Protein AF-A0A957Q580-F1 (afdb_monomer_lite)

Foldseek 3Di:
DLLVLLLVLVCVLPVDPVLVVCVLLVPPPRDDSCPPVCLVPPPDPSSPSNNVSVVVVVVLQVLLLVLLVVVVVPVVDDDDPDDDDDDDPPSPVSNLVVLVVLCPDDLVRLLSVLSSVLVVDALVCCLRGVQSVLQSNLFWAWAQEPVRDTDTHTLSVLLVQFPDDPQQNLLSLLLLLQLQVFQCQVQNPNGHHHLCQKAKEALAPDLRSVSSVCSSSVHDLVRCPPLRYFYDVLLDNFKMWIARQVQQWIKIKGFQCGSRHPDPLLVVLCCQCPVVVPPRDPSSVRSNSSVVSVVSSVCSSCRCVRIDMFDRDRANSVLCSVQPSDAANDPVSRLVSCLVSLRALRNLVVCCRSVSDPCVVCVVSSVCSNVSPSDPPPPPDDDDDDDPDPDDDDDDDDDDDDDDDDDDDDLVCLLPVPVDDLVRSLVCCQVRGQQVVQVVVQKGKDWQDADLVQLETEIEIDGPLLPDPSVSVSCSRRNPPSSCPRPSHDYYDYDSDHDPPSDDDDDDPDDDD

Structure (mmCIF, N/CA/C/O backbone):
data_AF-A0A957Q580-F1
#
_entry.id   AF-A0A957Q580-F1
#
loop_
_atom_site.group_PDB
_atom_site.id
_atom_site.type_symbol
_atom_site.label_atom_id
_atom_site.label_alt_id
_atom_site.label_comp_id
_atom_site.label_asym_id
_atom_site.label_entity_id
_atom_site.label_seq_id
_atom_site.pdbx_PDB_ins_code
_atom_site.Cartn_x
_atom_site.Cartn_y
_atom_site.Cartn_z
_atom_site.occupancy
_atom_site.B_iso_or_equiv
_atom_site.auth_seq_id
_atom_site.auth_comp_id
_atom_site.auth_asym_id
_atom_site.auth_atom_id
_atom_site.pdbx_PDB_model_num
ATOM 1 N N . GLN A 1 1 ? 3.249 7.105 -27.457 1.00 88.94 1 GLN A N 1
ATOM 2 C CA . GLN A 1 1 ? 3.691 6.795 -28.842 1.00 88.94 1 GLN A CA 1
ATOM 3 C C . GLN A 1 1 ? 5.053 6.105 -28.876 1.00 88.94 1 GLN A C 1
ATOM 5 O O . GLN A 1 1 ? 5.068 4.916 -29.151 1.00 88.94 1 GLN A O 1
ATOM 10 N N . VAL A 1 2 ? 6.168 6.778 -28.545 1.00 92.19 2 VAL A N 1
ATOM 11 C CA . VAL A 1 2 ? 7.517 6.154 -28.506 1.00 92.19 2 VAL A CA 1
ATOM 12 C C . VAL A 1 2 ? 7.530 4.864 -27.678 1.00 92.19 2 VAL A C 1
ATOM 14 O O . VAL A 1 2 ? 7.964 3.826 -28.162 1.00 92.19 2 VAL A O 1
ATOM 17 N N . VAL A 1 3 ? 6.955 4.909 -26.474 1.00 92.44 3 VAL A N 1
ATOM 18 C CA . VAL A 1 3 ? 6.805 3.750 -25.576 1.00 92.44 3 VAL A CA 1
ATOM 19 C C . VAL A 1 3 ? 6.058 2.587 -26.233 1.00 92.44 3 VAL A C 1
ATOM 21 O O . VAL A 1 3 ? 6.478 1.448 -26.094 1.00 92.44 3 VAL A O 1
ATOM 24 N N . ALA A 1 4 ? 4.996 2.855 -26.997 1.00 92.19 4 ALA A N 1
ATOM 25 C CA . ALA A 1 4 ? 4.228 1.809 -27.671 1.00 92.19 4 ALA A CA 1
ATOM 26 C C . ALA A 1 4 ? 5.049 1.125 -28.778 1.00 92.19 4 ALA A C 1
ATOM 28 O O . ALA A 1 4 ? 5.024 -0.096 -28.889 1.00 92.19 4 ALA A O 1
ATOM 29 N N . LEU A 1 5 ? 5.834 1.894 -29.546 1.00 93.56 5 LEU A N 1
ATOM 30 C CA . LEU A 1 5 ? 6.744 1.346 -30.560 1.00 93.56 5 LEU A CA 1
ATOM 31 C C . LEU A 1 5 ? 7.861 0.508 -29.924 1.00 93.56 5 LEU A C 1
ATOM 33 O O . LEU A 1 5 ? 8.202 -0.561 -30.429 1.00 93.56 5 LEU A O 1
ATOM 37 N N . LEU A 1 6 ? 8.416 0.975 -28.801 1.00 93.50 6 LEU A N 1
ATOM 38 C CA . LEU A 1 6 ? 9.403 0.219 -28.032 1.00 93.50 6 LEU A CA 1
ATOM 39 C C . LEU A 1 6 ? 8.793 -1.063 -27.455 1.00 93.50 6 LEU A C 1
ATOM 41 O O . LEU A 1 6 ? 9.421 -2.110 -27.561 1.00 93.50 6 LEU A O 1
ATOM 45 N N . ALA A 1 7 ? 7.568 -1.011 -26.926 1.00 91.56 7 ALA A N 1
ATOM 46 C CA . ALA A 1 7 ? 6.841 -2.175 -26.417 1.00 91.56 7 ALA A CA 1
ATOM 47 C C . ALA A 1 7 ? 6.553 -3.205 -27.518 1.00 91.56 7 ALA A C 1
ATOM 49 O O . ALA A 1 7 ? 6.735 -4.402 -27.307 1.00 91.56 7 ALA A O 1
ATOM 50 N N . GLU A 1 8 ? 6.173 -2.761 -28.717 1.00 91.75 8 GLU A N 1
ATOM 51 C CA . GLU A 1 8 ? 5.979 -3.642 -29.873 1.00 91.75 8 GLU A CA 1
ATOM 52 C C . GLU A 1 8 ? 7.294 -4.295 -30.327 1.00 91.75 8 GLU A C 1
ATOM 54 O O . GLU A 1 8 ? 7.307 -5.454 -30.743 1.00 91.75 8 GLU A O 1
ATOM 59 N N . HIS A 1 9 ? 8.416 -3.571 -30.260 1.00 91.94 9 HIS A N 1
ATOM 60 C CA . HIS A 1 9 ? 9.736 -4.150 -30.517 1.00 91.94 9 HIS A CA 1
ATOM 61 C C . HIS A 1 9 ? 10.135 -5.144 -29.416 1.00 91.94 9 HIS A C 1
ATOM 63 O O . HIS A 1 9 ? 10.562 -6.252 -29.719 1.00 91.94 9 HIS A O 1
ATOM 69 N N . TYR A 1 10 ? 9.948 -4.779 -28.145 1.00 91.12 10 TYR A N 1
ATOM 70 C CA . TYR A 1 10 ? 10.223 -5.626 -26.980 1.00 91.12 10 TYR A CA 1
ATOM 71 C C . TYR A 1 10 ? 9.480 -6.956 -27.059 1.00 91.12 10 TYR A C 1
ATOM 73 O O . TYR A 1 10 ? 10.102 -8.006 -26.983 1.00 91.12 10 TYR A O 1
ATOM 81 N N . ARG A 1 11 ? 8.174 -6.928 -27.347 1.00 90.62 11 ARG A N 1
ATOM 82 C CA . ARG A 1 11 ? 7.353 -8.135 -27.530 1.00 90.62 11 ARG A CA 1
ATOM 83 C C . ARG A 1 11 ? 7.766 -8.999 -28.719 1.00 90.62 11 ARG A C 1
ATOM 85 O O . ARG A 1 11 ? 7.508 -10.195 -28.710 1.00 90.62 11 ARG A O 1
ATOM 92 N N . ARG A 1 12 ? 8.378 -8.419 -29.754 1.00 90.88 12 ARG A N 1
ATOM 93 C CA . ARG A 1 12 ? 8.935 -9.195 -30.874 1.00 90.88 12 ARG A CA 1
ATOM 94 C C . ARG A 1 12 ? 10.219 -9.922 -30.489 1.00 90.88 12 ARG A C 1
ATOM 96 O O . ARG A 1 12 ? 10.464 -10.998 -31.019 1.00 90.88 12 ARG A O 1
ATOM 103 N N . VAL A 1 13 ? 11.020 -9.331 -29.604 1.00 90.06 13 VAL A N 1
ATOM 104 C CA . VAL A 1 13 ? 12.254 -9.945 -29.094 1.00 90.06 13 VAL A CA 1
ATOM 105 C C . VAL A 1 13 ? 11.952 -10.972 -28.001 1.00 90.06 13 VAL A C 1
ATOM 107 O O . VAL A 1 13 ? 12.556 -12.039 -28.014 1.00 90.06 13 VAL A O 1
ATOM 110 N N . TYR A 1 14 ? 10.978 -10.690 -27.131 1.00 90.75 14 TYR A N 1
ATOM 111 C CA . TYR A 1 14 ? 10.489 -11.597 -26.087 1.00 90.75 14 TYR A CA 1
ATOM 112 C C . TYR A 1 14 ? 8.977 -11.851 -26.241 1.00 90.75 14 TYR A C 1
ATOM 114 O O . TYR A 1 14 ? 8.151 -11.188 -25.596 1.00 90.75 14 TYR A O 1
ATOM 122 N N . PRO A 1 15 ? 8.581 -12.777 -27.134 1.00 87.62 15 PRO A N 1
ATOM 123 C CA . PRO A 1 15 ? 7.181 -13.160 -27.316 1.00 87.62 15 PRO A CA 1
ATOM 124 C C . PRO A 1 15 ? 6.525 -13.747 -26.063 1.00 87.62 15 PRO A C 1
ATOM 126 O O . PRO A 1 15 ? 5.318 -13.580 -25.870 1.00 87.62 15 PRO A O 1
ATOM 129 N N . THR A 1 16 ? 7.295 -14.437 -25.219 1.00 87.19 16 THR A N 1
ATOM 130 C CA . THR A 1 16 ? 6.790 -15.124 -24.025 1.00 87.19 16 THR A CA 1
ATOM 131 C C . THR A 1 16 ? 7.276 -14.484 -22.724 1.00 87.19 16 THR A C 1
ATOM 133 O O . THR A 1 16 ? 8.328 -13.850 -22.665 1.00 87.19 16 THR A O 1
ATOM 136 N N . ALA A 1 17 ? 6.510 -14.678 -21.645 1.00 80.62 17 ALA A N 1
ATOM 137 C CA . ALA A 1 17 ? 6.907 -14.232 -20.307 1.00 80.62 17 ALA A CA 1
ATOM 138 C C . ALA A 1 17 ? 8.144 -14.981 -19.773 1.00 80.62 17 ALA A C 1
ATOM 140 O O . ALA A 1 17 ? 8.844 -14.467 -18.905 1.00 80.62 17 ALA A O 1
ATOM 141 N N . GLU A 1 18 ? 8.406 -16.190 -20.275 1.00 84.00 18 GLU A N 1
ATOM 142 C CA . GLU A 1 18 ? 9.575 -16.985 -19.897 1.00 84.00 18 GLU A CA 1
ATOM 143 C C . GLU A 1 18 ? 10.860 -16.399 -20.493 1.00 84.00 18 GLU A C 1
ATOM 145 O O . GLU A 1 18 ? 11.800 -16.157 -19.743 1.00 84.00 18 GLU A O 1
ATOM 150 N N . GLU A 1 19 ? 10.858 -16.042 -21.782 1.00 85.12 19 GLU A N 1
ATOM 151 C CA . GLU A 1 19 ? 11.998 -15.385 -22.448 1.00 85.12 19 GLU A CA 1
ATOM 152 C C . GLU A 1 19 ? 12.305 -14.003 -21.852 1.00 85.12 19 GLU A C 1
ATOM 154 O O . GLU A 1 19 ? 13.464 -13.629 -21.683 1.00 85.12 19 GLU A O 1
ATOM 159 N N . GLU A 1 20 ? 11.266 -13.245 -21.495 1.00 83.31 20 GLU A N 1
ATOM 160 C CA . GLU A 1 20 ? 11.416 -11.981 -20.770 1.00 83.31 20 GLU A CA 1
ATOM 161 C C . GLU A 1 20 ? 12.073 -12.203 -19.397 1.00 83.31 20 GLU A C 1
ATOM 163 O O . GLU A 1 20 ? 12.976 -11.463 -18.999 1.00 83.31 20 GLU A O 1
ATOM 168 N N . ALA A 1 21 ? 11.659 -13.251 -18.682 1.00 80.44 21 ALA A N 1
ATOM 169 C CA . ALA A 1 21 ? 12.236 -13.592 -17.391 1.00 80.44 21 ALA A CA 1
ATOM 170 C C . ALA A 1 21 ? 13.679 -14.120 -17.515 1.00 80.44 21 ALA A C 1
ATOM 172 O O . ALA A 1 21 ? 14.498 -13.832 -16.644 1.00 80.44 21 ALA A O 1
ATOM 173 N N . ASP A 1 22 ? 14.009 -14.851 -18.584 1.00 84.50 22 ASP A N 1
ATOM 174 C CA . ASP A 1 22 ? 15.375 -15.282 -18.908 1.00 84.50 22 ASP A CA 1
ATOM 175 C C . ASP A 1 22 ? 16.292 -14.083 -19.161 1.00 84.50 22 ASP A C 1
ATOM 177 O O . ASP A 1 22 ? 17.389 -14.007 -18.600 1.00 84.50 22 ASP A O 1
ATOM 181 N N . PHE A 1 23 ? 15.825 -13.104 -19.942 1.00 84.44 23 PHE A N 1
ATOM 182 C CA . PHE A 1 23 ? 16.546 -11.850 -20.150 1.00 84.44 23 PHE A CA 1
ATOM 183 C C . PHE A 1 23 ? 16.760 -11.091 -18.836 1.00 84.44 23 PHE A C 1
ATOM 185 O O . PHE A 1 23 ? 17.883 -10.681 -18.542 1.00 84.44 23 PHE A O 1
ATOM 192 N N . ALA A 1 24 ? 15.719 -10.961 -18.009 1.00 78.50 24 ALA A N 1
ATOM 193 C CA . ALA A 1 24 ? 15.819 -10.304 -16.706 1.00 78.50 24 ALA A CA 1
ATOM 194 C C . ALA A 1 24 ? 16.809 -11.015 -15.760 1.00 78.50 24 ALA A C 1
ATOM 196 O O . ALA A 1 24 ? 17.538 -10.363 -15.008 1.00 78.50 24 ALA A O 1
ATOM 197 N N . ARG A 1 25 ? 16.881 -12.354 -15.815 1.00 80.19 25 ARG A N 1
ATOM 198 C CA . ARG A 1 25 ? 17.866 -13.164 -15.076 1.00 80.19 25 ARG A CA 1
ATOM 199 C C . ARG A 1 25 ? 19.282 -13.089 -15.653 1.00 80.19 25 ARG A C 1
ATOM 201 O O . ARG A 1 25 ? 20.228 -13.470 -14.964 1.00 80.19 25 ARG A O 1
ATOM 208 N N . GLY A 1 26 ? 19.444 -12.586 -16.876 1.00 79.94 26 GLY A N 1
ATOM 209 C CA . GLY A 1 26 ? 20.718 -12.589 -17.590 1.00 79.94 26 GLY A CA 1
ATOM 210 C C . GLY A 1 26 ? 21.168 -13.996 -17.990 1.00 79.94 26 GLY A C 1
ATOM 211 O O . GLY A 1 26 ? 22.369 -14.273 -17.974 1.00 79.94 26 GLY A O 1
ATOM 212 N N . GLU A 1 27 ? 20.221 -14.885 -18.302 1.00 83.00 27 GLU A N 1
ATOM 213 C CA . GLU A 1 27 ? 20.503 -16.261 -18.719 1.00 83.00 27 GLU A CA 1
ATOM 214 C C . GLU A 1 27 ? 21.335 -16.305 -20.007 1.00 83.00 27 GLU A C 1
ATOM 216 O O . GLU A 1 27 ? 21.182 -15.494 -20.929 1.00 83.00 27 GLU A O 1
ATOM 221 N N . ALA A 1 28 ? 22.237 -17.283 -20.083 1.00 76.69 28 ALA A N 1
ATOM 222 C CA . ALA A 1 28 ? 23.106 -17.443 -21.238 1.00 76.69 28 ALA A CA 1
ATOM 223 C C . ALA A 1 28 ? 22.281 -17.816 -22.482 1.00 76.69 28 ALA A C 1
ATOM 225 O O . ALA A 1 28 ? 21.705 -18.897 -22.554 1.00 76.69 28 ALA A O 1
ATOM 226 N N . GLY A 1 29 ? 22.267 -16.931 -23.482 1.00 78.62 29 GLY A N 1
ATOM 227 C CA . GLY A 1 29 ? 21.527 -17.130 -24.732 1.00 78.62 29 GLY A CA 1
ATOM 228 C C . GLY A 1 29 ? 20.208 -16.362 -24.824 1.00 78.62 29 GLY A C 1
ATOM 229 O O . GLY A 1 29 ? 19.614 -16.359 -25.901 1.00 78.62 29 GLY A O 1
ATOM 230 N N . ALA A 1 30 ? 19.789 -15.663 -23.761 1.00 82.00 30 ALA A N 1
ATOM 231 C CA . ALA A 1 30 ? 18.697 -14.703 -23.862 1.00 82.00 30 ALA A CA 1
ATOM 232 C C . ALA A 1 30 ? 19.054 -13.622 -24.910 1.00 82.00 30 ALA A C 1
ATOM 234 O O . ALA A 1 30 ? 20.171 -13.086 -24.870 1.00 82.00 30 ALA A O 1
ATOM 235 N N . PRO A 1 31 ? 18.160 -13.315 -25.871 1.00 81.94 31 PRO A N 1
ATOM 236 C CA . PRO A 1 31 ? 18.401 -12.262 -26.851 1.00 81.94 31 PRO A CA 1
ATOM 237 C C . PRO A 1 31 ? 18.711 -10.933 -26.157 1.00 81.94 31 PRO A C 1
ATOM 239 O O . PRO A 1 31 ? 18.066 -10.595 -25.176 1.00 81.94 31 PRO A O 1
ATOM 242 N N . ASP A 1 32 ? 19.672 -10.160 -26.663 1.00 83.25 32 ASP A N 1
ATOM 243 C CA . ASP A 1 32 ? 19.866 -8.781 -26.207 1.00 83.25 32 ASP A CA 1
ATOM 244 C C . ASP A 1 32 ? 18.858 -7.882 -26.934 1.00 83.25 32 ASP A C 1
ATOM 246 O O . ASP A 1 32 ? 18.897 -7.763 -28.162 1.00 83.25 32 ASP A O 1
ATOM 250 N N . TRP A 1 33 ? 17.927 -7.273 -26.196 1.00 84.69 33 TRP A N 1
ATOM 251 C CA . TRP A 1 33 ? 16.894 -6.411 -26.776 1.00 84.69 33 TRP A CA 1
ATOM 252 C C . TRP A 1 33 ? 17.448 -5.113 -27.363 1.00 84.69 33 TRP A C 1
ATOM 254 O O . TRP A 1 33 ? 16.899 -4.613 -28.349 1.00 84.69 33 TRP A O 1
ATOM 264 N N . LEU A 1 34 ? 18.538 -4.582 -26.800 1.00 85.62 34 LEU A N 1
ATOM 265 C CA . LEU A 1 34 ? 19.110 -3.287 -27.174 1.00 85.62 34 LEU A CA 1
ATOM 266 C C . LEU A 1 34 ? 20.638 -3.365 -27.325 1.00 85.62 34 LEU A C 1
ATOM 268 O O . LEU A 1 34 ? 21.372 -2.682 -26.603 1.00 85.62 34 LEU A O 1
ATOM 272 N N . PRO A 1 35 ? 21.141 -4.139 -28.304 1.00 84.88 35 PRO A N 1
ATOM 273 C CA . PRO A 1 35 ? 22.571 -4.296 -28.501 1.00 84.88 35 PRO A CA 1
ATOM 274 C C . PRO A 1 35 ? 23.199 -2.956 -28.881 1.00 84.88 35 PRO A C 1
ATOM 276 O O . PRO A 1 35 ? 22.917 -2.388 -29.942 1.00 84.88 35 PRO A O 1
ATOM 279 N N . LEU A 1 36 ? 24.084 -2.460 -28.011 1.00 84.31 36 LEU A N 1
ATOM 280 C CA . LEU A 1 36 ? 24.667 -1.116 -28.097 1.00 84.31 36 LEU A CA 1
ATOM 281 C C . LEU A 1 36 ? 25.318 -0.840 -29.460 1.00 84.31 36 LEU A C 1
ATOM 283 O O . LEU A 1 36 ? 25.192 0.257 -29.997 1.00 84.31 36 LEU A O 1
ATOM 287 N N . THR A 1 37 ? 25.966 -1.845 -30.050 1.00 87.00 37 THR A N 1
ATOM 288 C CA . THR A 1 37 ? 26.597 -1.743 -31.372 1.00 87.00 37 THR A CA 1
ATOM 289 C C . THR A 1 37 ? 25.586 -1.452 -32.480 1.00 87.00 37 THR A C 1
ATOM 291 O O . THR A 1 37 ? 25.855 -0.607 -33.331 1.00 87.00 37 THR A O 1
ATOM 294 N N . ARG A 1 38 ? 24.402 -2.080 -32.453 1.00 85.69 38 ARG A N 1
ATOM 295 C CA . ARG A 1 38 ? 23.343 -1.824 -33.445 1.00 85.69 38 ARG A CA 1
ATOM 296 C C . ARG A 1 38 ? 22.652 -0.486 -33.217 1.00 85.69 38 ARG A C 1
ATOM 298 O O . ARG A 1 38 ? 22.271 0.159 -34.184 1.00 85.69 38 ARG A O 1
ATOM 305 N N . LEU A 1 39 ? 22.522 -0.050 -31.963 1.00 88.25 39 LEU A N 1
ATOM 306 C CA . LEU A 1 39 ? 21.978 1.276 -31.654 1.00 88.25 39 LEU A CA 1
ATOM 307 C C . LEU A 1 39 ? 22.917 2.405 -32.100 1.00 88.25 39 LEU A C 1
ATOM 309 O O . LEU A 1 39 ? 22.452 3.430 -32.587 1.00 88.25 39 LEU A O 1
ATOM 313 N N . GLN A 1 40 ? 24.232 2.220 -31.954 1.00 90.50 40 GLN A N 1
ATOM 314 C CA . GLN A 1 40 ? 25.237 3.203 -32.373 1.00 90.50 40 GLN A CA 1
ATOM 315 C C . GLN A 1 40 ? 25.469 3.212 -33.888 1.00 90.50 40 GLN A C 1
ATOM 317 O O . GLN A 1 40 ? 25.804 4.255 -34.449 1.00 90.50 40 GLN A O 1
ATOM 322 N N . GLN A 1 41 ? 25.322 2.061 -34.549 1.00 92.56 41 GLN A N 1
ATOM 323 C CA . GLN A 1 41 ? 25.583 1.894 -35.981 1.00 92.56 41 GLN A CA 1
ATOM 324 C C . GLN A 1 41 ? 24.448 1.119 -36.673 1.00 92.56 41 GLN A C 1
ATOM 326 O O . GLN A 1 41 ? 24.669 -0.001 -37.148 1.00 92.56 41 GLN A O 1
ATOM 331 N N . PRO A 1 42 ? 23.234 1.692 -36.745 1.00 92.62 42 PRO A N 1
ATOM 332 C CA . PRO A 1 42 ? 22.083 1.014 -37.330 1.00 92.62 42 PRO A CA 1
ATOM 333 C C . PRO A 1 42 ? 22.272 0.804 -38.839 1.00 92.62 42 PRO A C 1
ATOM 335 O O . PRO A 1 42 ? 22.574 1.745 -39.575 1.00 92.62 42 PRO A O 1
ATOM 338 N N . GLN A 1 43 ? 22.077 -0.430 -39.305 1.00 93.19 43 GLN A N 1
ATOM 339 C CA . GLN A 1 43 ? 22.282 -0.837 -40.702 1.00 93.19 43 GLN A CA 1
ATOM 340 C C . GLN A 1 43 ? 20.971 -0.876 -41.497 1.00 93.19 43 GLN A C 1
ATOM 342 O O . GLN A 1 43 ? 20.979 -0.782 -42.723 1.00 93.19 43 GLN A O 1
ATOM 347 N N . THR A 1 44 ? 19.833 -1.006 -40.811 1.00 93.25 44 THR A N 1
ATOM 348 C CA . THR A 1 44 ? 18.500 -1.047 -41.431 1.00 93.25 44 THR A CA 1
ATOM 349 C C . THR A 1 44 ? 17.632 0.138 -41.009 1.00 93.25 44 THR A C 1
ATOM 351 O O . THR A 1 44 ? 17.833 0.727 -39.949 1.00 93.25 44 THR A O 1
ATOM 354 N N . VAL A 1 45 ? 16.603 0.460 -41.803 1.00 92.06 45 VAL A N 1
ATOM 355 C CA . VAL A 1 45 ? 15.608 1.496 -41.452 1.00 92.06 45 VAL A CA 1
ATOM 356 C C . VAL A 1 45 ? 14.915 1.176 -40.120 1.00 92.06 45 VAL A C 1
ATOM 358 O O . VAL A 1 45 ? 14.673 2.070 -39.313 1.00 92.06 45 VAL A O 1
ATOM 361 N N . SER A 1 46 ? 14.646 -0.107 -39.852 1.00 88.00 46 SER A N 1
ATOM 362 C CA . SER A 1 46 ? 14.053 -0.548 -38.583 1.00 88.00 46 SER A CA 1
ATOM 363 C C . SER A 1 46 ? 14.985 -0.293 -37.394 1.00 88.00 46 SER A C 1
ATOM 365 O O . SER A 1 46 ? 14.528 0.162 -36.349 1.00 88.00 46 SER A O 1
ATOM 367 N N . GLU A 1 47 ? 16.287 -0.552 -37.544 1.00 90.88 47 GLU A N 1
ATOM 368 C CA . GLU A 1 47 ? 17.285 -0.274 -36.502 1.00 90.88 47 GLU A CA 1
ATOM 369 C C . GLU A 1 47 ? 17.482 1.231 -36.290 1.00 90.88 47 GLU A C 1
ATOM 371 O O . GLU A 1 47 ? 17.606 1.674 -35.151 1.00 90.88 47 GLU A O 1
ATOM 376 N N . GLN A 1 48 ? 17.446 2.033 -37.360 1.00 93.12 48 GLN A N 1
ATOM 377 C CA . GLN A 1 48 ? 17.495 3.496 -37.261 1.00 93.12 48 GLN A CA 1
ATOM 378 C C . GLN A 1 48 ? 16.300 4.029 -36.466 1.00 93.12 48 GLN A C 1
ATOM 380 O O . GLN A 1 48 ? 16.472 4.839 -35.555 1.00 93.12 48 GLN A O 1
ATOM 385 N N . GLN A 1 49 ? 15.093 3.535 -36.757 1.00 91.94 49 GLN A N 1
ATOM 386 C CA . GLN A 1 49 ? 13.890 3.929 -36.030 1.00 91.94 49 GLN A CA 1
ATOM 387 C C . GLN A 1 49 ? 13.935 3.492 -34.560 1.00 91.94 49 GLN A C 1
ATOM 389 O O . GLN A 1 49 ? 13.541 4.262 -33.683 1.00 91.94 49 GLN A O 1
ATOM 394 N N . LEU A 1 50 ? 14.439 2.285 -34.277 1.00 91.25 50 LEU A N 1
ATOM 395 C CA . LEU A 1 50 ? 14.650 1.811 -32.909 1.00 91.25 50 LEU A CA 1
ATOM 396 C C . LEU A 1 50 ? 15.619 2.727 -32.152 1.00 91.25 50 LEU A C 1
ATOM 398 O O . LEU A 1 50 ? 15.292 3.167 -31.052 1.00 91.25 50 LEU A O 1
ATOM 402 N N . ALA A 1 51 ? 16.763 3.073 -32.750 1.00 92.31 51 ALA A N 1
ATOM 403 C CA . ALA A 1 51 ? 17.752 3.963 -32.144 1.00 92.31 51 ALA A CA 1
ATOM 404 C C . ALA A 1 51 ? 17.177 5.357 -31.841 1.00 92.31 51 ALA A C 1
ATOM 406 O O . ALA A 1 51 ? 17.384 5.880 -30.746 1.00 92.31 51 ALA A O 1
ATOM 407 N N . ILE A 1 52 ? 16.391 5.931 -32.761 1.00 94.06 52 ILE A N 1
ATOM 408 C CA . ILE A 1 52 ? 15.689 7.208 -32.547 1.00 94.06 52 ILE A CA 1
ATOM 409 C C . ILE A 1 52 ? 14.707 7.102 -31.374 1.00 94.06 52 ILE A C 1
ATOM 411 O O . ILE A 1 52 ? 14.689 7.974 -30.507 1.00 94.06 52 ILE A O 1
ATOM 415 N N . ASN A 1 53 ? 13.909 6.032 -31.322 1.00 93.56 53 ASN A N 1
ATOM 416 C CA . ASN A 1 53 ? 12.919 5.830 -30.265 1.00 93.56 53 ASN A CA 1
ATOM 417 C C . ASN A 1 53 ? 13.580 5.654 -28.888 1.00 93.56 53 ASN A C 1
ATOM 419 O O . ASN A 1 53 ? 13.141 6.269 -27.917 1.00 93.56 53 ASN A O 1
ATOM 423 N N . VAL A 1 54 ? 14.655 4.863 -28.806 1.00 92.06 54 VAL A N 1
ATOM 424 C CA . VAL A 1 54 ? 15.441 4.683 -27.575 1.00 92.06 54 VAL A CA 1
ATOM 425 C C . VAL A 1 54 ? 16.068 6.008 -27.145 1.00 92.06 54 VAL A C 1
ATOM 427 O O . VAL A 1 54 ? 15.951 6.381 -25.982 1.00 92.06 54 VAL A O 1
ATOM 430 N N . GLY A 1 55 ? 16.668 6.759 -28.075 1.00 91.00 55 GLY A N 1
ATOM 431 C CA . GLY A 1 55 ? 17.250 8.072 -27.793 1.00 91.00 55 GLY A CA 1
ATOM 432 C C . GLY A 1 55 ? 16.218 9.086 -27.293 1.00 91.00 55 GLY A C 1
ATOM 433 O O . GLY A 1 55 ? 16.472 9.797 -26.324 1.00 91.00 55 GLY A O 1
ATOM 434 N N . ALA A 1 56 ? 15.026 9.117 -27.896 1.00 93.06 56 ALA A N 1
ATOM 435 C CA . ALA A 1 56 ? 13.931 9.977 -27.456 1.00 93.06 56 ALA A CA 1
ATOM 436 C C . ALA A 1 56 ? 13.444 9.613 -26.044 1.00 93.06 56 ALA A C 1
ATOM 438 O O . ALA A 1 56 ? 13.197 10.503 -25.229 1.00 93.06 56 ALA A O 1
ATOM 439 N N . PHE A 1 57 ? 13.334 8.318 -25.736 1.00 91.44 57 PHE A N 1
ATOM 440 C CA . PHE A 1 57 ? 12.929 7.867 -24.406 1.00 91.44 57 PHE A CA 1
ATOM 441 C C . PHE A 1 57 ? 14.009 8.135 -23.349 1.00 91.44 57 PHE A C 1
ATOM 443 O O . PHE A 1 57 ? 13.699 8.638 -22.274 1.00 91.44 57 PHE A O 1
ATOM 450 N N . ALA A 1 58 ? 15.283 7.907 -23.672 1.00 88.62 58 ALA A N 1
ATOM 451 C CA . ALA A 1 58 ? 16.398 8.252 -22.794 1.00 88.62 58 ALA A CA 1
ATOM 452 C C . ALA A 1 58 ? 16.458 9.763 -22.510 1.00 88.62 58 ALA A C 1
ATOM 454 O O . ALA A 1 58 ? 16.640 10.162 -21.364 1.00 88.62 58 ALA A O 1
ATOM 455 N N . ALA A 1 59 ? 16.233 10.613 -23.520 1.00 89.44 59 ALA A N 1
ATOM 456 C CA . ALA A 1 59 ? 16.168 12.064 -23.338 1.00 89.44 59 ALA A CA 1
ATOM 457 C C . ALA A 1 59 ? 14.997 12.493 -22.435 1.00 89.44 59 ALA A C 1
ATOM 459 O O . ALA A 1 59 ? 15.150 13.405 -21.623 1.00 89.44 59 ALA A O 1
ATOM 460 N N . PHE A 1 60 ? 13.845 11.823 -22.548 1.00 89.06 60 PHE A N 1
ATOM 461 C CA . PHE A 1 60 ? 12.712 12.012 -21.639 1.00 89.06 60 PHE A CA 1
ATOM 462 C C . PHE A 1 60 ? 13.092 11.669 -20.189 1.00 89.06 60 PHE A C 1
ATOM 464 O O . PHE A 1 60 ? 12.887 12.495 -19.298 1.00 89.06 60 PHE A O 1
ATOM 471 N N . LEU A 1 61 ? 13.707 10.503 -19.956 1.00 86.62 61 LEU A N 1
ATOM 472 C CA . LEU A 1 61 ? 14.132 10.070 -18.619 1.00 86.62 61 LEU A CA 1
ATOM 473 C C . LEU A 1 61 ? 15.203 10.986 -18.021 1.00 86.62 61 LEU A C 1
ATOM 475 O O . LEU A 1 61 ? 15.086 11.376 -16.862 1.00 86.62 61 LEU A O 1
ATOM 479 N N . GLN A 1 62 ? 16.201 11.387 -18.814 1.00 84.44 62 GLN A N 1
ATOM 480 C CA . GLN A 1 62 ? 17.249 12.310 -18.373 1.00 84.44 62 GLN A CA 1
ATOM 481 C C . GLN A 1 62 ? 16.655 13.639 -17.906 1.00 84.44 62 GLN A C 1
ATOM 483 O O . GLN A 1 62 ? 17.043 14.162 -16.868 1.00 84.44 62 GLN A O 1
ATOM 488 N N . ARG A 1 63 ? 15.671 14.171 -18.637 1.00 86.00 63 ARG A N 1
ATOM 489 C CA . ARG A 1 63 ? 15.053 15.451 -18.286 1.00 86.00 63 ARG A CA 1
ATOM 490 C C . ARG A 1 63 ? 14.216 15.365 -17.007 1.00 86.00 63 ARG A C 1
ATOM 492 O O . ARG A 1 63 ? 14.237 16.301 -16.215 1.00 86.00 63 ARG A O 1
ATOM 499 N N . ILE A 1 64 ? 13.544 14.235 -16.768 1.00 83.00 64 ILE A N 1
ATOM 500 C CA . ILE A 1 64 ? 12.886 13.955 -15.478 1.00 83.00 64 ILE A CA 1
ATOM 501 C C . ILE A 1 64 ? 13.917 13.855 -14.343 1.00 83.00 64 ILE A C 1
ATOM 503 O O . ILE A 1 64 ? 13.685 14.384 -13.251 1.00 83.00 64 ILE A O 1
ATOM 507 N N . ALA A 1 65 ? 15.054 13.197 -14.586 1.00 78.81 65 ALA A N 1
ATOM 508 C CA . ALA A 1 65 ? 16.125 13.050 -13.604 1.00 78.81 65 ALA A CA 1
ATOM 509 C C . ALA A 1 65 ? 16.740 14.408 -13.218 1.00 78.81 65 ALA A C 1
ATOM 511 O O . ALA A 1 65 ? 16.868 14.710 -12.031 1.00 78.81 65 ALA A O 1
ATOM 512 N N . ASP A 1 66 ? 17.052 15.253 -14.204 1.00 77.00 66 ASP A N 1
ATOM 513 C CA . ASP A 1 66 ? 17.651 16.575 -13.992 1.00 77.00 66 ASP A CA 1
ATOM 514 C C . ASP A 1 66 ? 16.750 17.472 -13.125 1.00 77.00 66 ASP A C 1
ATOM 516 O O . ASP A 1 66 ? 17.219 18.088 -12.164 1.00 77.00 66 ASP A O 1
ATOM 520 N N . ASP A 1 67 ? 15.440 17.488 -13.396 1.00 71.56 67 ASP A N 1
ATOM 521 C CA . ASP A 1 67 ? 14.468 18.240 -12.593 1.00 71.56 67 ASP A CA 1
ATOM 522 C C . ASP A 1 67 ? 14.376 17.700 -11.152 1.00 71.56 67 ASP A C 1
ATOM 524 O O . ASP A 1 67 ? 14.187 18.462 -10.200 1.00 71.56 67 ASP A O 1
ATOM 528 N N . THR A 1 68 ? 14.547 16.388 -10.966 1.00 66.12 68 THR A N 1
ATOM 529 C CA . THR A 1 68 ? 14.534 15.734 -9.647 1.00 66.12 68 THR A CA 1
ATOM 530 C C . THR A 1 68 ? 15.751 16.128 -8.812 1.00 66.12 68 THR A C 1
ATOM 532 O O . THR A 1 68 ? 15.606 16.540 -7.660 1.00 66.12 68 THR A O 1
ATOM 535 N N . ILE A 1 69 ? 16.947 16.080 -9.404 1.00 64.69 69 ILE A N 1
ATOM 536 C CA . ILE A 1 69 ? 18.204 16.455 -8.740 1.00 64.69 69 ILE A CA 1
ATOM 537 C C . ILE A 1 69 ? 18.188 17.941 -8.354 1.00 64.69 69 ILE A C 1
ATOM 539 O O . ILE A 1 69 ? 18.554 18.297 -7.231 1.00 64.69 69 ILE A O 1
ATOM 543 N N . MET A 1 70 ? 17.715 18.811 -9.249 1.00 58.09 70 MET A N 1
ATOM 544 C CA . MET A 1 70 ? 17.647 20.256 -9.003 1.00 58.09 70 MET A CA 1
ATOM 545 C C . MET A 1 70 ? 16.645 20.632 -7.903 1.00 58.09 70 MET A C 1
ATOM 547 O O . MET A 1 70 ? 16.875 21.593 -7.166 1.00 58.09 70 MET A O 1
ATOM 551 N N . ASN A 1 71 ? 15.551 19.879 -7.758 1.00 56.34 71 ASN A N 1
ATOM 552 C CA . ASN A 1 71 ? 14.589 20.083 -6.674 1.00 56.34 71 ASN A CA 1
ATOM 553 C C . ASN A 1 71 ? 15.129 19.587 -5.322 1.00 56.34 71 ASN A C 1
ATOM 555 O O . ASN A 1 71 ? 14.967 20.284 -4.321 1.00 56.34 71 ASN A O 1
ATOM 559 N N . ASN A 1 72 ? 15.853 18.463 -5.298 1.00 51.78 72 ASN A N 1
ATOM 560 C CA . ASN A 1 72 ? 16.488 17.937 -4.083 1.00 51.78 72 ASN A CA 1
ATOM 561 C C . ASN A 1 72 ? 17.654 18.818 -3.586 1.00 51.78 72 ASN A C 1
ATOM 563 O O . ASN A 1 72 ? 17.884 18.941 -2.386 1.00 51.78 72 ASN A O 1
ATOM 567 N N . ALA A 1 73 ? 18.375 19.499 -4.481 1.00 46.31 73 ALA A N 1
ATOM 568 C CA . ALA A 1 73 ? 19.430 20.437 -4.086 1.00 46.31 73 ALA A CA 1
ATOM 569 C C . ALA A 1 73 ? 18.892 21.681 -3.343 1.00 46.31 73 ALA A C 1
ATOM 571 O O . ALA A 1 73 ? 19.593 22.250 -2.506 1.00 46.31 73 ALA A O 1
ATOM 572 N N . LYS A 1 74 ? 17.641 22.091 -3.612 1.00 41.78 74 LYS A N 1
ATOM 573 C CA . LYS A 1 74 ? 16.983 23.234 -2.949 1.00 41.78 74 LYS A CA 1
ATOM 574 C C . LYS A 1 74 ? 16.470 22.920 -1.540 1.00 41.78 74 LYS A C 1
ATOM 576 O O . LYS A 1 74 ? 16.243 23.848 -0.772 1.00 41.78 74 LYS A O 1
ATOM 581 N N . THR A 1 75 ? 16.259 21.649 -1.202 1.00 39.19 75 THR A N 1
ATOM 582 C CA . THR A 1 75 ? 15.748 21.227 0.114 1.00 39.19 75 THR A CA 1
ATOM 583 C C . THR A 1 75 ? 16.863 20.944 1.126 1.00 39.19 75 THR A C 1
ATOM 585 O O . THR A 1 75 ? 16.632 21.071 2.325 1.00 39.19 75 THR A O 1
ATOM 588 N N . VAL A 1 76 ? 18.083 20.627 0.672 1.00 34.69 76 VAL A N 1
ATOM 589 C CA . VAL A 1 76 ? 19.235 20.296 1.543 1.00 34.69 76 VAL A CA 1
ATOM 590 C C . VAL A 1 76 ? 20.041 21.528 1.973 1.00 34.69 76 VAL A C 1
ATOM 592 O O . VAL A 1 76 ? 20.605 21.564 3.066 1.00 34.69 76 VAL A O 1
ATOM 595 N N . HIS A 1 77 ? 20.066 22.575 1.153 1.00 32.31 77 HIS A N 1
ATOM 596 C CA . HIS A 1 77 ? 20.645 23.862 1.512 1.00 32.31 77 HIS A CA 1
ATOM 597 C C . HIS A 1 77 ? 19.508 24.877 1.526 1.00 32.31 77 HIS A C 1
ATOM 599 O O . HIS A 1 77 ? 18.948 25.166 0.471 1.00 32.31 77 HIS A O 1
ATOM 605 N N . GLY A 1 78 ? 19.140 25.386 2.711 1.00 30.53 78 GLY A N 1
ATOM 606 C CA . GLY A 1 78 ? 18.155 26.469 2.855 1.00 30.53 78 GLY A CA 1
ATOM 607 C C . GLY A 1 78 ? 18.417 27.625 1.875 1.00 30.53 78 GLY A C 1
ATOM 608 O O . GLY A 1 78 ? 19.503 27.687 1.297 1.00 30.53 78 GLY A O 1
ATOM 609 N N . PRO A 1 79 ? 17.444 28.536 1.669 1.00 27.33 79 PRO A N 1
ATOM 610 C CA . PRO A 1 79 ? 17.398 29.420 0.505 1.00 27.33 79 PRO A CA 1
ATOM 611 C C . PRO A 1 79 ? 18.763 30.057 0.258 1.00 27.33 79 PRO A C 1
ATOM 613 O O . PRO A 1 79 ? 19.244 30.857 1.060 1.00 27.33 79 PRO A O 1
ATOM 616 N N . VAL A 1 80 ? 19.409 29.650 -0.837 1.00 28.81 80 VAL A N 1
ATOM 617 C CA . VAL A 1 80 ? 20.686 30.221 -1.251 1.00 28.81 80 VAL A CA 1
ATOM 618 C C . VAL A 1 80 ? 20.420 31.699 -1.515 1.00 28.81 80 VAL A C 1
ATOM 620 O O . VAL A 1 80 ? 19.667 32.055 -2.422 1.00 28.81 80 VAL A O 1
ATOM 623 N N . TYR A 1 81 ? 20.981 32.555 -0.660 1.00 29.02 81 TYR A N 1
ATOM 624 C CA . TYR A 1 81 ? 20.937 34.003 -0.815 1.00 29.02 81 TYR A CA 1
ATOM 625 C C . TYR A 1 81 ? 21.458 34.362 -2.213 1.00 29.02 81 TYR A C 1
ATOM 627 O O . TYR A 1 81 ? 22.631 34.148 -2.509 1.00 29.02 81 TYR A O 1
ATOM 635 N N . GLY A 1 82 ? 20.570 34.891 -3.059 1.00 31.89 82 GLY A N 1
ATOM 636 C CA . GLY A 1 82 ? 20.898 35.315 -4.423 1.00 31.89 82 GLY A CA 1
ATOM 637 C C . GLY A 1 82 ? 20.042 34.691 -5.526 1.00 31.89 82 GLY A C 1
ATOM 638 O O . GLY A 1 82 ? 20.575 34.339 -6.571 1.00 31.89 82 GLY A O 1
ATOM 639 N N . ALA A 1 83 ? 18.727 34.555 -5.337 1.00 29.22 83 ALA A N 1
ATOM 640 C CA . ALA A 1 83 ? 17.816 34.402 -6.469 1.00 29.22 83 ALA A CA 1
ATOM 641 C C . ALA A 1 83 ? 17.331 35.796 -6.876 1.00 29.22 83 ALA A C 1
ATOM 643 O O . ALA A 1 83 ? 16.367 36.326 -6.322 1.00 29.22 83 ALA A O 1
ATOM 644 N N . GLU A 1 84 ? 18.054 36.408 -7.813 1.00 28.42 84 GLU A N 1
ATOM 645 C CA . GLU A 1 84 ? 17.556 37.569 -8.535 1.00 28.42 84 GLU A CA 1
ATOM 646 C C . GLU A 1 84 ? 16.210 37.223 -9.179 1.00 28.42 84 GLU A C 1
ATOM 648 O O . GLU A 1 84 ? 15.990 36.162 -9.769 1.00 28.42 84 GLU A O 1
ATOM 653 N N . THR A 1 85 ? 15.282 38.148 -9.002 1.00 37.50 85 THR A N 1
ATOM 654 C CA . THR A 1 85 ? 13.932 38.137 -9.534 1.00 37.50 85 THR A CA 1
ATOM 655 C C . THR A 1 85 ? 13.930 37.969 -11.055 1.00 37.50 85 THR A C 1
ATOM 657 O O . THR A 1 85 ? 14.482 38.806 -11.765 1.00 37.50 85 THR A O 1
ATOM 660 N N . GLY A 1 86 ? 13.202 36.968 -11.563 1.00 33.38 86 GLY A N 1
ATOM 661 C CA . GLY A 1 86 ? 12.544 37.092 -12.869 1.00 33.38 86 GLY A CA 1
ATOM 662 C C . GLY A 1 86 ? 13.161 36.365 -14.065 1.00 33.38 86 GLY A C 1
ATOM 663 O O . GLY A 1 86 ? 13.023 36.855 -15.183 1.00 33.38 86 GLY A O 1
ATOM 664 N N . GLN A 1 87 ? 13.748 35.179 -13.890 1.00 31.08 87 GLN A N 1
ATOM 665 C CA . GLN A 1 87 ? 13.931 34.247 -15.010 1.00 31.08 87 GLN A CA 1
ATOM 666 C C . GLN A 1 87 ? 13.141 32.954 -14.785 1.00 31.08 87 GLN A C 1
ATOM 668 O O . GLN A 1 87 ? 13.205 32.323 -13.735 1.00 31.08 87 GLN A O 1
ATOM 673 N N . ASN A 1 88 ? 12.319 32.638 -15.785 1.00 35.03 88 ASN A N 1
ATOM 674 C CA . ASN A 1 88 ? 11.265 31.633 -15.784 1.00 35.03 88 ASN A CA 1
ATOM 675 C C . ASN A 1 88 ? 11.688 30.282 -15.186 1.00 35.03 88 ASN A C 1
ATOM 677 O O . ASN A 1 88 ? 12.683 29.679 -15.581 1.00 35.03 88 ASN A O 1
ATOM 681 N N . ASN A 1 89 ? 10.848 29.772 -14.287 1.00 39.41 89 ASN A N 1
ATOM 682 C CA . ASN A 1 89 ? 10.931 28.456 -13.663 1.00 39.41 89 ASN A CA 1
ATOM 683 C C . ASN A 1 89 ? 10.562 27.350 -14.683 1.00 39.41 89 ASN A C 1
ATOM 685 O O . ASN A 1 89 ? 9.527 26.708 -14.556 1.00 39.41 89 ASN A O 1
ATOM 689 N N . VAL A 1 90 ? 11.354 27.183 -15.751 1.00 44.56 90 VAL A N 1
ATOM 690 C CA . VAL A 1 90 ? 11.072 26.258 -16.878 1.00 44.56 90 VAL A CA 1
ATOM 691 C C . VAL A 1 90 ? 11.426 24.796 -16.549 1.00 44.56 90 VAL A C 1
ATOM 693 O O . VAL A 1 90 ? 11.017 23.886 -17.260 1.00 44.56 90 VAL A O 1
ATOM 696 N N . HIS A 1 91 ? 12.172 24.547 -15.471 1.00 46.72 91 HIS A N 1
ATOM 697 C CA . HIS A 1 91 ? 12.606 23.197 -15.098 1.00 46.72 91 HIS A CA 1
ATOM 698 C C . HIS A 1 91 ? 11.521 22.437 -14.319 1.00 46.72 91 HIS A C 1
ATOM 700 O O . HIS A 1 91 ? 11.118 21.362 -14.727 1.00 46.72 91 HIS A O 1
ATOM 706 N N . GLY A 1 92 ? 10.869 23.043 -13.320 1.00 58.38 92 GLY A N 1
ATOM 707 C CA . GLY A 1 92 ? 9.745 22.384 -12.629 1.00 58.38 92 GLY A CA 1
ATOM 708 C C . GLY A 1 92 ? 8.535 22.050 -13.523 1.00 58.38 92 GLY A C 1
ATOM 709 O O . GLY A 1 92 ? 7.738 21.182 -13.174 1.00 58.38 92 GLY A O 1
ATOM 710 N N . THR A 1 93 ? 8.395 22.699 -14.685 1.00 71.44 93 THR A N 1
ATOM 711 C CA . THR A 1 93 ? 7.236 22.519 -15.573 1.00 71.44 93 THR A CA 1
ATOM 712 C C . THR A 1 93 ? 7.316 21.260 -16.430 1.00 71.44 93 THR A C 1
ATOM 714 O O . THR A 1 93 ? 6.264 20.717 -16.767 1.00 71.44 93 THR A O 1
ATOM 717 N N . TYR A 1 94 ? 8.514 20.764 -16.773 1.00 85.00 94 TYR A N 1
ATOM 718 C CA . TYR A 1 94 ? 8.631 19.567 -17.611 1.00 85.00 94 TYR A CA 1
ATOM 719 C C . TYR A 1 94 ? 8.231 18.315 -16.838 1.00 85.00 94 TYR A C 1
ATOM 721 O O . TYR A 1 94 ? 7.311 17.618 -17.265 1.00 85.00 94 TYR A O 1
ATOM 729 N N . ARG A 1 95 ? 8.851 18.062 -15.676 1.00 85.69 95 ARG A N 1
ATOM 730 C CA . ARG A 1 95 ? 8.452 16.944 -14.811 1.00 85.69 95 ARG A CA 1
ATOM 731 C C . ARG A 1 95 ? 6.979 17.022 -14.406 1.00 85.69 95 ARG A C 1
ATOM 733 O O . ARG A 1 95 ? 6.292 16.009 -14.456 1.00 85.69 95 ARG A O 1
ATOM 740 N N . GLN A 1 96 ? 6.456 18.211 -14.098 1.00 85.31 96 GLN A N 1
ATOM 741 C CA . GLN A 1 96 ? 5.032 18.375 -13.787 1.00 85.31 96 GLN A CA 1
ATOM 742 C C . GLN A 1 96 ? 4.124 18.011 -14.976 1.00 85.31 96 GLN A C 1
ATOM 744 O O . GLN A 1 96 ? 3.137 17.300 -14.794 1.00 85.31 96 GLN A O 1
ATOM 749 N N . ALA A 1 97 ? 4.458 18.452 -16.192 1.00 89.31 97 ALA A N 1
ATOM 750 C CA . ALA A 1 97 ? 3.712 18.086 -17.396 1.00 89.31 97 ALA A CA 1
ATOM 751 C C . ALA A 1 97 ? 3.820 16.582 -17.703 1.00 89.31 97 ALA A C 1
ATOM 753 O O . ALA A 1 97 ? 2.833 15.954 -18.085 1.00 89.31 97 ALA A O 1
ATOM 754 N N . ALA A 1 98 ? 4.998 15.986 -17.496 1.00 90.88 98 ALA A N 1
ATOM 755 C CA . ALA A 1 98 ? 5.205 14.549 -17.632 1.00 90.88 98 ALA A CA 1
ATOM 756 C C . ALA A 1 98 ? 4.375 13.761 -16.608 1.00 90.88 98 ALA A C 1
ATOM 758 O O . ALA A 1 98 ? 3.726 12.789 -16.980 1.00 90.88 98 ALA A O 1
ATOM 759 N N . ALA A 1 99 ? 4.329 14.203 -15.349 1.00 90.94 99 ALA A N 1
ATOM 760 C CA . ALA A 1 99 ? 3.505 13.596 -14.308 1.00 90.94 99 ALA A CA 1
ATOM 761 C C . ALA A 1 99 ? 2.013 13.651 -14.664 1.00 90.94 99 ALA A C 1
ATOM 763 O O . ALA A 1 99 ? 1.333 12.632 -14.599 1.00 90.94 99 ALA A O 1
ATOM 764 N N . GLN A 1 100 ? 1.513 14.802 -15.128 1.00 90.81 100 GLN A N 1
ATOM 765 C CA . GLN A 1 100 ? 0.125 14.936 -15.594 1.00 90.81 100 GLN A CA 1
ATOM 766 C C . GLN A 1 100 ? -0.193 13.986 -16.755 1.00 90.81 100 GLN A C 1
ATOM 768 O O . GLN A 1 100 ? -1.255 13.368 -16.772 1.00 90.81 100 GLN A O 1
ATOM 773 N N . LEU A 1 101 ? 0.735 13.839 -17.707 1.00 91.25 101 LEU A N 1
ATOM 774 C CA . LEU A 1 101 ? 0.601 12.885 -18.806 1.00 91.25 101 LEU A CA 1
ATOM 775 C C . LEU A 1 101 ? 0.548 11.438 -18.288 1.00 91.25 101 LEU A C 1
ATOM 777 O O . LEU A 1 101 ? -0.341 10.686 -18.677 1.00 91.25 101 LEU A O 1
ATOM 781 N N . MET A 1 102 ? 1.478 11.059 -17.406 1.00 93.19 102 MET A N 1
ATOM 782 C CA . MET A 1 102 ? 1.587 9.707 -16.844 1.00 93.19 102 MET A CA 1
ATOM 783 C C . MET A 1 102 ? 0.368 9.326 -15.996 1.00 93.19 102 MET A C 1
ATOM 785 O O . MET A 1 102 ? -0.126 8.206 -16.094 1.00 93.19 102 MET A O 1
ATOM 789 N N . GLN A 1 103 ? -0.176 10.265 -15.220 1.00 91.12 103 GLN A N 1
ATOM 790 C CA . GLN A 1 103 ? -1.401 10.066 -14.433 1.00 91.12 103 GLN A CA 1
ATOM 791 C C . GLN A 1 103 ? -2.642 9.861 -15.312 1.00 91.12 103 GLN A C 1
ATOM 793 O O . GLN A 1 103 ? -3.626 9.271 -14.864 1.00 91.12 103 GLN A O 1
ATOM 798 N N . GLY A 1 104 ? -2.597 10.338 -16.559 1.00 90.19 104 GLY A N 1
ATOM 799 C CA . GLY A 1 104 ? -3.629 10.129 -17.570 1.00 90.19 104 GLY A CA 1
ATOM 800 C C . GLY A 1 104 ? -3.514 8.808 -18.334 1.00 90.19 104 GLY A C 1
ATOM 801 O O . GLY A 1 104 ? -4.370 8.541 -19.175 1.00 90.19 104 GLY A O 1
ATOM 802 N N . PHE A 1 105 ? -2.490 7.985 -18.077 1.00 92.88 105 PHE A N 1
ATOM 803 C CA . PHE A 1 105 ? -2.323 6.708 -18.768 1.00 92.88 105 PHE A CA 1
ATOM 804 C C . PHE A 1 105 ? -3.481 5.748 -18.492 1.00 92.88 105 PHE A C 1
ATOM 806 O O . PHE A 1 105 ? -3.870 5.501 -17.347 1.00 92.88 105 PHE A O 1
ATOM 813 N N . THR A 1 106 ? -3.959 5.116 -19.561 1.00 91.75 106 THR A N 1
ATOM 814 C CA . THR A 1 106 ? -4.764 3.895 -19.478 1.00 91.75 106 THR A CA 1
ATOM 815 C C . THR A 1 106 ? -3.959 2.756 -18.840 1.00 91.75 106 THR A C 1
ATOM 817 O O . THR A 1 106 ? -2.726 2.783 -18.809 1.00 91.75 106 THR A O 1
ATOM 820 N N . ALA A 1 107 ? -4.638 1.702 -18.375 1.00 88.31 107 ALA A N 1
ATOM 821 C CA . ALA A 1 107 ? -3.967 0.514 -17.838 1.00 88.31 107 ALA A CA 1
ATOM 822 C C . ALA A 1 107 ? -2.968 -0.098 -18.843 1.00 88.31 107 ALA A C 1
ATOM 824 O O . ALA A 1 107 ? -1.868 -0.493 -18.464 1.00 88.31 107 ALA A O 1
ATOM 825 N N . GLN A 1 108 ? -3.314 -0.105 -20.137 1.00 90.31 108 GLN A N 1
ATOM 826 C CA . GLN A 1 108 ? -2.436 -0.592 -21.202 1.00 90.31 108 GLN A CA 1
ATOM 827 C C . GLN A 1 108 ? -1.204 0.303 -21.402 1.00 90.31 108 GLN A C 1
ATOM 829 O O . GLN A 1 108 ? -0.097 -0.207 -21.561 1.00 90.31 108 GLN A O 1
ATOM 834 N N . GLU A 1 109 ? -1.366 1.627 -21.404 1.00 92.56 109 GLU A N 1
ATOM 835 C CA . GLU A 1 109 ? -0.236 2.556 -21.555 1.00 92.56 109 GLU A CA 1
ATOM 836 C C . GLU A 1 109 ? 0.709 2.493 -20.358 1.00 92.56 109 GLU A C 1
ATOM 838 O O . GLU A 1 109 ? 1.926 2.482 -20.538 1.00 92.56 109 GLU A O 1
ATOM 843 N N . ARG A 1 110 ? 0.155 2.391 -19.144 1.00 92.50 110 ARG A N 1
ATOM 844 C CA . ARG A 1 110 ? 0.924 2.199 -17.912 1.00 92.50 110 ARG A CA 1
ATOM 845 C C . ARG A 1 110 ? 1.728 0.905 -17.952 1.00 92.50 110 ARG A C 1
ATOM 847 O O . ARG A 1 110 ? 2.913 0.916 -17.629 1.00 92.50 110 ARG A O 1
ATOM 854 N N . ASP A 1 111 ? 1.096 -0.183 -18.386 1.00 90.12 111 ASP A N 1
ATOM 855 C CA . ASP A 1 111 ? 1.754 -1.473 -18.573 1.00 90.12 111 ASP A CA 1
ATOM 856 C C . ASP A 1 111 ? 2.930 -1.369 -19.555 1.00 90.12 111 ASP A C 1
ATOM 858 O O . ASP A 1 111 ? 4.067 -1.708 -19.220 1.00 90.12 111 ASP A O 1
ATOM 862 N N . GLN A 1 112 ? 2.687 -0.821 -20.747 1.00 91.94 112 GLN A N 1
ATOM 863 C CA . GLN A 1 112 ? 3.735 -0.633 -21.752 1.00 91.94 112 GLN A CA 1
ATOM 864 C C . GLN A 1 112 ? 4.873 0.251 -21.234 1.00 91.94 112 GLN A C 1
ATOM 866 O O . GLN A 1 112 ? 6.040 -0.061 -21.457 1.00 91.94 112 GLN A O 1
ATOM 871 N N . PHE A 1 113 ? 4.549 1.335 -20.528 1.00 93.19 113 PHE A N 1
ATOM 872 C CA . PHE A 1 113 ? 5.540 2.242 -19.963 1.00 93.19 113 PHE A CA 1
ATOM 873 C C . PHE A 1 113 ? 6.450 1.538 -18.960 1.00 93.19 113 PHE A C 1
ATOM 875 O O . PHE A 1 113 ? 7.666 1.588 -19.118 1.00 93.19 113 PHE A O 1
ATOM 882 N N . LEU A 1 114 ? 5.882 0.836 -17.976 1.00 91.25 114 LEU A N 1
ATOM 883 C CA . LEU A 1 114 ? 6.662 0.139 -16.953 1.00 91.25 114 LEU A CA 1
ATOM 884 C C . LEU A 1 114 ? 7.442 -1.053 -17.523 1.00 91.25 114 LEU A C 1
ATOM 886 O O . LEU A 1 114 ? 8.588 -1.258 -17.132 1.00 91.25 114 LEU A O 1
ATOM 890 N N . THR A 1 115 ? 6.869 -1.777 -18.490 1.00 87.19 115 THR A N 1
ATOM 891 C CA . THR A 1 115 ? 7.549 -2.874 -19.204 1.00 87.19 115 THR A CA 1
ATOM 892 C C . THR A 1 115 ? 8.809 -2.385 -19.920 1.00 87.19 115 THR A C 1
ATOM 894 O O . THR A 1 115 ? 9.818 -3.077 -19.939 1.00 87.19 115 THR A O 1
ATOM 897 N N . ILE A 1 116 ? 8.774 -1.178 -20.491 1.00 90.31 116 ILE A N 1
ATOM 898 C CA . ILE A 1 116 ? 9.927 -0.585 -21.181 1.00 90.31 116 ILE A CA 1
ATOM 899 C C . ILE A 1 116 ? 10.899 0.100 -20.220 1.00 90.31 116 ILE A C 1
ATOM 901 O O . ILE A 1 116 ? 12.110 0.055 -20.434 1.00 90.31 116 ILE A O 1
ATOM 905 N N . LEU A 1 117 ? 10.390 0.732 -19.165 1.00 89.25 117 LEU A N 1
ATOM 906 C CA . LEU A 1 117 ? 11.199 1.443 -18.180 1.00 89.25 117 LEU A CA 1
ATOM 907 C C . LEU A 1 117 ? 12.115 0.495 -17.397 1.00 89.25 117 LEU A C 1
ATOM 909 O O . LEU A 1 117 ? 13.295 0.785 -17.213 1.00 89.25 117 LEU A O 1
ATOM 913 N N . LEU A 1 118 ? 11.567 -0.634 -16.952 1.00 85.50 118 LEU A N 1
ATOM 914 C CA . LEU A 1 118 ? 12.229 -1.587 -16.069 1.00 85.50 118 LEU A CA 1
ATOM 915 C C . LEU A 1 118 ? 13.571 -2.127 -16.610 1.00 85.50 118 LEU A C 1
ATOM 917 O O . LEU A 1 118 ? 14.562 -2.011 -15.897 1.00 85.50 118 LEU A O 1
ATOM 921 N N . PRO A 1 119 ? 13.676 -2.647 -17.850 1.00 81.19 119 PRO A N 1
ATOM 922 C CA . PRO A 1 119 ? 14.951 -3.130 -18.391 1.00 81.19 119 PRO A CA 1
ATOM 923 C C . PRO A 1 119 ? 15.965 -2.013 -18.694 1.00 81.19 119 PRO A C 1
ATOM 925 O O . PRO A 1 119 ? 17.153 -2.293 -18.865 1.00 81.19 119 PRO A O 1
ATOM 928 N N . LEU A 1 120 ? 15.519 -0.755 -18.783 1.00 79.75 120 LEU A N 1
ATOM 929 C CA . LEU A 1 120 ? 16.383 0.397 -19.055 1.00 79.75 120 LEU A CA 1
ATOM 930 C C . LEU A 1 120 ? 16.977 1.011 -17.785 1.00 79.75 120 LEU A C 1
ATOM 932 O O . LEU A 1 120 ? 18.070 1.577 -17.842 1.00 79.75 120 LEU A O 1
ATOM 936 N N . LEU A 1 121 ? 16.283 0.895 -16.653 1.00 76.69 121 LEU A N 1
ATOM 937 C CA . LEU A 1 121 ? 16.748 1.401 -15.368 1.00 76.69 121 LEU A CA 1
ATOM 938 C C . LEU A 1 121 ? 17.446 0.298 -14.578 1.00 76.69 121 LEU A C 1
ATOM 940 O O . LEU A 1 121 ? 16.883 -0.758 -14.305 1.00 76.69 121 LEU A O 1
ATOM 944 N N . LYS A 1 122 ? 18.696 0.548 -14.177 1.00 66.31 122 LYS A N 1
ATOM 945 C CA . LYS A 1 122 ? 19.405 -0.360 -13.272 1.00 66.31 122 LYS A CA 1
ATOM 946 C C . LYS A 1 122 ? 19.106 0.017 -11.832 1.00 66.31 122 LYS A C 1
ATOM 948 O O . LYS A 1 122 ? 18.752 1.141 -11.507 1.00 66.31 122 LYS A O 1
ATOM 953 N N . LYS A 1 123 ? 19.379 -0.923 -10.933 1.00 55.56 123 LYS A N 1
ATOM 954 C CA . LYS A 1 123 ? 19.185 -0.766 -9.492 1.00 55.56 123 LYS A CA 1
ATOM 955 C C . LYS A 1 123 ? 19.820 0.480 -8.847 1.00 55.56 123 LYS A C 1
ATOM 957 O O . LYS A 1 123 ? 19.364 0.915 -7.796 1.00 55.56 123 LYS A O 1
ATOM 962 N N . LEU A 1 124 ? 20.893 1.028 -9.425 1.00 56.94 124 LEU A N 1
ATOM 963 C CA . LEU A 1 124 ? 21.515 2.263 -8.920 1.00 56.94 124 LEU A CA 1
ATOM 964 C C . LEU A 1 124 ? 20.575 3.473 -9.023 1.00 56.94 124 LEU A C 1
ATOM 966 O O . LEU A 1 124 ? 20.767 4.446 -8.303 1.00 56.94 124 LEU A O 1
ATOM 970 N N . ASP A 1 125 ? 19.538 3.369 -9.850 1.00 72.12 125 ASP A N 1
ATOM 971 C CA . ASP A 1 125 ? 18.625 4.455 -10.165 1.00 72.12 125 ASP A CA 1
ATOM 972 C C . ASP A 1 125 ? 17.281 4.321 -9.429 1.00 72.12 125 ASP A C 1
ATOM 974 O O . ASP A 1 125 ? 16.343 5.039 -9.765 1.00 72.12 125 ASP A O 1
ATOM 978 N N . TYR A 1 126 ? 17.148 3.418 -8.439 1.00 81.31 126 TYR A N 1
ATOM 979 C CA . TYR A 1 126 ? 15.864 3.221 -7.751 1.00 81.31 126 TYR A CA 1
ATOM 980 C C . TYR A 1 126 ? 15.401 4.496 -7.032 1.00 81.31 126 TYR A C 1
ATOM 982 O O . TYR A 1 126 ? 14.418 5.103 -7.448 1.00 81.31 126 TYR A O 1
ATOM 990 N N . ASP A 1 127 ? 16.139 4.960 -6.023 1.00 77.69 127 ASP A N 1
ATOM 991 C CA . ASP A 1 127 ? 15.762 6.167 -5.271 1.00 77.69 127 ASP A CA 1
ATOM 992 C C . ASP A 1 127 ? 15.842 7.436 -6.126 1.00 77.69 127 ASP A C 1
ATOM 994 O O . ASP A 1 127 ? 15.014 8.335 -6.008 1.00 77.69 127 ASP A O 1
ATOM 998 N N . ALA A 1 128 ? 16.844 7.514 -7.006 1.00 77.88 128 ALA A N 1
ATOM 999 C CA . ALA A 1 128 ? 17.122 8.717 -7.782 1.00 77.88 128 ALA A CA 1
ATOM 1000 C C . ALA A 1 128 ? 16.162 8.922 -8.964 1.00 77.88 128 ALA A C 1
ATOM 1002 O O . ALA A 1 128 ? 15.979 10.060 -9.401 1.00 77.88 128 ALA A O 1
ATOM 1003 N N . LEU A 1 129 ? 15.573 7.847 -9.502 1.00 83.12 129 LEU A N 1
ATOM 1004 C CA . LEU A 1 129 ? 14.796 7.910 -10.740 1.00 83.12 129 LEU A CA 1
ATOM 1005 C C . LEU A 1 129 ? 13.539 7.037 -10.715 1.00 83.12 129 LEU A C 1
ATOM 1007 O O . LEU A 1 129 ? 12.458 7.549 -10.999 1.00 83.12 129 LEU A O 1
ATOM 1011 N N . MET A 1 130 ? 13.642 5.756 -10.348 1.00 87.62 130 MET A N 1
ATOM 1012 C CA . MET A 1 130 ? 12.493 4.842 -10.356 1.00 87.62 130 MET A CA 1
ATOM 1013 C C . MET A 1 130 ? 11.405 5.303 -9.387 1.00 87.62 130 MET A C 1
ATOM 1015 O O . MET A 1 130 ? 10.271 5.506 -9.802 1.00 87.62 130 MET A O 1
ATOM 1019 N N . LEU A 1 131 ? 11.736 5.507 -8.113 1.00 88.31 131 LEU A N 1
ATOM 1020 C CA . LEU A 1 131 ? 10.789 5.919 -7.081 1.00 88.31 131 LEU A CA 1
ATOM 1021 C C . LEU A 1 131 ? 10.123 7.273 -7.412 1.00 88.31 131 LEU A C 1
ATOM 1023 O O . LEU A 1 131 ? 8.895 7.343 -7.338 1.00 88.31 131 LEU A O 1
ATOM 1027 N N . PRO A 1 132 ? 10.851 8.322 -7.852 1.00 89.25 132 PRO A N 1
ATOM 1028 C CA . PRO A 1 132 ? 10.248 9.545 -8.383 1.00 89.25 132 PRO A CA 1
ATOM 1029 C C . PRO A 1 132 ? 9.266 9.307 -9.537 1.00 89.25 132 PRO A C 1
ATOM 1031 O O . PRO A 1 132 ? 8.159 9.842 -9.506 1.00 89.25 132 PRO A O 1
ATOM 1034 N N . ILE A 1 133 ? 9.629 8.482 -10.526 1.00 91.75 133 ILE A N 1
ATOM 1035 C CA . ILE A 1 133 ? 8.756 8.168 -11.667 1.00 91.75 133 ILE A CA 1
ATOM 1036 C C . ILE A 1 133 ? 7.513 7.400 -11.211 1.00 91.75 133 ILE A C 1
ATOM 1038 O O . ILE A 1 133 ? 6.408 7.733 -11.630 1.00 91.75 133 ILE A O 1
ATOM 1042 N N . LEU A 1 134 ? 7.666 6.400 -10.339 1.00 93.50 134 LEU A N 1
ATOM 1043 C CA . LEU A 1 134 ? 6.544 5.652 -9.770 1.00 93.50 134 LEU A CA 1
ATOM 1044 C C . LEU A 1 134 ? 5.624 6.571 -8.964 1.00 93.50 134 LEU A C 1
ATOM 1046 O O . LEU A 1 134 ? 4.406 6.472 -9.085 1.00 93.50 134 LEU A O 1
ATOM 1050 N N . SER A 1 135 ? 6.191 7.495 -8.189 1.00 93.62 135 SER A N 1
ATOM 1051 C CA . SER A 1 135 ? 5.433 8.498 -7.442 1.00 93.62 135 SER A CA 1
ATOM 1052 C C . SER A 1 135 ? 4.636 9.416 -8.365 1.00 93.62 135 SER A C 1
ATOM 1054 O O . SER A 1 135 ? 3.456 9.660 -8.116 1.00 93.62 135 SER A O 1
ATOM 1056 N N . ASP A 1 136 ? 5.242 9.885 -9.456 1.00 92.88 136 ASP A N 1
ATOM 1057 C CA . ASP A 1 136 ? 4.566 10.726 -10.444 1.00 92.88 136 ASP A CA 1
ATOM 1058 C C . ASP A 1 136 ? 3.462 9.952 -11.182 1.00 92.88 136 ASP A C 1
ATOM 1060 O O . ASP A 1 136 ? 2.384 10.503 -11.407 1.00 92.88 136 ASP A O 1
ATOM 1064 N N . LEU A 1 137 ? 3.713 8.678 -11.511 1.00 94.00 137 LEU A N 1
ATOM 1065 C CA . LEU A 1 137 ? 2.786 7.765 -12.185 1.00 94.00 137 LEU A CA 1
ATOM 1066 C C . LEU A 1 137 ? 1.570 7.422 -11.317 1.00 94.00 137 LEU A C 1
ATOM 1068 O O . LEU A 1 137 ? 0.441 7.461 -11.802 1.00 94.00 137 LEU A O 1
ATOM 1072 N N . ILE A 1 138 ? 1.795 7.095 -10.041 1.00 94.88 138 ILE A N 1
ATOM 1073 C CA . ILE A 1 138 ? 0.726 6.843 -9.069 1.00 94.88 138 ILE A CA 1
ATOM 1074 C C . ILE A 1 138 ? -0.039 8.140 -8.822 1.00 94.88 138 ILE A C 1
ATOM 1076 O O . ILE A 1 138 ? -1.268 8.132 -8.808 1.00 94.88 138 ILE A O 1
ATOM 1080 N N . GLY A 1 139 ? 0.670 9.258 -8.673 1.00 93.62 139 GLY A N 1
ATOM 1081 C CA . GLY A 1 139 ? 0.121 10.587 -8.437 1.00 93.62 139 GLY A CA 1
ATOM 1082 C C . GLY A 1 139 ? -0.213 10.862 -6.965 1.00 93.62 139 GLY A C 1
ATOM 1083 O O . GLY A 1 139 ? -0.478 9.930 -6.196 1.00 93.62 139 GLY A O 1
ATOM 1084 N N . PRO A 1 140 ? -0.234 12.141 -6.559 1.00 94.44 140 PRO A N 1
ATOM 1085 C CA . PRO A 1 140 ? -0.410 12.520 -5.164 1.00 94.44 140 PRO A CA 1
ATOM 1086 C C . PRO A 1 140 ? -1.868 12.426 -4.698 1.00 94.44 140 PRO A C 1
ATOM 1088 O O . PRO A 1 140 ? -2.791 12.278 -5.503 1.00 94.44 140 PRO A O 1
ATOM 1091 N N . ILE A 1 141 ? -2.064 12.570 -3.388 1.00 95.00 141 ILE A N 1
ATOM 1092 C CA . ILE A 1 141 ? -3.355 12.861 -2.764 1.00 95.00 141 ILE A CA 1
ATOM 1093 C C . ILE A 1 141 ? -3.301 14.267 -2.167 1.00 95.00 141 ILE A C 1
ATOM 1095 O O . ILE A 1 141 ? -2.412 14.543 -1.356 1.00 95.00 141 ILE A O 1
ATOM 1099 N N . PRO A 1 142 ? -4.249 15.152 -2.509 1.00 95.25 142 PRO A N 1
ATOM 1100 C CA . PRO A 1 142 ? -4.359 16.433 -1.838 1.00 95.25 142 PRO A CA 1
ATOM 1101 C C . PRO A 1 142 ? -4.851 16.225 -0.401 1.00 95.25 142 PRO A C 1
ATOM 1103 O O . PRO A 1 142 ? -5.945 15.705 -0.178 1.00 95.25 142 PRO A O 1
ATOM 1106 N N . LEU A 1 143 ? -4.063 16.666 0.574 1.00 94.00 143 LEU A N 1
ATOM 1107 C CA . LEU A 1 143 ? -4.418 16.667 1.990 1.00 94.00 143 LEU A CA 1
ATOM 1108 C C . LEU A 1 143 ? -4.648 18.099 2.452 1.00 94.00 143 LEU A C 1
ATOM 1110 O O . LEU A 1 143 ? -3.806 18.966 2.238 1.00 94.00 143 LEU A O 1
ATOM 1114 N N . ARG A 1 144 ? -5.785 18.352 3.089 1.00 94.94 144 ARG A N 1
ATOM 1115 C CA . ARG A 1 144 ? -6.085 19.616 3.754 1.00 94.94 144 ARG A CA 1
ATOM 1116 C C . ARG A 1 144 ? -5.614 19.529 5.202 1.00 94.94 144 ARG A C 1
ATOM 1118 O O . ARG A 1 144 ? -6.126 18.708 5.957 1.00 94.94 144 ARG A O 1
ATOM 1125 N N . CYS A 1 145 ? -4.655 20.374 5.552 1.00 89.62 145 CYS A N 1
ATOM 1126 C CA . CYS A 1 145 ? -4.132 20.537 6.901 1.00 89.62 145 CYS A CA 1
ATOM 1127 C C . CYS A 1 145 ? -5.128 21.305 7.788 1.00 89.62 145 CYS A C 1
ATOM 1129 O O . CYS A 1 145 ? -6.019 22.000 7.291 1.00 89.62 145 CYS A O 1
ATOM 1131 N N . ALA A 1 146 ? -4.916 21.259 9.106 1.00 85.44 146 ALA A N 1
ATOM 1132 C CA . ALA A 1 146 ? -5.763 21.945 10.087 1.00 85.44 146 ALA A CA 1
ATOM 1133 C C . ALA A 1 146 ? -5.806 23.480 9.914 1.00 85.44 146 ALA A C 1
ATOM 1135 O O . ALA A 1 146 ? -6.789 24.119 10.282 1.00 85.44 146 ALA A O 1
ATOM 1136 N N . ASP A 1 147 ? -4.761 24.078 9.332 1.00 89.56 147 ASP A N 1
ATOM 1137 C CA . ASP A 1 147 ? -4.695 25.509 9.003 1.00 89.56 147 ASP A CA 1
ATOM 1138 C C . ASP A 1 147 ? -5.419 25.873 7.688 1.00 89.56 147 ASP A C 1
ATOM 1140 O O . ASP A 1 147 ? -5.433 27.034 7.277 1.00 89.56 147 ASP A O 1
ATOM 1144 N N . GLY A 1 148 ? -6.030 24.888 7.022 1.00 90.19 148 GLY A N 1
ATOM 1145 C CA . GLY A 1 148 ? -6.738 25.036 5.754 1.00 90.19 148 GLY A CA 1
ATOM 1146 C C . GLY A 1 148 ? -5.846 24.964 4.514 1.00 90.19 148 GLY A C 1
ATOM 1147 O O . GLY A 1 148 ? -6.375 24.972 3.399 1.00 90.19 148 GLY A O 1
ATOM 1148 N N . THR A 1 149 ? -4.521 24.865 4.666 1.00 93.19 149 THR A N 1
ATOM 1149 C CA . THR A 1 149 ? -3.608 24.686 3.530 1.00 93.19 149 THR A CA 1
ATOM 1150 C C . THR A 1 149 ? -3.784 23.306 2.901 1.00 93.19 149 THR A C 1
ATOM 1152 O O . THR A 1 149 ? -4.155 22.344 3.572 1.00 93.19 149 THR A O 1
ATOM 1155 N N . VAL A 1 150 ? -3.543 23.200 1.590 1.00 93.25 150 VAL A N 1
ATOM 1156 C CA . VAL A 1 150 ? -3.586 21.919 0.874 1.00 93.25 150 VAL A CA 1
ATOM 1157 C C . VAL A 1 150 ? -2.173 21.520 0.476 1.00 93.25 150 VAL A C 1
ATOM 1159 O O . VAL A 1 150 ? -1.523 22.210 -0.309 1.00 93.25 150 VAL A O 1
ATOM 1162 N N . THR A 1 151 ? -1.715 20.393 1.008 1.00 91.31 151 THR A N 1
ATOM 1163 C CA . THR A 1 151 ? -0.439 19.756 0.677 1.00 91.31 151 THR A CA 1
ATOM 1164 C C . THR A 1 151 ? -0.670 18.550 -0.234 1.00 91.31 151 THR A C 1
ATOM 1166 O O . THR A 1 151 ? -1.794 18.074 -0.383 1.00 91.31 151 THR A O 1
ATOM 1169 N N . GLN A 1 152 ? 0.381 18.079 -0.904 1.00 90.75 152 GLN A N 1
ATOM 1170 C CA . GLN A 1 152 ? 0.313 16.931 -1.811 1.00 90.75 152 GLN A CA 1
ATOM 1171 C C . GLN A 1 152 ? 1.074 15.758 -1.193 1.00 90.75 152 GLN A C 1
ATOM 1173 O O . GLN A 1 152 ? 2.303 15.729 -1.237 1.00 90.75 152 GLN A O 1
ATOM 1178 N N . ALA A 1 153 ? 0.348 14.789 -0.639 1.00 91.44 153 ALA A N 1
ATOM 1179 C CA . ALA A 1 153 ? 0.934 13.544 -0.160 1.00 91.44 153 ALA A CA 1
ATOM 1180 C C . ALA A 1 153 ? 1.306 12.664 -1.354 1.00 91.44 153 ALA A C 1
ATOM 1182 O O . ALA A 1 153 ? 0.437 12.280 -2.136 1.00 91.44 153 ALA A O 1
ATOM 1183 N N . ASN A 1 154 ? 2.589 12.351 -1.511 1.00 93.00 154 ASN A N 1
ATOM 1184 C CA . ASN A 1 154 ? 3.100 11.576 -2.640 1.00 93.00 154 ASN A CA 1
ATOM 1185 C C . ASN A 1 154 ? 3.951 10.391 -2.163 1.00 93.00 154 ASN A C 1
ATOM 1187 O O . ASN A 1 154 ? 4.429 10.378 -1.028 1.00 93.00 154 ASN A O 1
ATOM 1191 N N . LEU A 1 155 ? 4.104 9.383 -3.028 1.00 93.06 155 LEU A N 1
ATOM 1192 C CA . LEU A 1 155 ? 4.776 8.133 -2.672 1.00 93.06 155 LEU A CA 1
ATOM 1193 C C . LEU A 1 155 ? 6.239 8.375 -2.311 1.00 93.06 155 LEU A C 1
ATOM 1195 O O . LEU A 1 155 ? 6.728 7.781 -1.357 1.00 93.06 155 LEU A O 1
ATOM 1199 N N . HIS A 1 156 ? 6.933 9.216 -3.079 1.00 89.75 156 HIS A N 1
ATOM 1200 C CA . HIS A 1 156 ? 8.349 9.481 -2.862 1.00 89.75 156 HIS A CA 1
ATOM 1201 C C . HIS A 1 156 ? 8.597 10.007 -1.443 1.00 89.75 156 HIS A C 1
ATOM 1203 O O . HIS A 1 156 ? 9.392 9.433 -0.704 1.00 89.75 156 HIS A O 1
ATOM 1209 N N . ASP A 1 157 ? 7.866 11.039 -1.030 1.00 85.50 157 ASP A N 1
ATOM 1210 C CA . ASP A 1 157 ? 8.040 11.651 0.287 1.00 85.50 157 ASP A CA 1
ATOM 1211 C C . ASP A 1 157 ? 7.572 10.724 1.415 1.00 85.50 157 ASP A C 1
ATOM 1213 O O . ASP A 1 157 ? 8.241 10.634 2.443 1.00 85.50 157 ASP A O 1
ATOM 1217 N N . ALA A 1 158 ? 6.481 9.976 1.207 1.00 86.19 158 ALA A N 1
ATOM 1218 C CA . ALA A 1 158 ? 6.032 8.958 2.155 1.00 86.19 158 ALA A CA 1
ATOM 1219 C C . ALA A 1 158 ? 7.118 7.895 2.383 1.00 86.19 158 ALA A C 1
ATOM 1221 O O . ALA A 1 158 ? 7.465 7.591 3.523 1.00 86.19 158 ALA A O 1
ATOM 1222 N N . HIS A 1 159 ? 7.705 7.387 1.298 1.00 86.06 159 HIS A N 1
ATOM 1223 C CA . HIS A 1 159 ? 8.766 6.386 1.330 1.00 86.06 159 HIS A CA 1
ATOM 1224 C C . HIS A 1 159 ? 10.042 6.918 1.996 1.00 86.06 159 HIS A C 1
ATOM 1226 O O . HIS A 1 159 ? 10.655 6.208 2.783 1.00 86.06 159 HIS A O 1
ATOM 1232 N N . GLN A 1 160 ? 10.438 8.165 1.722 1.00 79.62 160 GLN A N 1
ATOM 1233 C CA . GLN A 1 160 ? 11.606 8.794 2.356 1.00 79.62 160 GLN A CA 1
ATOM 1234 C C . GLN A 1 160 ? 11.382 9.105 3.844 1.00 79.62 160 GLN A C 1
ATOM 1236 O O . GLN A 1 160 ? 12.337 9.140 4.617 1.00 79.62 160 GLN A O 1
ATOM 1241 N N . SER A 1 161 ? 10.132 9.342 4.254 1.00 71.62 161 SER A N 1
ATOM 1242 C CA . SER A 1 161 ? 9.786 9.628 5.652 1.00 71.62 161 SER A CA 1
ATOM 1243 C C . SER A 1 161 ? 9.721 8.386 6.544 1.00 71.62 161 SER A C 1
ATOM 1245 O O . SER A 1 161 ? 9.834 8.501 7.764 1.00 71.62 161 SER A O 1
ATOM 1247 N N . ALA A 1 162 ? 9.532 7.211 5.946 1.00 69.00 162 ALA A N 1
ATOM 1248 C CA . ALA A 1 162 ? 9.318 5.969 6.665 1.00 69.00 162 ALA A CA 1
ATOM 1249 C C . ALA A 1 162 ? 10.643 5.285 7.036 1.00 69.00 162 ALA A C 1
ATOM 1251 O O . ALA A 1 162 ? 11.596 5.242 6.254 1.00 69.00 162 ALA A O 1
ATOM 1252 N N . VAL A 1 163 ? 10.703 4.710 8.238 1.00 63.19 163 VAL A N 1
ATOM 1253 C CA . VAL A 1 163 ? 11.845 3.932 8.731 1.00 63.19 163 VAL A CA 1
ATOM 1254 C C . VAL A 1 163 ? 11.729 2.515 8.181 1.00 63.19 163 VAL A C 1
ATOM 1256 O O . VAL A 1 163 ? 11.419 1.549 8.877 1.00 63.19 163 VAL A O 1
ATOM 1259 N N . ILE A 1 164 ? 11.956 2.413 6.881 1.00 59.34 164 ILE A N 1
ATOM 1260 C CA . ILE A 1 164 ? 11.864 1.176 6.120 1.00 59.34 164 ILE A CA 1
ATOM 1261 C C . ILE A 1 164 ? 13.234 0.503 6.118 1.00 59.34 164 ILE A C 1
ATOM 1263 O O . ILE A 1 164 ? 14.236 1.104 5.721 1.00 59.34 164 ILE A O 1
ATOM 1267 N N . GLU A 1 165 ? 13.307 -0.768 6.526 1.00 57.22 165 GLU A N 1
ATOM 1268 C CA . GLU A 1 165 ? 14.490 -1.544 6.169 1.00 57.22 165 GLU A CA 1
ATOM 1269 C C . GLU A 1 165 ? 14.503 -1.740 4.652 1.00 57.22 165 GLU A C 1
ATOM 1271 O O . GLU A 1 165 ? 13.467 -1.960 4.038 1.00 57.22 165 GLU A O 1
ATOM 1276 N N . LEU A 1 166 ? 15.690 -1.770 4.045 1.00 56.56 166 LEU A N 1
ATOM 1277 C CA . LEU A 1 166 ? 15.935 -1.887 2.595 1.00 56.56 166 LEU A CA 1
ATOM 1278 C C . LEU A 1 166 ? 15.162 -3.011 1.846 1.00 56.56 166 LEU A C 1
ATOM 1280 O O . LEU A 1 166 ? 15.243 -3.123 0.630 1.00 56.56 166 LEU A O 1
ATOM 1284 N N . LYS A 1 167 ? 14.486 -3.914 2.563 1.00 61.28 167 LYS A N 1
ATOM 1285 C CA . LYS A 1 167 ? 13.689 -5.038 2.047 1.00 61.28 167 LYS A CA 1
ATOM 1286 C C . LYS A 1 167 ? 12.172 -4.785 2.074 1.00 61.28 167 LYS A C 1
ATOM 1288 O O . LYS A 1 167 ? 11.422 -5.658 1.644 1.00 61.28 167 LYS A O 1
ATOM 1293 N N . GLU A 1 168 ? 11.722 -3.651 2.607 1.00 73.69 168 GLU A N 1
ATOM 1294 C CA . GLU A 1 168 ? 10.302 -3.322 2.804 1.00 73.69 168 GLU A CA 1
ATOM 1295 C C . GLU A 1 168 ? 9.863 -2.151 1.902 1.00 73.69 168 GLU A C 1
ATOM 1297 O O . GLU A 1 168 ? 8.752 -1.653 2.031 1.00 73.69 168 GLU A O 1
ATOM 1302 N N . GLU A 1 169 ? 10.682 -1.762 0.915 1.00 80.25 169 GLU A N 1
ATOM 1303 C CA . GLU A 1 169 ? 10.335 -0.751 -0.104 1.00 80.25 169 GLU A CA 1
ATOM 1304 C C . GLU A 1 169 ? 9.014 -1.093 -0.810 1.00 80.25 169 GLU A C 1
ATOM 1306 O O . GLU A 1 169 ? 8.145 -0.244 -0.999 1.00 80.25 169 GLU A O 1
ATOM 1311 N N . VAL A 1 170 ? 8.815 -2.377 -1.130 1.00 85.06 170 VAL A N 1
ATOM 1312 C CA . VAL A 1 170 ? 7.559 -2.857 -1.718 1.00 85.06 170 VAL A CA 1
ATOM 1313 C C . VAL A 1 170 ? 6.376 -2.660 -0.773 1.00 85.06 170 VAL A C 1
ATOM 1315 O O . VAL A 1 170 ? 5.316 -2.249 -1.228 1.00 85.06 170 VAL A O 1
ATOM 1318 N N . VAL A 1 171 ? 6.559 -2.862 0.537 1.00 86.00 171 VAL A N 1
ATOM 1319 C CA . VAL A 1 171 ? 5.509 -2.663 1.549 1.00 86.00 171 VAL A CA 1
ATOM 1320 C C . VAL A 1 171 ? 5.054 -1.208 1.526 1.00 86.00 171 VAL A C 1
ATOM 1322 O O . VAL A 1 171 ? 3.857 -0.935 1.531 1.00 86.00 171 VAL A O 1
ATOM 1325 N N . ALA A 1 172 ? 5.997 -0.271 1.429 1.00 87.88 172 ALA A N 1
ATOM 1326 C CA . ALA A 1 172 ? 5.690 1.150 1.388 1.00 87.88 172 ALA A CA 1
ATOM 1327 C C . ALA A 1 172 ? 4.857 1.542 0.164 1.00 87.88 172 ALA A C 1
ATOM 1329 O O . ALA A 1 172 ? 3.858 2.249 0.300 1.00 87.88 172 ALA A O 1
ATOM 1330 N N . VAL A 1 173 ? 5.219 1.029 -1.017 1.00 92.12 173 VAL A N 1
ATOM 1331 C CA . VAL A 1 173 ? 4.451 1.242 -2.254 1.00 92.12 173 VAL A CA 1
ATOM 1332 C C . VAL A 1 173 ? 3.049 0.646 -2.133 1.00 92.12 173 VAL A C 1
ATOM 1334 O O . VAL A 1 173 ? 2.066 1.327 -2.429 1.00 92.12 173 VAL A O 1
ATOM 1337 N N . GLN A 1 174 ? 2.942 -0.595 -1.649 1.00 92.94 174 GLN A N 1
ATOM 1338 C CA . GLN A 1 174 ? 1.661 -1.278 -1.466 1.00 92.94 174 GLN A CA 1
ATOM 1339 C C . GLN A 1 174 ? 0.737 -0.516 -0.511 1.00 92.94 174 GLN A C 1
ATOM 1341 O O . GLN A 1 174 ? -0.427 -0.289 -0.833 1.00 92.94 174 GLN A O 1
ATOM 1346 N N . LEU A 1 175 ? 1.260 -0.080 0.636 1.00 92.56 175 LEU A N 1
ATOM 1347 C CA . LEU A 1 175 ? 0.517 0.680 1.640 1.00 92.56 175 LEU A CA 1
ATOM 1348 C C . LEU A 1 175 ? 0.103 2.056 1.148 1.00 92.56 175 LEU A C 1
ATOM 1350 O O . LEU A 1 175 ? -1.017 2.483 1.415 1.00 92.56 175 LEU A O 1
ATOM 1354 N N . PHE A 1 176 ? 0.990 2.749 0.433 1.00 94.88 176 PHE A N 1
ATOM 1355 C CA . PHE A 1 176 ? 0.677 4.057 -0.124 1.00 94.88 176 PHE A CA 1
ATOM 1356 C C . PHE A 1 176 ? -0.482 3.944 -1.116 1.00 94.88 176 PHE A C 1
ATOM 1358 O O . PHE A 1 176 ? -1.462 4.678 -1.019 1.00 94.88 176 PHE A O 1
ATOM 1365 N N . MET A 1 177 ? -0.411 2.972 -2.029 1.00 96.00 177 MET A N 1
ATOM 1366 C CA . MET A 1 177 ? -1.488 2.710 -2.982 1.00 96.00 177 MET A CA 1
ATOM 1367 C C . MET A 1 177 ? -2.779 2.272 -2.281 1.00 96.00 177 MET A C 1
ATOM 1369 O O . MET A 1 177 ? -3.846 2.763 -2.633 1.00 96.00 177 MET A O 1
ATOM 1373 N N . ALA A 1 178 ? -2.700 1.418 -1.257 1.00 95.75 178 ALA A N 1
ATOM 1374 C CA . ALA A 1 178 ? -3.869 0.993 -0.490 1.00 95.75 178 ALA A CA 1
ATOM 1375 C C . ALA A 1 178 ? -4.551 2.174 0.221 1.00 95.75 178 ALA A C 1
ATOM 1377 O O . ALA A 1 178 ? -5.761 2.362 0.099 1.00 95.75 178 ALA A O 1
ATOM 1378 N N . MET A 1 179 ? -3.773 3.013 0.914 1.00 96.00 179 MET A N 1
ATOM 1379 C CA . MET A 1 179 ? -4.263 4.242 1.545 1.00 96.00 179 MET A CA 1
ATOM 1380 C C . MET A 1 179 ? -4.901 5.160 0.508 1.00 96.00 179 MET A C 1
ATOM 1382 O O . MET A 1 179 ? -5.982 5.700 0.741 1.00 96.00 179 MET A O 1
ATOM 1386 N N . LYS A 1 180 ? -4.263 5.298 -0.658 1.00 96.38 180 LYS A N 1
ATOM 1387 C CA . LYS A 1 180 ? -4.789 6.097 -1.755 1.00 96.38 180 LYS A CA 1
ATOM 1388 C C . LYS A 1 180 ? -6.150 5.630 -2.231 1.00 96.38 180 LYS A C 1
ATOM 1390 O O . LYS A 1 180 ? -7.079 6.432 -2.237 1.00 96.38 180 LYS A O 1
ATOM 1395 N N . HIS A 1 181 ? -6.278 4.352 -2.562 1.00 96.75 181 HIS A N 1
ATOM 1396 C CA . HIS A 1 181 ? -7.547 3.767 -2.987 1.00 96.75 181 HIS A CA 1
ATOM 1397 C C . HIS A 1 181 ? -8.637 3.960 -1.930 1.00 96.75 181 HIS A C 1
ATOM 1399 O O . HIS A 1 181 ? -9.727 4.430 -2.250 1.00 96.75 181 HIS A O 1
ATOM 1405 N N . GLY A 1 182 ? -8.330 3.703 -0.654 1.00 97.31 182 GLY A N 1
ATOM 1406 C CA . GLY A 1 182 ? -9.282 3.901 0.443 1.00 97.31 182 GLY A CA 1
ATOM 1407 C C . GLY A 1 182 ? -9.768 5.350 0.574 1.00 97.31 182 GLY A C 1
ATOM 1408 O O . GLY A 1 182 ? -10.968 5.598 0.701 1.00 97.31 182 GLY A O 1
ATOM 1409 N N . LEU A 1 183 ? -8.857 6.323 0.494 1.00 97.44 183 LEU A N 1
ATOM 1410 C CA . LEU A 1 183 ? -9.194 7.746 0.583 1.00 97.44 183 LEU A CA 1
ATOM 1411 C C . LEU A 1 183 ? -9.972 8.240 -0.645 1.00 97.44 183 LEU A C 1
ATOM 1413 O O . LEU A 1 183 ? -10.940 8.986 -0.493 1.00 97.44 183 LEU A O 1
ATOM 1417 N N . GLU A 1 184 ? -9.600 7.810 -1.852 1.00 96.88 184 GLU A N 1
ATOM 1418 C CA . GLU A 1 184 ? -10.321 8.173 -3.078 1.00 96.88 184 GLU A CA 1
ATOM 1419 C C . GLU A 1 184 ? -11.740 7.588 -3.103 1.00 96.88 184 GLU A C 1
ATOM 1421 O O . GLU A 1 184 ? -12.661 8.260 -3.565 1.00 96.88 184 GLU A O 1
ATOM 1426 N N . LEU A 1 185 ? -11.953 6.392 -2.546 1.00 97.50 185 LEU A N 1
ATOM 1427 C CA . LEU A 1 185 ? -13.287 5.799 -2.395 1.00 97.50 185 LEU A CA 1
ATOM 1428 C C . LEU A 1 185 ? -14.148 6.528 -1.352 1.00 97.50 185 LEU A C 1
ATOM 1430 O O . LEU A 1 185 ? -15.363 6.640 -1.522 1.00 97.50 185 LEU A O 1
ATOM 1434 N N . LEU A 1 186 ? -13.541 7.049 -0.281 1.00 97.75 186 LEU A N 1
ATOM 1435 C CA . LEU A 1 186 ? -14.257 7.799 0.756 1.00 97.75 186 LEU A CA 1
ATOM 1436 C C . LEU A 1 186 ? -14.620 9.224 0.315 1.00 97.75 186 LEU A C 1
ATOM 1438 O O . LEU A 1 186 ? -15.754 9.665 0.539 1.00 97.75 186 LEU A O 1
ATOM 1442 N N . TYR A 1 187 ? -13.675 9.945 -0.291 1.00 97.44 187 TYR A N 1
ATOM 1443 C CA . TYR A 1 187 ? -13.782 11.390 -0.539 1.00 97.44 187 TYR A CA 1
ATOM 1444 C C . TYR A 1 187 ? -13.921 11.766 -2.018 1.00 97.44 187 TYR A C 1
ATOM 1446 O O . TYR A 1 187 ? -14.362 12.874 -2.323 1.00 97.44 187 TYR A O 1
ATOM 1454 N N . GLY A 1 188 ? -13.585 10.858 -2.933 1.00 96.38 188 GLY A N 1
ATOM 1455 C CA . GLY A 1 188 ? -13.500 11.111 -4.366 1.00 96.38 188 GLY A CA 1
ATOM 1456 C C . GLY A 1 188 ? -12.073 11.418 -4.827 1.00 96.38 188 GLY A C 1
ATOM 1457 O O . GLY A 1 188 ? -11.282 12.064 -4.137 1.00 96.38 188 GLY A O 1
ATOM 1458 N N . LYS A 1 189 ? -11.742 10.972 -6.041 1.00 93.75 189 LYS A N 1
ATOM 1459 C CA . LYS A 1 189 ? -10.425 11.173 -6.657 1.00 93.75 189 LYS A CA 1
ATOM 1460 C C . LYS A 1 189 ? -10.084 12.659 -6.803 1.00 93.75 189 LYS A C 1
ATOM 1462 O O . LYS A 1 189 ? -10.850 13.428 -7.380 1.00 93.75 189 LYS A O 1
ATOM 1467 N N . GLY A 1 190 ? -8.913 13.053 -6.298 1.00 90.50 190 GLY A N 1
ATOM 1468 C CA . GLY A 1 190 ? -8.410 14.431 -6.366 1.00 90.50 190 GLY A CA 1
ATOM 1469 C C . GLY A 1 190 ? -9.116 15.434 -5.444 1.00 90.50 190 GLY A C 1
ATOM 1470 O O . GLY A 1 190 ? -8.790 16.621 -5.484 1.00 90.50 190 GLY A O 1
ATOM 1471 N N . VAL A 1 191 ? -10.059 14.993 -4.606 1.00 96.12 191 VAL A N 1
ATOM 1472 C CA . VAL A 1 191 ? -10.726 15.859 -3.626 1.00 96.12 191 VAL A CA 1
ATOM 1473 C C . VAL A 1 191 ? -9.814 16.042 -2.407 1.00 96.12 191 VAL A C 1
ATOM 1475 O O . VAL A 1 191 ? -9.366 15.042 -1.849 1.00 96.12 191 VAL A O 1
ATOM 1478 N N . PRO A 1 192 ? -9.536 17.285 -1.956 1.00 96.69 192 PRO A N 1
ATOM 1479 C CA . PRO A 1 192 ? -8.712 17.516 -0.773 1.00 96.69 192 PRO A CA 1
ATOM 1480 C C . PRO A 1 192 ? -9.284 16.861 0.488 1.00 96.69 192 PRO A C 1
ATOM 1482 O O . PRO A 1 192 ? -10.351 17.254 0.983 1.00 96.69 192 PRO A O 1
ATOM 1485 N N . VAL A 1 193 ? -8.542 15.901 1.033 1.00 96.94 193 VAL A N 1
ATOM 1486 C CA . VAL A 1 193 ? -8.945 15.122 2.203 1.00 96.94 193 VAL A CA 1
ATOM 1487 C C . VAL A 1 193 ? -8.575 15.861 3.494 1.00 96.94 193 VAL A C 1
ATOM 1489 O O . VAL A 1 193 ? -7.408 16.201 3.657 1.00 96.94 193 VAL A O 1
ATOM 1492 N N . PRO A 1 194 ? -9.513 16.109 4.428 1.00 94.81 194 PRO A N 1
ATOM 1493 C CA . PRO A 1 194 ? -9.188 16.664 5.746 1.00 94.81 194 PRO A CA 1
ATOM 1494 C C . PRO A 1 194 ? -8.315 15.706 6.555 1.00 94.81 194 PRO A C 1
ATOM 1496 O O . PRO A 1 194 ? -8.782 14.655 6.989 1.00 94.81 194 PRO A O 1
ATOM 1499 N N . GLN A 1 195 ? -7.062 16.080 6.787 1.00 90.88 195 GLN A N 1
ATOM 1500 C CA . GLN A 1 195 ? -6.071 15.222 7.428 1.00 90.88 195 GLN A CA 1
ATOM 1501 C C . GLN A 1 195 ? -6.437 14.876 8.879 1.00 90.88 195 GLN A C 1
ATOM 1503 O O . GLN A 1 195 ? -6.190 13.760 9.345 1.00 90.88 195 GLN A O 1
ATOM 1508 N N . GLU A 1 196 ? -7.067 15.808 9.592 1.00 89.00 196 GLU A N 1
ATOM 1509 C CA . GLU A 1 196 ? -7.570 15.615 10.950 1.00 89.00 196 GLU A CA 1
ATOM 1510 C C . GLU A 1 196 ? -8.718 14.597 11.037 1.00 89.00 196 GLU A C 1
ATOM 1512 O O . GLU A 1 196 ? -8.878 13.955 12.073 1.00 89.00 196 GLU A O 1
ATOM 1517 N N . GLU A 1 197 ? -9.473 14.375 9.960 1.00 92.44 197 GLU A N 1
ATOM 1518 C CA . GLU A 1 197 ? -10.634 13.470 9.953 1.00 92.44 197 GLU A CA 1
ATOM 1519 C C . GLU A 1 197 ? -10.288 12.044 9.519 1.00 92.44 197 GLU A C 1
ATOM 1521 O O . GLU A 1 197 ? -11.135 11.156 9.607 1.00 92.44 197 GLU A O 1
ATOM 1526 N N . ILE A 1 198 ? -9.049 11.803 9.089 1.00 93.31 198 ILE A N 1
ATOM 1527 C CA . ILE A 1 198 ? -8.578 10.466 8.731 1.00 93.31 198 ILE A CA 1
ATOM 1528 C C . ILE A 1 198 ? -8.272 9.684 10.011 1.00 93.31 198 ILE A C 1
ATOM 1530 O O . ILE A 1 198 ? -7.586 10.176 10.918 1.00 93.31 198 ILE A O 1
ATOM 1534 N N . ALA A 1 199 ? -8.756 8.448 10.052 1.00 91.50 199 ALA A N 1
ATOM 1535 C CA . ALA A 1 199 ? -8.267 7.397 10.928 1.00 91.50 199 ALA A CA 1
ATOM 1536 C C . ALA A 1 199 ? -7.963 6.127 10.126 1.00 91.50 199 ALA A C 1
ATOM 1538 O O . ALA A 1 199 ? -8.492 5.920 9.034 1.00 91.50 199 ALA A O 1
ATOM 1539 N N . VAL A 1 200 ? -7.097 5.280 10.675 1.00 91.25 200 VAL A N 1
ATOM 1540 C CA . VAL A 1 200 ? -6.667 4.027 10.060 1.00 91.25 200 VAL A CA 1
ATOM 1541 C C . VAL A 1 200 ? -6.671 2.913 11.097 1.00 91.25 200 VAL A C 1
ATOM 1543 O O . VAL A 1 200 ? -6.135 3.059 12.195 1.00 91.25 200 VAL A O 1
ATOM 1546 N N . ILE A 1 201 ? -7.240 1.774 10.719 1.00 87.94 201 ILE A N 1
ATOM 1547 C CA . ILE A 1 201 ? -7.110 0.512 11.443 1.00 87.94 201 ILE A CA 1
ATOM 1548 C C . ILE A 1 201 ? -6.201 -0.385 10.602 1.00 87.94 201 ILE A C 1
ATOM 1550 O O . ILE A 1 201 ? -6.512 -0.659 9.448 1.00 87.94 201 ILE A O 1
ATOM 1554 N N . SER A 1 202 ? -5.070 -0.824 11.142 1.00 86.31 202 SER A N 1
ATOM 1555 C CA . SER A 1 202 ? -4.099 -1.663 10.432 1.00 86.31 202 SER A CA 1
ATOM 1556 C C . SER A 1 202 ? -4.079 -3.072 11.010 1.00 86.31 202 SER A C 1
ATOM 1558 O O . SER A 1 202 ? -3.875 -3.233 12.209 1.00 86.31 202 SER A O 1
ATOM 1560 N N . GLY A 1 203 ? -4.240 -4.095 10.170 1.00 83.19 203 GLY A N 1
ATOM 1561 C CA . GLY A 1 203 ? -4.014 -5.494 10.554 1.00 83.19 203 GLY A CA 1
ATOM 1562 C C . GLY A 1 203 ? -2.605 -6.002 10.256 1.00 83.19 203 GLY A C 1
ATOM 1563 O O . GLY A 1 203 ? -2.305 -7.184 10.441 1.00 83.19 203 GLY A O 1
ATOM 1564 N N . ILE A 1 204 ? -1.726 -5.120 9.780 1.00 81.75 204 ILE A N 1
ATOM 1565 C CA . ILE A 1 204 ? -0.395 -5.481 9.308 1.00 81.75 204 ILE A CA 1
ATOM 1566 C C . ILE A 1 204 ? 0.575 -5.556 10.484 1.00 81.75 204 ILE A C 1
ATOM 1568 O O . ILE A 1 204 ? 0.887 -4.557 11.124 1.00 81.75 204 ILE A O 1
ATOM 1572 N N . ARG A 1 205 ? 1.128 -6.753 10.695 1.00 71.50 205 ARG A N 1
ATOM 1573 C CA . ARG A 1 205 ? 2.067 -7.086 11.784 1.00 71.50 205 ARG A CA 1
ATOM 1574 C C . ARG A 1 205 ? 3.521 -6.681 11.504 1.00 71.50 205 ARG A C 1
ATOM 1576 O O . ARG A 1 205 ? 4.454 -7.342 11.944 1.00 71.50 205 ARG A O 1
ATOM 1583 N N . ILE A 1 206 ? 3.730 -5.646 10.698 1.00 71.19 206 ILE A N 1
ATOM 1584 C CA . ILE A 1 206 ? 5.065 -5.137 10.367 1.00 71.19 206 ILE A CA 1
ATOM 1585 C C . ILE A 1 206 ? 5.193 -3.769 11.040 1.00 71.19 206 ILE A C 1
ATOM 1587 O O . ILE A 1 206 ? 4.473 -2.859 10.641 1.00 71.19 206 ILE A O 1
ATOM 1591 N N . PRO A 1 207 ? 6.084 -3.586 12.033 1.00 62.09 207 PRO A N 1
ATOM 1592 C CA . PRO A 1 207 ? 6.146 -2.339 12.797 1.00 62.09 207 PRO A CA 1
ATOM 1593 C C . PRO A 1 207 ? 6.324 -1.074 11.943 1.00 62.09 207 PRO A C 1
ATOM 1595 O O . PRO A 1 207 ? 5.644 -0.082 12.182 1.00 62.09 207 PRO A O 1
ATOM 1598 N N . CYS A 1 208 ? 7.171 -1.112 10.908 1.00 66.19 208 CYS A N 1
ATOM 1599 C CA . CYS A 1 208 ? 7.391 0.026 10.004 1.00 66.19 208 CYS A CA 1
ATOM 1600 C C . CYS A 1 208 ? 6.223 0.286 9.033 1.00 66.19 208 CYS A C 1
ATOM 1602 O O . CYS A 1 208 ? 6.144 1.357 8.435 1.00 66.19 208 CYS A O 1
ATOM 1604 N N . ALA A 1 209 ? 5.270 -0.646 8.886 1.00 73.19 209 ALA A N 1
ATOM 1605 C CA . ALA A 1 209 ? 4.098 -0.443 8.030 1.00 73.19 209 ALA A CA 1
ATOM 1606 C C . ALA A 1 209 ? 3.189 0.688 8.537 1.00 73.19 209 ALA A C 1
ATOM 1608 O O . ALA A 1 209 ? 2.359 1.192 7.788 1.00 73.19 209 ALA A O 1
ATOM 1609 N N . ALA A 1 210 ? 3.334 1.099 9.797 1.00 75.75 210 ALA A N 1
ATOM 1610 C CA . ALA A 1 210 ? 2.599 2.221 10.366 1.00 75.75 210 ALA A CA 1
ATOM 1611 C C . ALA A 1 210 ? 3.065 3.591 9.846 1.00 75.75 210 ALA A C 1
ATOM 1613 O O . ALA A 1 210 ? 2.281 4.543 9.882 1.00 75.75 210 ALA A O 1
ATOM 1614 N N . ASP A 1 211 ? 4.291 3.695 9.324 1.00 80.25 211 ASP A N 1
ATOM 1615 C CA . ASP A 1 211 ? 4.880 4.977 8.927 1.00 80.25 211 ASP A CA 1
ATOM 1616 C C . ASP A 1 211 ? 4.157 5.597 7.724 1.00 80.25 211 ASP A C 1
ATOM 1618 O O . ASP A 1 211 ? 3.943 6.807 7.677 1.00 80.25 211 ASP A O 1
ATOM 1622 N N . ILE A 1 212 ? 3.703 4.773 6.775 1.00 87.12 212 ILE A N 1
ATOM 1623 C CA . ILE A 1 212 ? 2.979 5.257 5.592 1.00 87.12 212 ILE A CA 1
ATOM 1624 C C . ILE A 1 212 ? 1.591 5.813 5.959 1.00 87.12 212 ILE A C 1
ATOM 1626 O O . ILE A 1 212 ? 1.290 6.947 5.579 1.00 87.12 212 ILE A O 1
ATOM 1630 N N . PRO A 1 213 ? 0.738 5.107 6.730 1.00 87.38 213 PRO A N 1
ATOM 1631 C CA . PRO A 1 213 ? -0.458 5.709 7.312 1.00 87.38 213 PRO A CA 1
ATOM 1632 C C . PRO A 1 213 ? -0.162 6.985 8.109 1.00 87.38 213 PRO A C 1
ATOM 1634 O O . PRO A 1 213 ? -0.857 7.986 7.925 1.00 87.38 213 PRO A O 1
ATOM 1637 N N . ALA A 1 214 ? 0.864 6.975 8.970 1.00 82.06 214 ALA A N 1
ATOM 1638 C CA . ALA A 1 214 ? 1.241 8.127 9.791 1.00 82.06 214 ALA A CA 1
ATOM 1639 C C . ALA A 1 214 ? 1.574 9.360 8.939 1.00 82.06 214 ALA A C 1
ATOM 1641 O O . ALA A 1 214 ? 1.084 10.453 9.239 1.00 82.06 214 ALA A O 1
ATOM 1642 N N . TYR A 1 215 ? 2.301 9.166 7.833 1.00 84.31 215 TYR A N 1
ATOM 1643 C CA . TYR A 1 215 ? 2.586 10.202 6.843 1.00 84.31 215 TYR A CA 1
ATOM 1644 C C . TYR A 1 215 ? 1.298 10.841 6.297 1.00 84.31 215 TYR A C 1
ATOM 1646 O O . TYR A 1 215 ? 1.157 12.064 6.338 1.00 84.31 215 TYR A O 1
ATOM 1654 N N . TYR A 1 216 ? 0.308 10.042 5.876 1.00 85.00 216 TYR A N 1
ATOM 1655 C CA . TYR A 1 216 ? -0.986 10.573 5.420 1.00 85.00 216 TYR A CA 1
ATOM 1656 C C . TYR A 1 216 ? -1.720 11.372 6.495 1.00 85.00 216 TYR A C 1
ATOM 1658 O O . TYR A 1 216 ? -2.355 12.378 6.193 1.00 85.00 216 TYR A O 1
ATOM 1666 N N . MET A 1 217 ? -1.642 10.951 7.754 1.00 82.38 217 MET A N 1
ATOM 1667 C CA . MET A 1 217 ? -2.340 11.616 8.857 1.00 82.38 217 MET A CA 1
ATOM 1668 C C . MET A 1 217 ? -1.576 12.817 9.430 1.00 82.38 217 MET A C 1
ATOM 1670 O O . MET A 1 217 ? -2.097 13.475 10.337 1.00 82.38 217 MET A O 1
ATOM 1674 N N . GLY A 1 218 ? -0.361 13.096 8.937 1.00 75.44 218 GLY A N 1
ATOM 1675 C CA . GLY A 1 218 ? 0.485 14.187 9.432 1.00 75.44 218 GLY A CA 1
ATOM 1676 C C . GLY A 1 218 ? 0.926 13.956 10.873 1.00 75.44 218 GLY A C 1
ATOM 1677 O O . GLY A 1 218 ? 1.236 14.898 11.601 1.00 75.44 218 GLY A O 1
ATOM 1678 N N . ILE A 1 219 ? 0.897 12.697 11.307 1.00 69.44 219 ILE A N 1
ATOM 1679 C CA . ILE A 1 219 ? 1.255 12.303 12.658 1.00 69.44 219 ILE A CA 1
ATOM 1680 C C . ILE A 1 219 ? 2.758 12.076 12.650 1.00 69.44 219 ILE A C 1
ATOM 1682 O O . ILE A 1 219 ? 3.262 11.186 11.968 1.00 69.44 219 ILE A O 1
ATOM 1686 N N . SER A 1 220 ? 3.483 12.882 13.424 1.00 55.62 220 SER A N 1
ATOM 1687 C CA . SER A 1 220 ? 4.870 12.552 13.727 1.00 55.62 220 SER A CA 1
ATOM 1688 C C . SER A 1 220 ? 4.889 11.243 14.518 1.00 55.62 220 SER A C 1
ATOM 1690 O O . SER A 1 220 ? 4.149 11.145 15.503 1.00 55.62 220 SER A O 1
ATOM 1692 N N . PRO A 1 221 ? 5.768 10.280 14.187 1.00 46.97 221 PRO A N 1
ATOM 1693 C CA . PRO A 1 221 ? 5.959 9.085 15.005 1.00 46.97 221 PRO A CA 1
ATOM 1694 C C . PRO A 1 221 ? 6.259 9.397 16.485 1.00 46.97 221 PRO A C 1
ATOM 1696 O O . PRO A 1 221 ? 6.023 8.565 17.355 1.00 46.97 221 PRO A O 1
ATOM 1699 N N . ALA A 1 222 ? 6.742 10.611 16.786 1.00 41.12 222 ALA A N 1
ATOM 1700 C CA . ALA A 1 222 ? 7.029 11.092 18.138 1.00 41.12 222 ALA A CA 1
ATOM 1701 C C . ALA A 1 222 ? 5.832 11.740 18.871 1.00 41.12 222 ALA A C 1
ATOM 1703 O O . ALA A 1 222 ? 5.919 11.968 20.074 1.00 41.12 222 ALA A O 1
ATOM 1704 N N . HIS A 1 223 ? 4.729 12.047 18.178 1.00 45.28 223 HIS A N 1
ATOM 1705 C CA . HIS A 1 223 ? 3.539 12.716 18.735 1.00 45.28 223 HIS A CA 1
ATOM 1706 C C . HIS A 1 223 ? 2.267 11.891 18.515 1.00 45.28 223 HIS A C 1
ATOM 1708 O O . HIS A 1 223 ? 1.214 12.411 18.141 1.00 45.28 223 HIS A O 1
ATOM 1714 N N . MET A 1 224 ? 2.366 10.582 18.731 1.00 46.34 224 MET A N 1
ATOM 1715 C CA . MET A 1 224 ? 1.217 9.692 18.659 1.00 46.34 224 MET A CA 1
ATOM 1716 C C . MET A 1 224 ? 0.356 9.831 19.915 1.00 46.34 224 MET A C 1
ATOM 1718 O O . MET A 1 224 ? 0.420 9.021 20.832 1.00 46.34 224 MET A O 1
ATOM 1722 N N . GLU A 1 225 ? -0.516 10.837 19.931 1.00 44.50 225 GLU A N 1
ATOM 1723 C CA . GLU A 1 225 ? -1.780 10.742 20.664 1.00 44.50 225 GLU A CA 1
ATOM 1724 C C . GLU A 1 225 ? -2.623 9.652 19.969 1.00 44.50 225 GLU A C 1
ATOM 1726 O O . GLU A 1 225 ? -3.456 9.923 19.100 1.00 44.50 225 GLU A O 1
ATOM 1731 N N . ALA A 1 226 ? -2.290 8.388 20.253 1.00 52.31 226 ALA A N 1
ATOM 1732 C CA . ALA A 1 226 ? -2.635 7.187 19.491 1.00 52.31 226 ALA A CA 1
ATOM 1733 C C . ALA A 1 226 ? -4.117 6.789 19.598 1.00 52.31 226 ALA A C 1
ATOM 1735 O O . ALA A 1 226 ? -4.462 5.725 20.100 1.00 52.31 226 ALA A O 1
ATOM 1736 N N . THR A 1 227 ? -5.013 7.642 19.103 1.00 62.41 227 THR A N 1
ATOM 1737 C CA . THR A 1 227 ? -6.427 7.287 18.920 1.00 62.41 227 THR A CA 1
ATOM 1738 C C . THR A 1 227 ? -6.771 7.029 17.462 1.00 62.41 227 THR A C 1
ATOM 1740 O O . THR A 1 227 ? -7.647 6.215 17.217 1.00 62.41 227 THR A O 1
ATOM 1743 N N . ARG A 1 228 ? -6.090 7.668 16.493 1.00 80.81 228 ARG A N 1
ATOM 1744 C CA . ARG A 1 228 ? -6.444 7.629 15.054 1.00 80.81 228 ARG A CA 1
ATOM 1745 C C . ARG A 1 228 ? -5.762 6.538 14.236 1.00 80.81 228 ARG A C 1
ATOM 1747 O O . ARG A 1 228 ? -6.254 6.229 13.159 1.00 80.81 228 ARG A O 1
ATOM 1754 N N . LEU A 1 229 ? -4.669 5.963 14.730 1.00 82.00 229 LEU A N 1
ATOM 1755 C CA . LEU A 1 229 ? -4.003 4.815 14.118 1.00 82.00 229 LEU A CA 1
ATOM 1756 C C . LEU A 1 229 ? -4.058 3.649 15.094 1.00 82.00 229 LEU A C 1
ATOM 1758 O O . LEU A 1 229 ? -3.375 3.666 16.114 1.00 82.00 229 LEU A O 1
ATOM 1762 N N . ILE A 1 230 ? -4.897 2.666 14.791 1.00 78.06 230 ILE A N 1
ATOM 1763 C CA . ILE A 1 230 ? -5.153 1.519 15.662 1.00 78.06 230 ILE A CA 1
ATOM 1764 C C . ILE A 1 230 ? -4.626 0.266 14.976 1.00 78.06 230 ILE A C 1
ATOM 1766 O O . ILE A 1 230 ? -4.905 0.033 13.802 1.00 78.06 230 ILE A O 1
ATOM 1770 N N . HIS A 1 231 ? -3.885 -0.565 15.702 1.00 78.19 231 HIS A N 1
ATOM 1771 C CA . HIS A 1 231 ? -3.512 -1.886 15.210 1.00 78.19 231 HIS A CA 1
ATOM 1772 C C . HIS A 1 231 ? -4.556 -2.927 15.638 1.00 78.19 231 HIS A C 1
ATOM 1774 O O . HIS A 1 231 ? -4.885 -3.043 16.817 1.00 78.19 231 HIS A O 1
ATOM 1780 N N . CYS A 1 232 ? -5.061 -3.707 14.685 1.00 75.69 232 CYS A N 1
ATOM 1781 C CA . CYS A 1 232 ? -6.049 -4.756 14.900 1.00 75.69 232 CYS A CA 1
ATOM 1782 C C . CYS A 1 232 ? -5.682 -6.008 14.097 1.00 75.69 232 CYS A C 1
ATOM 1784 O O . CYS A 1 232 ? -5.994 -6.117 12.913 1.00 75.69 232 CYS A O 1
ATOM 1786 N N . ALA A 1 233 ? -5.085 -7.003 14.756 1.00 70.00 233 ALA A N 1
ATOM 1787 C CA . ALA A 1 233 ? -4.680 -8.248 14.097 1.00 70.00 233 ALA A CA 1
ATOM 1788 C C . ALA A 1 233 ? -5.853 -9.028 13.462 1.00 70.00 233 ALA A C 1
ATOM 1790 O O . ALA A 1 233 ? -5.636 -9.790 12.520 1.00 70.00 233 ALA A O 1
ATOM 1791 N N . GLN A 1 234 ? -7.085 -8.828 13.949 1.00 75.19 234 GLN A N 1
ATOM 1792 C CA . GLN A 1 234 ? -8.282 -9.504 13.428 1.00 75.19 234 GLN A CA 1
ATOM 1793 C C . GLN A 1 234 ? -8.769 -8.942 12.090 1.00 75.19 234 GLN A C 1
ATOM 1795 O O . GLN A 1 234 ? -9.573 -9.582 11.424 1.00 75.19 234 GLN A O 1
ATOM 1800 N N . LEU A 1 235 ? -8.267 -7.780 11.661 1.00 72.94 235 LEU A N 1
ATOM 1801 C CA . LEU A 1 235 ? -8.625 -7.189 10.371 1.00 72.94 235 LEU A CA 1
ATOM 1802 C C . LEU A 1 235 ? -8.103 -8.005 9.171 1.00 72.94 235 LEU A C 1
ATOM 1804 O O . LEU A 1 235 ? -8.586 -7.840 8.051 1.00 72.94 235 LEU A O 1
ATOM 1808 N N . GLY A 1 236 ? -7.125 -8.881 9.411 1.00 75.50 236 GLY A N 1
ATOM 1809 C CA . GLY A 1 236 ? -6.386 -9.612 8.388 1.00 75.50 236 GLY A CA 1
ATOM 1810 C C . GLY A 1 236 ? -4.954 -9.096 8.277 1.00 75.50 236 GLY A C 1
ATOM 1811 O O . GLY A 1 236 ? -4.695 -7.897 8.340 1.00 75.50 236 GLY A O 1
ATOM 1812 N N . ALA A 1 237 ? -4.000 -10.012 8.093 1.00 78.50 237 ALA A N 1
ATOM 1813 C CA . ALA A 1 237 ? -2.566 -9.706 8.163 1.00 78.50 237 ALA A CA 1
ATOM 1814 C C . ALA A 1 237 ? -2.062 -8.732 7.077 1.00 78.50 237 ALA A C 1
ATOM 1816 O O . ALA A 1 237 ? -0.908 -8.302 7.138 1.00 78.50 237 ALA A O 1
ATOM 1817 N N . TYR A 1 238 ? -2.893 -8.438 6.073 1.00 88.19 238 TYR A N 1
ATOM 1818 C CA . TYR A 1 238 ? -2.562 -7.665 4.872 1.00 88.19 238 TYR A CA 1
ATOM 1819 C C . TYR A 1 238 ? -3.578 -6.555 4.584 1.00 88.19 238 TYR A C 1
ATOM 1821 O O . TYR A 1 238 ? -3.598 -6.016 3.478 1.00 88.19 238 TYR A O 1
ATOM 1829 N N . ALA A 1 239 ? -4.430 -6.242 5.562 1.00 90.69 239 ALA A N 1
ATOM 1830 C CA . ALA A 1 239 ? -5.521 -5.301 5.407 1.00 90.69 239 ALA A CA 1
ATOM 1831 C C . ALA A 1 239 ? -5.272 -4.008 6.182 1.00 90.69 239 ALA A C 1
ATOM 1833 O O . ALA A 1 239 ? -4.776 -4.010 7.313 1.00 90.69 239 ALA A O 1
ATOM 1834 N N . ILE A 1 240 ? -5.690 -2.904 5.575 1.00 93.19 240 ILE A N 1
ATOM 1835 C CA . ILE A 1 240 ? -5.877 -1.619 6.238 1.00 93.19 240 ILE A CA 1
ATOM 1836 C C . ILE A 1 240 ? -7.326 -1.181 6.052 1.00 93.19 240 ILE A C 1
ATOM 1838 O O . ILE A 1 240 ? -7.936 -1.431 5.018 1.00 93.19 240 ILE A O 1
ATOM 1842 N N . THR A 1 241 ? -7.893 -0.522 7.050 1.00 94.88 241 THR A N 1
ATOM 1843 C CA . THR A 1 241 ? -9.193 0.137 6.945 1.00 94.88 241 THR A CA 1
ATOM 1844 C C . THR A 1 241 ? -8.995 1.619 7.136 1.00 94.88 241 THR A C 1
ATOM 1846 O O . THR A 1 241 ? -8.537 2.054 8.189 1.00 94.88 241 THR A O 1
ATOM 1849 N N . VAL A 1 242 ? -9.342 2.383 6.111 1.00 96.69 242 VAL A N 1
ATOM 1850 C CA . VAL A 1 242 ? -9.347 3.840 6.146 1.00 96.69 242 VAL A CA 1
ATOM 1851 C C . VAL A 1 242 ? -10.728 4.291 6.597 1.00 96.69 242 VAL A C 1
ATOM 1853 O O . VAL A 1 242 ? -11.738 3.781 6.111 1.00 96.69 242 VAL A O 1
ATOM 1856 N N . VAL A 1 243 ? -10.779 5.234 7.531 1.00 96.31 243 VAL A N 1
ATOM 1857 C CA . VAL A 1 243 ? -12.018 5.712 8.145 1.00 96.31 243 VAL A CA 1
ATOM 1858 C C . VAL A 1 243 ? -12.109 7.228 8.011 1.00 96.31 243 VAL A C 1
ATOM 1860 O O . VAL A 1 243 ? -11.207 7.952 8.433 1.00 96.31 243 VAL A O 1
ATOM 1863 N N . ASP A 1 244 ? -13.225 7.701 7.459 1.00 96.94 244 ASP A N 1
ATOM 1864 C CA . ASP A 1 244 ? -13.656 9.094 7.550 1.00 96.94 244 ASP A CA 1
ATOM 1865 C C . ASP A 1 244 ? -14.439 9.275 8.851 1.00 96.94 244 ASP A C 1
ATOM 1867 O O . ASP A 1 244 ? -15.613 8.900 8.958 1.00 96.94 244 ASP A O 1
ATOM 1871 N N . ARG A 1 245 ? -13.778 9.858 9.852 1.00 94.25 245 ARG A N 1
ATOM 1872 C CA . ARG A 1 245 ? -14.321 10.030 11.205 1.00 94.25 245 ARG A CA 1
ATOM 1873 C C . ARG A 1 245 ? -15.531 10.957 11.233 1.00 94.25 245 ARG A C 1
ATOM 1875 O O . ARG A 1 245 ? -16.408 10.791 12.078 1.00 94.25 245 ARG A O 1
ATOM 1882 N N . LYS A 1 246 ? -15.594 11.922 10.312 1.00 93.94 246 LYS A N 1
ATOM 1883 C CA . LYS A 1 246 ? -16.667 12.917 10.266 1.00 93.94 246 LYS A CA 1
ATOM 1884 C C . LYS A 1 246 ? -17.943 12.347 9.672 1.00 93.94 246 LYS A C 1
ATOM 1886 O O . LYS A 1 246 ? -19.025 12.600 10.198 1.00 93.94 246 LYS A O 1
ATOM 1891 N N . SER A 1 247 ? -17.830 11.600 8.572 1.00 95.38 247 SER A N 1
ATOM 1892 C CA . SER A 1 247 ? -18.995 10.949 7.959 1.00 95.38 247 SER A CA 1
ATOM 1893 C C . SER A 1 247 ? -19.303 9.568 8.540 1.00 95.38 247 SER A C 1
ATOM 1895 O O . SER A 1 247 ? -20.329 8.997 8.178 1.00 95.38 247 SER A O 1
ATOM 1897 N N . ASN A 1 248 ? -18.468 9.059 9.456 1.00 95.62 248 ASN A N 1
ATOM 1898 C CA . ASN A 1 248 ? -18.550 7.703 10.005 1.00 95.62 248 ASN A CA 1
ATOM 1899 C C . ASN A 1 248 ? -18.662 6.664 8.890 1.00 95.62 248 ASN A C 1
ATOM 1901 O O . ASN A 1 248 ? -19.598 5.863 8.857 1.00 95.62 248 ASN A O 1
ATOM 1905 N N . ARG A 1 249 ? -17.725 6.714 7.941 1.00 97.06 249 ARG A N 1
ATOM 1906 C CA . ARG A 1 249 ? -17.627 5.731 6.862 1.00 97.06 249 ARG A CA 1
ATOM 1907 C C . ARG A 1 249 ? -16.252 5.100 6.834 1.00 97.06 249 ARG A C 1
ATOM 1909 O O . ARG A 1 249 ? -15.261 5.784 7.074 1.00 97.06 249 ARG A O 1
ATOM 1916 N N . ALA A 1 250 ? -16.194 3.819 6.503 1.00 97.38 250 ALA A N 1
ATOM 1917 C CA . ALA A 1 250 ? -14.949 3.074 6.408 1.00 97.38 250 ALA A CA 1
ATOM 1918 C C . ALA A 1 250 ? -14.840 2.329 5.079 1.00 97.38 250 ALA A C 1
ATOM 1920 O O . ALA A 1 250 ? -15.842 1.861 4.539 1.00 97.38 250 ALA A O 1
ATOM 1921 N N . VAL A 1 251 ? -13.613 2.210 4.583 1.00 98.00 251 VAL A N 1
ATOM 1922 C CA . VAL A 1 251 ? -13.242 1.357 3.453 1.00 98.00 251 VAL A CA 1
ATOM 1923 C C . VAL A 1 251 ? -12.094 0.467 3.903 1.00 98.00 251 VAL A C 1
ATOM 1925 O O . VAL A 1 251 ? -11.057 0.974 4.333 1.00 98.00 251 VAL A O 1
ATOM 1928 N N . LYS A 1 252 ? -12.260 -0.849 3.784 1.00 96.62 252 LYS A N 1
ATOM 1929 C CA . LYS A 1 252 ? -11.179 -1.818 3.968 1.00 96.62 252 LYS A CA 1
ATOM 1930 C C . LYS A 1 252 ? -10.537 -2.123 2.623 1.00 96.62 252 LYS A C 1
ATOM 1932 O O . LYS A 1 252 ? -11.226 -2.401 1.645 1.00 96.62 252 LYS A O 1
ATOM 1937 N N . ILE A 1 253 ? -9.213 -2.077 2.607 1.00 96.12 253 ILE A N 1
ATOM 1938 C CA . ILE A 1 253 ? -8.362 -2.424 1.478 1.00 96.12 253 ILE A CA 1
ATOM 1939 C C . ILE A 1 253 ? -7.436 -3.547 1.938 1.00 96.12 253 ILE A C 1
ATOM 1941 O O . ILE A 1 253 ? -6.668 -3.373 2.886 1.00 96.12 253 ILE A O 1
ATOM 1945 N N . GLU A 1 254 ? -7.501 -4.696 1.277 1.00 93.50 254 GLU A N 1
ATOM 1946 C CA . GLU A 1 254 ? -6.642 -5.845 1.555 1.00 93.50 254 GLU A CA 1
ATOM 1947 C C . GLU A 1 254 ? -5.796 -6.205 0.338 1.00 93.50 254 GLU A C 1
ATOM 1949 O O . GLU A 1 254 ? -6.309 -6.386 -0.765 1.00 93.50 254 GLU A O 1
ATOM 1954 N N . THR A 1 255 ? -4.487 -6.340 0.536 1.00 91.69 255 THR A N 1
ATOM 1955 C CA . THR A 1 255 ? -3.571 -6.745 -0.533 1.00 91.69 255 THR A CA 1
ATOM 1956 C C . THR A 1 255 ? -3.703 -8.246 -0.811 1.00 91.69 255 THR A C 1
ATOM 1958 O O . THR A 1 255 ? -3.331 -9.073 0.024 1.00 91.69 255 THR A O 1
ATOM 1961 N N . THR A 1 256 ? -4.152 -8.623 -2.012 1.00 89.50 256 THR A N 1
ATOM 1962 C CA . THR A 1 256 ? -4.417 -10.025 -2.404 1.00 89.50 256 THR A CA 1
ATOM 1963 C C . THR A 1 256 ? -3.144 -10.856 -2.566 1.00 89.50 256 THR A C 1
ATOM 1965 O O . THR A 1 256 ? -3.150 -12.074 -2.390 1.00 89.50 256 THR A O 1
ATOM 1968 N N . THR A 1 257 ? -2.021 -10.201 -2.860 1.00 82.25 257 THR A N 1
ATOM 1969 C CA . THR A 1 257 ? -0.698 -10.831 -2.997 1.00 82.25 257 THR A CA 1
ATOM 1970 C C . THR A 1 257 ? 0.024 -11.021 -1.656 1.00 82.25 257 THR A C 1
ATOM 1972 O O . THR A 1 257 ? 1.090 -11.643 -1.604 1.00 82.25 257 THR A O 1
ATOM 1975 N N . GLY A 1 258 ? -0.572 -10.536 -0.561 1.00 84.12 258 GLY A N 1
ATOM 1976 C CA . GLY A 1 258 ? 0.076 -10.368 0.734 1.00 84.12 258 GLY A CA 1
ATOM 1977 C C . GLY A 1 258 ? 0.953 -9.112 0.793 1.00 84.12 258 GLY A C 1
ATOM 1978 O O . GLY A 1 258 ? 1.376 -8.575 -0.227 1.00 84.12 258 GLY A O 1
ATOM 1979 N N . ILE A 1 259 ? 1.245 -8.646 2.010 1.00 78.44 259 ILE A N 1
ATOM 1980 C CA . ILE A 1 259 ? 2.003 -7.398 2.223 1.00 78.44 259 ILE A CA 1
ATOM 1981 C C . ILE A 1 259 ? 3.515 -7.545 1.973 1.00 78.44 259 ILE A C 1
ATOM 1983 O O . ILE A 1 259 ? 4.234 -6.584 1.743 1.00 78.44 259 ILE A O 1
ATOM 1987 N N . LEU A 1 260 ? 4.027 -8.773 2.037 1.00 77.50 260 LEU A N 1
ATOM 1988 C CA . LEU A 1 260 ? 5.381 -9.106 1.613 1.00 77.50 260 LEU A CA 1
ATOM 1989 C C . LEU A 1 260 ? 5.256 -10.068 0.432 1.00 77.50 260 LEU A C 1
ATOM 1991 O O . LEU A 1 260 ? 4.630 -11.121 0.605 1.00 77.50 260 LEU A O 1
ATOM 1995 N N . PRO A 1 261 ? 5.851 -9.760 -0.735 1.00 74.56 261 PRO A N 1
ATOM 1996 C CA . PRO A 1 261 ? 5.748 -10.616 -1.906 1.00 74.56 261 PRO A CA 1
ATOM 1997 C C . PRO A 1 261 ? 6.205 -12.040 -1.588 1.00 74.56 261 PRO A C 1
ATOM 1999 O O . PRO A 1 261 ? 7.351 -12.270 -1.192 1.00 74.56 261 PRO A O 1
ATOM 2002 N N . ARG A 1 262 ? 5.320 -13.021 -1.792 1.00 78.88 262 ARG A N 1
ATOM 2003 C CA . ARG A 1 262 ? 5.631 -14.456 -1.645 1.00 78.88 262 ARG A CA 1
ATOM 2004 C C . ARG A 1 262 ? 6.335 -15.011 -2.888 1.00 78.88 262 ARG A C 1
ATOM 2006 O O . ARG A 1 262 ? 5.996 -16.080 -3.390 1.00 78.88 262 ARG A O 1
ATOM 2013 N N . ASP A 1 263 ? 7.308 -14.266 -3.395 1.00 86.69 263 ASP A N 1
ATOM 2014 C CA . ASP A 1 263 ? 8.073 -14.628 -4.581 1.00 86.69 263 ASP A CA 1
ATOM 2015 C C . ASP A 1 263 ? 9.207 -15.598 -4.219 1.00 86.69 263 ASP A C 1
ATOM 2017 O O . ASP A 1 263 ? 10.024 -15.325 -3.336 1.00 86.69 263 ASP A O 1
ATOM 2021 N N . ARG A 1 264 ? 9.258 -16.758 -4.889 1.00 86.75 264 ARG A N 1
ATOM 2022 C CA . ARG A 1 264 ? 10.226 -17.826 -4.572 1.00 86.75 264 ARG A CA 1
ATOM 2023 C C . ARG A 1 264 ? 11.670 -17.362 -4.738 1.00 86.75 264 ARG A C 1
ATOM 2025 O O . ARG A 1 26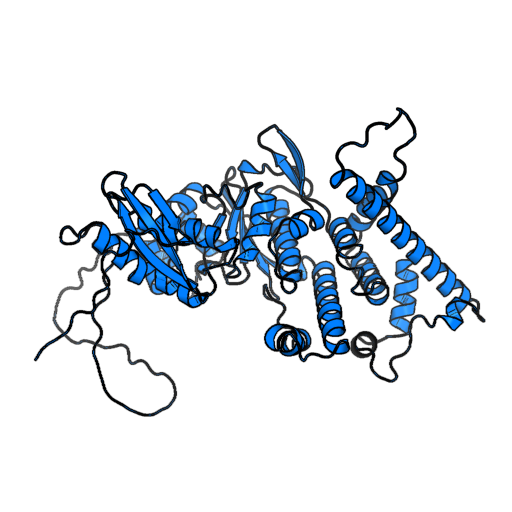4 ? 12.522 -17.708 -3.919 1.00 86.75 264 ARG A O 1
ATOM 2032 N N . GLU A 1 265 ? 11.939 -16.594 -5.791 1.00 87.19 265 GLU A N 1
ATOM 2033 C CA . GLU A 1 265 ? 13.275 -16.086 -6.075 1.00 87.19 265 GLU A CA 1
ATOM 2034 C C . GLU A 1 265 ? 13.687 -15.036 -5.039 1.00 87.19 265 GLU A C 1
ATOM 2036 O O . GLU A 1 265 ? 14.759 -15.164 -4.444 1.00 87.19 265 GLU A O 1
ATOM 2041 N N . LEU A 1 266 ? 12.817 -14.063 -4.751 1.00 85.56 266 LEU A N 1
ATOM 2042 C CA . LEU A 1 266 ? 13.064 -13.048 -3.730 1.00 85.56 266 LEU A CA 1
ATOM 2043 C C . LEU A 1 266 ? 13.290 -13.679 -2.351 1.00 85.56 266 LEU A C 1
ATOM 2045 O O . LEU A 1 266 ? 14.199 -13.262 -1.641 1.00 85.56 266 LEU A O 1
ATOM 2049 N N . LEU A 1 267 ? 12.522 -14.706 -1.969 1.00 85.19 267 LEU A N 1
ATOM 2050 C CA . LEU A 1 267 ? 12.702 -15.416 -0.697 1.00 85.19 267 LEU A CA 1
ATOM 2051 C C . LEU A 1 267 ? 14.059 -16.132 -0.618 1.00 85.19 267 LEU A C 1
ATOM 2053 O O . LEU A 1 267 ? 14.736 -16.047 0.410 1.00 85.19 267 LEU A O 1
ATOM 2057 N N . ARG A 1 268 ? 14.484 -16.794 -1.703 1.00 87.00 268 ARG A N 1
ATOM 2058 C CA . ARG A 1 268 ? 15.811 -17.423 -1.796 1.00 87.00 268 ARG A CA 1
ATOM 2059 C C . ARG A 1 268 ? 16.917 -16.377 -1.668 1.00 87.00 268 ARG A C 1
ATOM 2061 O O . ARG A 1 268 ? 17.788 -16.513 -0.815 1.00 87.00 268 ARG A O 1
ATOM 2068 N N . LEU A 1 269 ? 16.852 -15.323 -2.482 1.00 84.81 269 LEU A N 1
ATOM 2069 C CA . LEU A 1 269 ? 17.838 -14.243 -2.498 1.00 84.81 269 LEU A CA 1
ATOM 2070 C C . LEU A 1 269 ? 17.880 -13.503 -1.163 1.00 84.81 269 LEU A C 1
ATOM 2072 O O . LEU A 1 269 ? 18.956 -13.183 -0.676 1.00 84.81 269 LEU A O 1
ATOM 2076 N N . ARG A 1 270 ? 16.729 -13.295 -0.519 1.00 80.06 270 ARG A N 1
ATOM 2077 C CA . ARG A 1 270 ? 16.628 -12.708 0.820 1.00 80.06 270 ARG A CA 1
ATOM 2078 C C . ARG A 1 270 ? 17.380 -13.538 1.852 1.00 80.06 270 ARG A C 1
ATOM 2080 O O . ARG A 1 270 ? 18.073 -12.958 2.687 1.00 80.06 270 ARG A O 1
ATOM 2087 N N . LYS A 1 271 ? 17.254 -14.869 1.814 1.00 79.69 271 LYS A N 1
ATOM 2088 C CA . LYS A 1 271 ? 17.994 -15.756 2.721 1.00 79.69 271 LYS A CA 1
ATOM 2089 C C . LYS A 1 271 ? 19.501 -15.536 2.561 1.00 79.69 271 LYS A C 1
ATOM 2091 O O . LYS A 1 271 ? 20.166 -15.243 3.550 1.00 79.69 271 LYS A O 1
ATOM 2096 N N . THR A 1 272 ? 20.011 -15.550 1.332 1.00 77.31 272 THR A N 1
ATOM 2097 C CA . THR A 1 272 ? 21.445 -15.356 1.081 1.00 77.31 272 THR A CA 1
ATOM 2098 C C . THR A 1 272 ? 21.914 -13.933 1.411 1.00 77.31 272 THR A C 1
ATOM 2100 O O . THR A 1 272 ? 22.859 -13.729 2.167 1.00 77.31 272 THR A O 1
ATOM 2103 N N . VAL A 1 273 ? 21.226 -12.911 0.900 1.00 75.25 273 VAL A N 1
ATOM 2104 C CA . VAL A 1 273 ? 21.641 -11.501 0.986 1.00 75.25 273 VAL A CA 1
ATOM 2105 C C . VAL A 1 273 ? 21.470 -10.925 2.394 1.00 75.25 273 VAL A C 1
ATOM 2107 O O . VAL A 1 273 ? 22.329 -10.178 2.864 1.00 75.25 273 VAL A O 1
ATOM 2110 N N . ILE A 1 274 ? 20.376 -11.260 3.087 1.00 66.31 274 ILE A N 1
ATOM 2111 C CA . ILE A 1 274 ? 20.023 -10.644 4.375 1.00 66.31 274 ILE A CA 1
ATOM 2112 C C . ILE A 1 274 ? 20.438 -11.504 5.564 1.00 66.31 274 ILE A C 1
ATOM 2114 O O . ILE A 1 274 ? 20.810 -10.941 6.593 1.00 66.31 274 ILE A O 1
ATOM 2118 N N . MET A 1 275 ? 20.368 -12.836 5.471 1.00 60.84 275 MET A N 1
ATOM 2119 C CA . MET A 1 275 ? 20.693 -13.695 6.620 1.00 60.84 275 MET A CA 1
ATOM 2120 C C . MET A 1 275 ? 22.183 -14.037 6.666 1.00 60.84 275 MET A C 1
ATOM 2122 O O . MET A 1 275 ? 22.744 -14.107 7.755 1.00 60.84 275 MET A O 1
ATOM 2126 N N . GLU A 1 276 ? 22.854 -14.145 5.515 1.00 64.44 276 GLU A N 1
ATOM 2127 C CA . GLU A 1 276 ? 24.282 -14.493 5.471 1.00 64.44 276 GLU A CA 1
ATOM 2128 C C . GLU A 1 276 ? 25.211 -13.265 5.389 1.00 64.44 276 GLU A C 1
ATOM 2130 O O . GLU A 1 276 ? 26.422 -13.455 5.477 1.00 64.44 276 GLU A O 1
ATOM 2135 N N . LYS A 1 277 ? 24.645 -12.039 5.269 1.00 56.62 277 LYS A N 1
ATOM 2136 C CA . LYS A 1 277 ? 25.155 -10.628 5.331 1.00 56.62 277 LYS A CA 1
ATOM 2137 C C . LYS A 1 277 ? 26.551 -10.262 4.778 1.00 56.62 277 LYS A C 1
ATOM 2139 O O . LYS A 1 277 ? 26.814 -9.081 4.569 1.00 56.62 277 LYS A O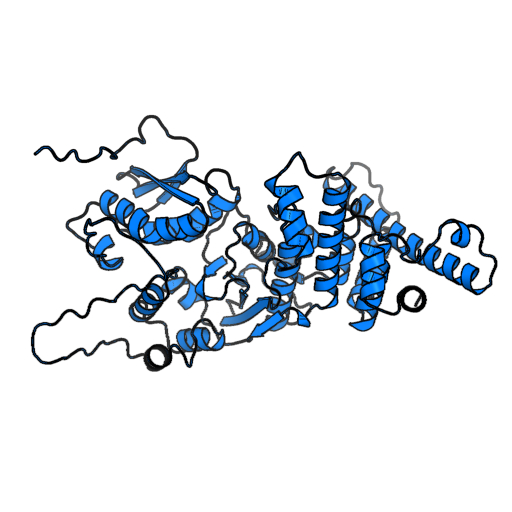 1
ATOM 2144 N N . ARG A 1 278 ? 27.472 -11.203 4.583 1.00 54.78 278 ARG A N 1
ATOM 2145 C CA . ARG A 1 278 ? 28.876 -11.007 4.180 1.00 54.78 278 ARG A CA 1
ATOM 2146 C C . ARG A 1 278 ? 29.405 -12.087 3.226 1.00 54.78 278 ARG A C 1
ATOM 2148 O O . ARG A 1 278 ? 30.521 -11.931 2.743 1.00 54.78 278 ARG A O 1
ATOM 2155 N N . VAL A 1 279 ? 28.643 -13.153 2.955 1.00 64.81 279 VAL A N 1
ATOM 2156 C CA . VAL A 1 279 ? 29.071 -14.268 2.079 1.00 64.81 279 VAL A CA 1
ATOM 2157 C C . VAL A 1 279 ? 28.408 -14.219 0.695 1.00 64.81 279 VAL A C 1
ATOM 2159 O O . VAL A 1 279 ? 28.957 -14.752 -0.268 1.00 64.81 279 VAL A O 1
ATOM 2162 N N . ALA A 1 280 ? 27.268 -13.534 0.565 1.00 70.94 280 ALA A N 1
ATOM 2163 C CA . ALA A 1 280 ? 26.522 -13.461 -0.685 1.00 70.94 280 ALA A CA 1
ATOM 2164 C C . ALA A 1 280 ? 27.347 -12.798 -1.815 1.00 70.94 280 ALA A C 1
ATOM 2166 O O . ALA A 1 280 ? 27.870 -11.690 -1.639 1.00 70.94 280 ALA A O 1
ATOM 2167 N N . PRO A 1 281 ? 27.456 -13.426 -3.001 1.00 82.00 281 PRO A N 1
ATOM 2168 C CA . PRO A 1 281 ? 28.137 -12.831 -4.145 1.00 82.00 281 PRO A CA 1
ATOM 2169 C C . PRO A 1 281 ? 27.507 -11.497 -4.569 1.00 82.00 281 PRO A C 1
ATOM 2171 O O . PRO A 1 281 ? 26.293 -11.307 -4.484 1.00 82.00 281 PRO A O 1
ATOM 2174 N N . ARG A 1 282 ? 28.311 -10.587 -5.143 1.00 81.31 282 ARG A N 1
ATOM 2175 C CA . ARG A 1 282 ? 27.812 -9.312 -5.710 1.00 81.31 282 ARG A CA 1
ATOM 2176 C C . ARG A 1 282 ? 26.676 -9.513 -6.720 1.00 81.31 282 ARG A C 1
ATOM 2178 O O . ARG A 1 282 ? 25.779 -8.679 -6.791 1.00 81.31 282 ARG A O 1
ATOM 2185 N N . ALA A 1 283 ? 26.719 -10.605 -7.483 1.00 82.00 283 ALA A N 1
ATOM 2186 C CA . ALA A 1 283 ? 25.673 -10.965 -8.435 1.00 82.00 283 ALA A CA 1
ATOM 2187 C C . ALA A 1 283 ? 24.332 -11.261 -7.741 1.00 82.00 283 ALA A C 1
ATOM 2189 O O . ALA A 1 283 ? 23.301 -10.781 -8.198 1.00 82.00 283 ALA A O 1
ATOM 2190 N N . GLU A 1 284 ? 24.340 -11.964 -6.603 1.00 83.88 284 GLU A N 1
ATOM 2191 C CA . GLU A 1 284 ? 23.115 -12.241 -5.843 1.00 83.88 284 GLU A CA 1
ATOM 2192 C C . GLU A 1 284 ? 22.559 -10.990 -5.169 1.00 83.88 284 GLU A C 1
ATOM 2194 O O . GLU A 1 284 ? 21.352 -10.766 -5.204 1.00 83.88 284 GLU A O 1
ATOM 2199 N N . HIS A 1 285 ? 23.430 -10.131 -4.627 1.00 81.31 285 HIS A N 1
ATOM 2200 C CA . HIS A 1 285 ? 23.008 -8.814 -4.152 1.00 81.31 285 HIS A CA 1
ATOM 2201 C C . HIS A 1 285 ? 22.318 -8.033 -5.266 1.00 81.31 285 HIS A C 1
ATOM 2203 O O . HIS A 1 285 ? 21.227 -7.516 -5.062 1.00 81.31 285 HIS A O 1
ATOM 2209 N N . ARG A 1 286 ? 22.929 -7.960 -6.452 1.00 82.00 286 ARG A N 1
ATOM 2210 C CA . ARG A 1 286 ? 22.356 -7.246 -7.593 1.00 82.00 286 ARG A CA 1
ATOM 2211 C C . ARG A 1 286 ? 20.995 -7.825 -7.998 1.00 82.00 286 ARG A C 1
ATOM 2213 O O . ARG A 1 286 ? 20.032 -7.064 -8.058 1.00 82.00 286 ARG A O 1
ATOM 2220 N N . ARG A 1 287 ? 20.905 -9.148 -8.172 1.00 85.75 287 ARG A N 1
ATOM 2221 C CA . ARG A 1 287 ? 19.664 -9.833 -8.557 1.00 85.75 287 ARG A CA 1
ATOM 2222 C C . ARG A 1 287 ? 18.557 -9.664 -7.517 1.00 85.75 287 ARG A C 1
ATOM 2224 O O . ARG A 1 287 ? 17.410 -9.480 -7.898 1.00 85.75 287 ARG A O 1
ATOM 2231 N N . PHE A 1 288 ? 18.884 -9.680 -6.219 1.00 84.69 288 PHE A N 1
ATOM 2232 C CA . PHE A 1 288 ? 17.909 -9.450 -5.142 1.00 84.69 288 PHE A CA 1
ATOM 2233 C C . PHE A 1 288 ? 17.149 -8.144 -5.348 1.00 84.69 288 PHE A C 1
ATOM 2235 O O . PHE A 1 288 ? 15.925 -8.110 -5.256 1.00 84.69 288 PHE A O 1
ATOM 2242 N N . PHE A 1 289 ? 17.875 -7.077 -5.662 1.00 83.12 289 PHE A N 1
ATOM 2243 C CA . PHE A 1 289 ? 17.251 -5.782 -5.836 1.00 83.12 289 PHE A CA 1
ATOM 2244 C C . PHE A 1 289 ? 16.611 -5.585 -7.207 1.00 83.12 289 PHE A C 1
ATOM 2246 O O . PHE A 1 289 ? 15.572 -4.947 -7.275 1.00 83.12 289 PHE A O 1
ATOM 2253 N N . GLU A 1 290 ? 17.187 -6.139 -8.279 1.00 84.25 290 GLU A N 1
ATOM 2254 C CA . GLU A 1 290 ? 16.519 -6.166 -9.589 1.00 84.25 290 GLU A CA 1
ATOM 2255 C C . GLU A 1 290 ? 15.155 -6.858 -9.457 1.00 84.25 290 GLU A C 1
ATOM 2257 O O . GLU A 1 290 ? 14.137 -6.292 -9.851 1.00 84.25 290 GLU A O 1
ATOM 2262 N N . ARG A 1 291 ? 15.102 -8.004 -8.762 1.00 86.69 291 ARG A N 1
ATOM 2263 C CA . ARG A 1 291 ? 13.850 -8.714 -8.490 1.00 86.69 291 ARG A CA 1
ATOM 2264 C C . ARG A 1 291 ? 12.884 -7.911 -7.616 1.00 86.69 291 ARG A C 1
ATOM 2266 O O . ARG A 1 291 ? 11.680 -7.944 -7.854 1.00 86.69 291 ARG A O 1
ATOM 2273 N N . LEU A 1 292 ? 13.382 -7.183 -6.616 1.00 85.81 292 LEU A N 1
ATOM 2274 C CA . LEU A 1 292 ? 12.546 -6.297 -5.800 1.00 85.81 292 LEU A CA 1
ATOM 2275 C C . LEU A 1 292 ? 11.913 -5.187 -6.655 1.00 85.81 292 LEU A C 1
ATOM 2277 O O . LEU A 1 292 ? 10.704 -4.980 -6.577 1.00 85.81 292 LEU A O 1
ATOM 2281 N N . THR A 1 293 ? 12.697 -4.527 -7.511 1.00 86.38 293 THR A N 1
ATOM 2282 C CA . THR A 1 293 ? 12.200 -3.496 -8.433 1.00 86.38 293 THR A CA 1
ATOM 2283 C C . THR A 1 293 ? 11.201 -4.068 -9.443 1.00 86.38 293 THR A C 1
ATOM 2285 O O . THR A 1 293 ? 10.158 -3.456 -9.662 1.00 86.38 293 THR A O 1
ATOM 2288 N N . GLU A 1 294 ? 11.456 -5.259 -9.998 1.00 87.12 294 GLU A N 1
ATOM 2289 C CA . GLU A 1 294 ? 10.509 -5.972 -10.872 1.00 87.12 294 GLU A CA 1
ATOM 2290 C C . GLU A 1 294 ? 9.143 -6.153 -10.191 1.00 87.12 294 GLU A C 1
ATOM 2292 O O . GLU A 1 294 ? 8.109 -5.834 -10.777 1.00 87.12 294 GLU A O 1
ATOM 2297 N N . LEU A 1 295 ? 9.133 -6.616 -8.936 1.00 88.94 295 LEU A N 1
ATOM 2298 C CA . LEU A 1 295 ? 7.905 -6.842 -8.169 1.00 88.94 295 LEU A CA 1
ATOM 2299 C C . LEU A 1 295 ? 7.175 -5.536 -7.836 1.00 88.94 295 LEU A C 1
ATOM 2301 O O . LEU A 1 295 ? 5.948 -5.494 -7.892 1.00 88.94 295 LEU A O 1
ATOM 2305 N N . ILE A 1 296 ? 7.910 -4.464 -7.532 1.00 90.50 296 ILE A N 1
ATOM 2306 C CA . ILE A 1 296 ? 7.332 -3.134 -7.302 1.00 90.50 296 ILE A CA 1
ATOM 2307 C C . ILE A 1 296 ? 6.667 -2.616 -8.580 1.00 90.50 296 ILE A C 1
ATOM 2309 O O . ILE A 1 296 ? 5.499 -2.230 -8.553 1.00 90.50 296 ILE A O 1
ATOM 2313 N N . CYS A 1 297 ? 7.365 -2.656 -9.717 1.00 90.38 297 CYS A N 1
ATOM 2314 C CA . CYS A 1 297 ? 6.802 -2.238 -10.999 1.00 90.38 297 CYS A CA 1
ATOM 2315 C C . CYS A 1 297 ? 5.595 -3.097 -11.393 1.00 90.38 297 CYS A C 1
ATOM 2317 O O . CYS A 1 297 ? 4.597 -2.558 -11.867 1.00 90.38 297 CYS A O 1
ATOM 2319 N N . GLN A 1 298 ? 5.647 -4.411 -11.158 1.00 89.19 298 GLN A N 1
ATOM 2320 C CA . GLN A 1 298 ? 4.509 -5.302 -11.378 1.00 89.19 298 GLN A CA 1
ATOM 2321 C C . GLN A 1 298 ? 3.310 -4.907 -10.508 1.00 89.19 298 GLN A C 1
ATOM 2323 O O . GLN A 1 298 ? 2.184 -4.869 -11.003 1.00 89.19 298 GLN A O 1
ATOM 2328 N N . PHE A 1 299 ? 3.539 -4.575 -9.238 1.00 91.94 299 PHE A N 1
ATOM 2329 C CA . PHE A 1 299 ? 2.481 -4.131 -8.341 1.00 91.94 299 PHE A CA 1
ATOM 2330 C C . PHE A 1 299 ? 1.830 -2.836 -8.849 1.00 91.94 299 PHE A C 1
ATOM 2332 O O . PHE A 1 299 ? 0.619 -2.794 -9.050 1.00 91.94 299 PHE A O 1
ATOM 2339 N N . VAL A 1 300 ? 2.625 -1.812 -9.174 1.00 93.19 300 VAL A N 1
ATOM 2340 C CA . VAL A 1 300 ? 2.116 -0.531 -9.706 1.00 93.19 300 VAL A CA 1
ATOM 2341 C C . VAL A 1 300 ? 1.398 -0.704 -11.050 1.00 93.19 300 VAL A C 1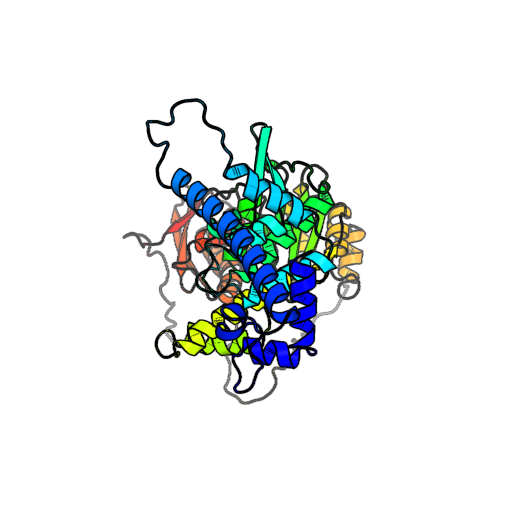
ATOM 2343 O O . VAL A 1 300 ? 0.409 -0.024 -11.330 1.00 93.19 300 VAL A O 1
ATOM 2346 N N . ARG A 1 301 ? 1.869 -1.636 -11.885 1.00 90.44 301 ARG A N 1
ATOM 2347 C CA . ARG A 1 301 ? 1.240 -1.999 -13.161 1.00 90.44 301 ARG A CA 1
ATOM 2348 C C . ARG A 1 301 ? -0.154 -2.597 -12.967 1.00 90.44 301 ARG A C 1
ATOM 2350 O O . ARG A 1 301 ? -1.059 -2.242 -13.715 1.00 90.44 301 ARG A O 1
ATOM 2357 N N . LEU A 1 302 ? -0.305 -3.521 -12.019 1.00 89.94 302 LEU A N 1
ATOM 2358 C CA . LEU A 1 302 ? -1.569 -4.220 -11.762 1.00 89.94 302 LEU A CA 1
ATOM 2359 C C . LEU A 1 302 ? -2.571 -3.366 -10.970 1.00 89.94 302 LEU A C 1
ATOM 2361 O O . LEU A 1 302 ? -3.776 -3.564 -11.118 1.00 89.94 302 LEU A O 1
ATOM 2365 N N . ASP A 1 303 ? -2.075 -2.402 -10.190 1.00 91.06 303 ASP A N 1
ATOM 2366 C CA . ASP A 1 303 ? -2.854 -1.404 -9.451 1.00 91.06 303 ASP A CA 1
ATOM 2367 C C . ASP A 1 303 ? -4.039 -2.015 -8.681 1.00 91.06 303 ASP A C 1
ATOM 2369 O O . ASP A 1 303 ? -3.812 -2.813 -7.768 1.00 91.06 303 ASP A O 1
ATOM 2373 N N . GLU A 1 304 ? -5.279 -1.699 -9.072 1.00 89.69 304 GLU A N 1
ATOM 2374 C CA . GLU A 1 304 ? -6.523 -2.176 -8.453 1.00 89.69 304 GLU A CA 1
ATOM 2375 C C . GLU A 1 304 ? -6.617 -3.709 -8.385 1.00 89.69 304 GLU A C 1
ATOM 2377 O O . GLU A 1 304 ? -7.183 -4.246 -7.439 1.00 89.69 304 GLU A O 1
ATOM 2382 N N . GLN A 1 305 ? -6.007 -4.442 -9.326 1.00 91.50 305 GLN A N 1
ATOM 2383 C CA . GLN A 1 305 ? -6.048 -5.914 -9.342 1.00 91.50 305 GLN A CA 1
ATOM 2384 C C . GLN A 1 305 ? -5.304 -6.548 -8.156 1.00 91.50 305 GLN A C 1
ATOM 2386 O O . GLN A 1 305 ? -5.494 -7.731 -7.865 1.00 91.50 305 GLN A O 1
ATOM 2391 N N . ASN A 1 306 ? -4.454 -5.784 -7.465 1.00 93.06 306 ASN A N 1
ATOM 2392 C CA . ASN A 1 306 ? -3.761 -6.257 -6.271 1.00 93.06 306 ASN A CA 1
ATOM 2393 C C . ASN A 1 306 ? -4.594 -6.132 -4.993 1.00 93.06 306 ASN A C 1
ATOM 2395 O O . ASN A 1 306 ? -4.119 -6.556 -3.937 1.00 93.06 306 ASN A O 1
ATOM 2399 N N . PHE A 1 307 ? -5.783 -5.531 -5.055 1.00 94.94 307 PHE A N 1
ATOM 2400 C CA . PHE A 1 307 ? -6.562 -5.190 -3.873 1.00 94.94 307 PHE A CA 1
ATOM 2401 C C . PHE A 1 307 ? -7.937 -5.855 -3.883 1.00 94.94 307 PHE A C 1
ATOM 2403 O O . PHE A 1 307 ? -8.653 -5.845 -4.881 1.00 94.94 307 PHE A O 1
ATOM 2410 N N . SER A 1 308 ? -8.314 -6.407 -2.734 1.00 94.69 308 SER A N 1
ATOM 2411 C CA . SER A 1 308 ? -9.707 -6.644 -2.375 1.00 94.69 308 SER A CA 1
ATOM 2412 C C . SER A 1 308 ? -10.207 -5.414 -1.628 1.00 94.69 308 SER A C 1
ATOM 2414 O O . SER A 1 308 ? -9.520 -4.898 -0.743 1.00 94.69 308 SER A O 1
ATOM 2416 N N . VAL A 1 309 ? -11.381 -4.920 -2.006 1.00 95.81 309 VAL A N 1
ATOM 2417 C CA . VAL A 1 309 ? -11.938 -3.666 -1.497 1.00 95.81 309 VAL A CA 1
ATOM 2418 C C . VAL A 1 309 ? -13.329 -3.923 -0.950 1.00 95.81 309 VAL A C 1
ATOM 2420 O O . VAL A 1 309 ? -14.172 -4.505 -1.630 1.00 95.81 309 VAL A O 1
ATOM 2423 N N . VAL A 1 310 ? -13.573 -3.436 0.263 1.00 95.75 310 VAL A N 1
ATOM 2424 C CA . VAL A 1 310 ? -14.863 -3.528 0.942 1.00 95.75 310 VAL A CA 1
ATOM 2425 C C . VAL A 1 310 ? -15.275 -2.144 1.441 1.00 95.75 310 VAL A C 1
ATOM 2427 O O . VAL A 1 310 ? -14.520 -1.475 2.147 1.00 95.75 310 VAL A O 1
ATOM 2430 N N . GLY A 1 311 ? -16.485 -1.716 1.077 1.00 94.88 311 GLY A N 1
ATOM 2431 C CA . GLY A 1 311 ? -17.039 -0.399 1.395 1.00 94.88 311 GLY A CA 1
ATOM 2432 C C . GLY A 1 311 ? -17.024 0.596 0.226 1.00 94.88 311 GLY A C 1
ATOM 2433 O O . GLY A 1 311 ? -16.753 0.211 -0.911 1.00 94.88 311 GLY A O 1
ATOM 2434 N N . PRO A 1 312 ? -17.358 1.877 0.474 1.00 96.81 312 PRO A N 1
ATOM 2435 C CA . PRO A 1 312 ? -17.541 2.494 1.787 1.00 96.81 312 PRO A CA 1
ATOM 2436 C C . PRO A 1 312 ? -18.807 2.026 2.511 1.00 96.81 312 PRO A C 1
ATOM 2438 O O . PRO A 1 312 ? -19.883 1.994 1.919 1.00 96.81 312 PRO A O 1
ATOM 2441 N N . ILE A 1 313 ? -18.687 1.732 3.805 1.00 96.50 313 ILE A N 1
ATOM 2442 C CA . ILE A 1 313 ? -19.812 1.345 4.672 1.00 96.50 313 ILE A CA 1
ATOM 2443 C C . ILE A 1 313 ? -19.969 2.311 5.853 1.00 96.50 313 ILE A C 1
ATOM 2445 O O . ILE A 1 313 ? -18.988 2.965 6.218 1.00 96.50 313 ILE A O 1
ATOM 2449 N N . PRO A 1 314 ? -21.147 2.398 6.498 1.00 96.19 314 PRO A N 1
ATOM 2450 C CA . PRO A 1 314 ? -21.287 3.060 7.791 1.00 96.19 314 PRO A CA 1
ATOM 2451 C C . PRO A 1 314 ? -20.412 2.388 8.861 1.00 96.19 314 PRO A C 1
ATOM 2453 O O . PRO A 1 314 ? -20.479 1.179 9.058 1.00 96.19 314 PRO A O 1
ATOM 2456 N N . PHE A 1 315 ? -19.615 3.171 9.583 1.00 95.56 315 PHE A N 1
ATOM 2457 C CA . PHE A 1 315 ? -18.710 2.675 10.617 1.00 95.56 315 PHE A CA 1
ATOM 2458 C C . PHE A 1 315 ? -18.534 3.726 11.728 1.00 95.56 315 PHE A C 1
ATOM 2460 O O . PHE A 1 315 ? -17.900 4.760 11.489 1.00 95.56 315 PHE A O 1
ATOM 2467 N N . PRO A 1 316 ? -19.104 3.518 12.934 1.00 94.19 316 PRO A N 1
ATOM 2468 C CA . PRO A 1 316 ? -19.101 4.514 14.003 1.00 94.19 316 PRO A CA 1
ATOM 2469 C C . PRO A 1 316 ? -17.725 4.584 14.678 1.00 94.19 316 PRO A C 1
ATOM 2471 O O . PRO A 1 316 ? -17.450 3.917 15.678 1.00 94.19 316 PRO A O 1
ATOM 2474 N N . TRP A 1 317 ? -16.847 5.426 14.130 1.00 91.94 317 TRP A N 1
ATOM 2475 C CA . TRP A 1 317 ? -15.446 5.520 14.538 1.00 91.94 317 TRP A CA 1
ATOM 2476 C C . TRP A 1 317 ? -15.271 5.811 16.027 1.00 91.94 317 TRP A C 1
ATOM 2478 O O . TRP A 1 317 ? -14.442 5.195 16.690 1.00 91.94 317 TRP A O 1
ATOM 2488 N N . GLN A 1 318 ? -16.031 6.767 16.561 1.00 89.62 318 GLN A N 1
ATOM 2489 C CA . GLN A 1 318 ? -15.859 7.187 17.948 1.00 89.62 318 GLN A CA 1
ATOM 2490 C C . GLN A 1 318 ? -16.159 6.041 18.917 1.00 89.62 318 GLN A C 1
ATOM 2492 O O . GLN A 1 318 ? -15.411 5.837 19.871 1.00 89.62 318 GLN A O 1
ATOM 2497 N N . GLU A 1 319 ? -17.187 5.245 18.625 1.00 90.38 319 GLU A N 1
ATOM 2498 C CA . GLU A 1 319 ? -17.486 4.044 19.394 1.00 90.38 319 GLU A CA 1
ATOM 2499 C C . GLU A 1 319 ? -16.384 2.992 19.236 1.00 90.38 319 GLU A C 1
ATOM 2501 O O . GLU A 1 319 ? -15.898 2.478 20.242 1.00 90.38 319 GLU A O 1
ATOM 2506 N N . PHE A 1 320 ? -15.936 2.722 18.004 1.00 89.12 320 PHE A N 1
ATOM 2507 C CA . PHE A 1 320 ? -14.840 1.784 17.756 1.00 89.12 320 PHE A CA 1
ATOM 2508 C C . PHE A 1 320 ? -13.572 2.183 18.521 1.00 89.12 320 PHE A C 1
ATOM 2510 O O . PHE A 1 320 ? -13.026 1.384 19.270 1.00 89.12 320 PHE A O 1
ATOM 2517 N N . SER A 1 321 ? -13.132 3.434 18.402 1.00 84.12 321 SER A N 1
ATOM 2518 C CA . SER A 1 321 ? -11.934 3.932 19.083 1.00 84.12 321 SER A CA 1
ATOM 2519 C C . SER A 1 321 ? -12.070 3.943 20.612 1.00 84.12 321 SER A C 1
ATOM 2521 O O . SER A 1 321 ? -11.090 3.735 21.316 1.00 84.12 321 SER A O 1
ATOM 2523 N N . GLY A 1 322 ? -13.278 4.156 21.143 1.00 79.12 322 GLY A N 1
ATOM 2524 C CA . GLY A 1 322 ? -13.512 4.197 22.587 1.00 79.12 322 GLY A CA 1
ATOM 2525 C C . GLY A 1 322 ? -13.640 2.814 23.223 1.00 79.12 322 GLY A C 1
ATOM 2526 O O . GLY A 1 322 ? -13.178 2.609 24.340 1.00 79.12 322 GLY A O 1
ATOM 2527 N N . LYS A 1 323 ? -14.270 1.867 22.521 1.00 81.00 323 LYS A N 1
ATOM 2528 C CA . LYS A 1 323 ? -14.582 0.532 23.053 1.00 81.00 323 LYS A CA 1
ATOM 2529 C C . LYS A 1 323 ? -13.633 -0.556 22.562 1.00 81.00 323 LYS A C 1
ATOM 2531 O O . LYS A 1 323 ? -13.343 -1.487 23.303 1.00 81.00 323 LYS A O 1
ATOM 2536 N N . LEU A 1 324 ? -13.178 -0.456 21.315 1.00 75.06 324 LEU A N 1
ATOM 2537 C CA . LEU A 1 324 ? -12.500 -1.524 20.577 1.00 75.06 324 LEU A CA 1
ATOM 2538 C C . LEU A 1 324 ? -11.098 -1.136 20.082 1.00 75.06 324 LEU A C 1
ATOM 2540 O O . LEU A 1 324 ? -10.503 -1.885 19.315 1.00 75.06 324 LEU A O 1
ATOM 2544 N N . ALA A 1 325 ? -10.524 -0.011 20.525 1.00 67.38 325 ALA A N 1
ATOM 2545 C CA . ALA A 1 325 ? -9.143 0.340 20.167 1.00 67.38 325 ALA A CA 1
ATOM 2546 C C . ALA A 1 325 ? -8.107 -0.677 20.668 1.00 67.38 325 ALA A C 1
ATOM 2548 O O . ALA A 1 325 ? -7.016 -0.778 20.113 1.00 67.38 325 ALA A O 1
ATOM 2549 N N . PHE A 1 326 ? -8.459 -1.450 21.694 1.00 64.75 326 PHE A N 1
ATOM 2550 C CA . PHE A 1 326 ? -7.692 -2.598 22.146 1.00 64.75 326 PHE A CA 1
ATOM 2551 C C . PHE A 1 326 ? -8.448 -3.875 21.780 1.00 64.75 326 PHE A C 1
ATOM 2553 O O . PHE A 1 326 ? -9.539 -4.110 22.290 1.00 64.75 326 PHE A O 1
ATOM 2560 N N . MET A 1 327 ? -7.878 -4.709 20.910 1.00 66.31 327 MET A N 1
ATOM 2561 C CA . MET A 1 327 ? -8.473 -5.992 20.525 1.00 66.31 327 MET A CA 1
ATOM 2562 C C . MET A 1 327 ? -7.495 -7.128 20.831 1.00 66.31 327 MET A C 1
ATOM 2564 O O . MET A 1 327 ? -6.365 -7.109 20.334 1.00 66.31 327 MET A O 1
ATOM 2568 N N . PRO A 1 328 ? -7.904 -8.136 21.623 1.00 65.06 328 PRO A N 1
ATOM 2569 C CA . PRO A 1 328 ? -7.062 -9.291 21.899 1.00 65.06 328 PRO A CA 1
ATOM 2570 C C . PRO A 1 328 ? -6.639 -10.025 20.619 1.00 65.06 328 PRO A C 1
ATOM 2572 O O . PRO A 1 328 ? -7.437 -10.244 19.705 1.00 65.06 328 PRO A O 1
ATOM 2575 N N . GLY A 1 329 ? -5.380 -10.467 20.571 1.00 63.16 329 GLY A N 1
ATOM 2576 C CA . GLY A 1 329 ? -4.848 -11.190 19.410 1.00 63.16 329 GLY A CA 1
ATOM 2577 C C . GLY A 1 329 ? -5.428 -12.600 19.230 1.00 63.16 329 GLY A C 1
ATOM 2578 O O . GLY A 1 329 ? -5.500 -13.100 18.110 1.00 63.16 329 GLY A O 1
ATOM 2579 N N . ARG A 1 330 ? -5.871 -13.255 20.314 1.00 74.38 330 ARG A N 1
ATOM 2580 C CA . ARG A 1 330 ? -6.503 -14.584 20.257 1.00 74.38 330 ARG A CA 1
ATOM 2581 C C . ARG A 1 330 ? -8.001 -14.461 19.995 1.00 74.38 330 ARG A C 1
ATOM 2583 O O . ARG A 1 330 ? -8.675 -13.677 20.656 1.00 74.38 330 ARG A O 1
ATOM 2590 N N . TRP A 1 331 ? -8.521 -15.304 19.100 1.00 79.19 331 TRP A N 1
ATOM 2591 C CA . TRP A 1 331 ? -9.925 -15.267 18.679 1.00 79.19 331 TRP A CA 1
ATOM 2592 C C . TRP A 1 331 ? -10.921 -15.401 19.840 1.00 79.19 331 TRP A C 1
ATOM 2594 O O . TRP A 1 331 ? -11.828 -14.586 19.961 1.00 79.19 331 TRP A O 1
ATOM 2604 N N . GLN A 1 332 ? -10.726 -16.371 20.740 1.00 79.31 332 GLN A N 1
ATOM 2605 C CA . GLN A 1 332 ? -11.631 -16.557 21.881 1.00 79.31 332 GLN A CA 1
ATOM 2606 C C . GLN A 1 332 ? -11.658 -15.325 22.794 1.00 79.31 332 GLN A C 1
ATOM 2608 O O . GLN A 1 332 ? -12.719 -14.822 23.146 1.00 79.31 332 GLN A O 1
ATOM 2613 N N . SER A 1 333 ? -10.480 -14.785 23.114 1.00 77.56 333 SER A N 1
ATOM 2614 C CA . SER A 1 333 ? -10.357 -13.569 23.917 1.00 77.56 333 SER A CA 1
ATOM 2615 C C . SER A 1 333 ? -11.014 -12.371 23.234 1.00 77.56 333 SER A C 1
ATOM 2617 O O . SER A 1 333 ? -11.607 -11.534 23.910 1.00 77.56 333 SER A O 1
ATOM 2619 N N . PHE A 1 334 ? -10.926 -12.296 21.904 1.00 81.12 334 PHE A N 1
ATOM 2620 C CA . PHE A 1 334 ? -11.584 -11.272 21.106 1.00 81.12 334 PHE A CA 1
ATOM 2621 C C . PHE A 1 334 ? -13.115 -11.406 21.132 1.00 81.12 334 PHE A C 1
ATOM 2623 O O . PHE A 1 334 ? -13.792 -10.413 21.392 1.00 81.12 334 PHE A O 1
ATOM 2630 N N . ARG A 1 335 ? -13.661 -12.620 20.973 1.00 84.62 335 ARG A N 1
ATOM 2631 C CA . ARG A 1 335 ? -15.101 -12.901 21.129 1.00 84.62 335 ARG A CA 1
ATOM 2632 C C . ARG A 1 335 ? -15.612 -12.450 22.495 1.00 84.62 335 ARG A C 1
ATOM 2634 O O . ARG A 1 335 ? -16.561 -11.673 22.570 1.00 84.62 335 ARG A O 1
ATOM 2641 N N . ASP A 1 336 ? -14.954 -12.883 23.565 1.00 81.69 336 ASP A N 1
ATOM 2642 C CA . ASP A 1 336 ? -15.360 -12.528 24.926 1.00 81.69 336 ASP A CA 1
ATOM 2643 C C . ASP A 1 336 ? -15.250 -11.012 25.169 1.00 81.69 336 ASP A C 1
ATOM 2645 O O . ASP A 1 336 ? -16.031 -10.423 25.915 1.00 81.69 336 ASP A O 1
ATOM 2649 N N . PHE A 1 337 ? -14.258 -10.359 24.556 1.00 82.50 337 PHE A N 1
ATOM 2650 C CA . PHE A 1 337 ? -14.080 -8.912 24.627 1.00 82.50 337 PHE A CA 1
ATOM 2651 C C . PHE A 1 337 ? -15.202 -8.150 23.911 1.00 82.50 337 PHE A C 1
ATOM 2653 O O . PHE A 1 337 ? -15.724 -7.189 24.474 1.00 82.50 337 PHE A O 1
ATOM 2660 N N . LEU A 1 338 ? -15.629 -8.595 22.725 1.00 86.38 338 LEU A N 1
ATOM 2661 C CA . LEU A 1 338 ? -16.768 -8.004 22.015 1.00 86.38 338 LEU A CA 1
ATOM 2662 C C . LEU A 1 338 ? -18.063 -8.098 22.826 1.00 86.38 338 LEU A C 1
ATOM 2664 O O . LEU A 1 338 ? -18.776 -7.110 22.948 1.00 86.38 338 LEU A O 1
ATOM 2668 N N . LEU A 1 339 ? -18.344 -9.255 23.430 1.00 86.00 339 LEU A N 1
ATOM 2669 C CA . LEU A 1 339 ? -19.544 -9.423 24.256 1.00 86.00 339 LEU A CA 1
ATOM 2670 C C . LEU A 1 339 ? -19.542 -8.491 25.475 1.00 86.00 339 LEU A C 1
ATOM 2672 O O . LEU A 1 339 ? -20.572 -7.923 25.809 1.00 86.00 339 LEU A O 1
ATOM 2676 N N . ARG A 1 340 ? -18.378 -8.284 26.104 1.00 83.50 340 ARG A N 1
ATOM 2677 C CA . ARG A 1 340 ? -18.232 -7.397 27.272 1.00 83.50 340 ARG A CA 1
ATOM 2678 C C . ARG A 1 340 ? -18.256 -5.908 26.946 1.00 83.50 340 ARG A C 1
ATOM 2680 O O . ARG A 1 340 ? -18.577 -5.106 27.813 1.00 83.50 340 ARG A O 1
ATOM 2687 N N . THR A 1 341 ? -17.821 -5.529 25.749 1.00 83.94 341 THR A N 1
ATOM 2688 C CA . THR A 1 341 ? -17.770 -4.118 25.332 1.00 83.94 341 THR A CA 1
ATOM 2689 C C . THR A 1 341 ? -19.105 -3.618 24.801 1.00 83.94 341 THR A C 1
ATOM 2691 O O . THR A 1 341 ? -19.274 -2.406 24.657 1.00 83.94 341 THR A O 1
ATOM 2694 N N . GLU A 1 342 ? -20.043 -4.532 24.541 1.00 89.69 342 GLU A N 1
ATOM 2695 C CA . GLU A 1 342 ? -21.407 -4.237 24.106 1.00 89.69 342 GLU A CA 1
ATOM 2696 C C . GLU A 1 342 ? -21.417 -3.223 22.939 1.00 89.69 342 GLU A C 1
ATOM 2698 O O . GLU A 1 342 ? -21.898 -2.090 23.082 1.00 89.69 342 GLU A O 1
ATOM 2703 N N . PRO A 1 343 ? -20.779 -3.550 21.793 1.00 90.88 343 PRO A N 1
ATOM 2704 C CA . PRO A 1 343 ? -20.721 -2.650 20.646 1.00 90.88 343 PRO A CA 1
ATOM 2705 C C . PRO A 1 343 ? -22.117 -2.490 20.054 1.00 90.88 343 PRO A C 1
ATOM 2707 O O . PRO A 1 343 ? -22.813 -3.486 19.900 1.00 90.88 343 PRO A O 1
ATOM 2710 N N . SER A 1 344 ? -22.513 -1.277 19.670 1.00 93.81 344 SER A N 1
ATOM 2711 C CA . SER A 1 344 ? -23.817 -1.037 19.046 1.00 93.81 344 SER A CA 1
ATOM 2712 C C . SER A 1 344 ? -24.067 -1.964 17.855 1.00 93.81 344 SER A C 1
ATOM 2714 O O . SER A 1 344 ? -23.136 -2.412 17.183 1.00 93.81 344 SER A O 1
ATOM 2716 N N . THR A 1 345 ? -25.337 -2.202 17.531 1.00 94.00 345 THR A N 1
ATOM 2717 C CA . THR A 1 345 ? -25.714 -3.016 16.365 1.00 94.00 345 THR A CA 1
ATOM 2718 C C . THR A 1 345 ? -25.140 -2.455 15.062 1.00 94.00 345 THR A C 1
ATOM 2720 O O . THR A 1 345 ? -24.783 -3.220 14.169 1.00 94.00 345 THR A O 1
ATOM 2723 N N . GLN A 1 346 ? -24.969 -1.130 14.968 1.00 93.56 346 GLN A N 1
ATOM 2724 C CA . GLN A 1 346 ? -24.303 -0.484 13.840 1.00 93.56 346 GLN A CA 1
ATOM 2725 C C . GLN A 1 346 ? -22.807 -0.817 13.791 1.00 93.56 346 GLN A C 1
ATOM 2727 O O . GLN A 1 346 ? -22.296 -1.146 12.723 1.00 93.56 346 GLN A O 1
ATOM 2732 N N . LEU A 1 347 ? -22.101 -0.749 14.925 1.00 93.00 347 LEU A N 1
ATOM 2733 C CA . LEU A 1 347 ? -20.689 -1.122 14.986 1.00 93.00 347 LEU A CA 1
ATOM 2734 C C . LEU A 1 347 ? -20.500 -2.613 14.690 1.00 93.00 347 LEU A C 1
ATOM 2736 O O . LEU A 1 347 ? -19.641 -2.968 13.891 1.00 93.00 347 LEU A O 1
ATOM 2740 N N . ALA A 1 348 ? -21.333 -3.474 15.274 1.00 92.81 348 ALA A N 1
ATOM 2741 C CA . ALA A 1 348 ? -21.334 -4.908 15.010 1.00 92.81 348 ALA A CA 1
ATOM 2742 C C . ALA A 1 348 ? -21.582 -5.222 13.526 1.00 92.81 348 ALA A C 1
ATOM 2744 O O . ALA A 1 348 ? -20.834 -6.003 12.940 1.00 92.81 348 ALA A O 1
ATOM 2745 N N . GLY A 1 349 ? -22.571 -4.571 12.904 1.00 93.75 349 GLY A N 1
ATOM 2746 C CA . GLY A 1 349 ? -22.820 -4.664 11.464 1.00 93.75 349 GLY A CA 1
ATOM 2747 C C . GLY A 1 349 ? -21.603 -4.240 10.648 1.00 93.75 349 GLY A C 1
ATOM 2748 O O . GLY A 1 349 ? -21.176 -4.977 9.767 1.00 93.75 349 GLY A O 1
ATOM 2749 N N . GLY A 1 350 ? -20.965 -3.127 11.018 1.00 93.19 350 GLY A N 1
ATOM 2750 C CA . GLY A 1 350 ? -19.730 -2.668 10.386 1.00 93.19 350 GLY A CA 1
ATOM 2751 C C . GLY A 1 350 ? -18.568 -3.662 10.506 1.00 93.19 350 GLY A C 1
ATOM 2752 O O . GLY A 1 350 ? -17.841 -3.866 9.540 1.00 93.19 350 GLY A O 1
ATOM 2753 N N . LEU A 1 351 ? -18.397 -4.328 11.655 1.00 91.50 351 LEU A N 1
ATOM 2754 C CA . LEU A 1 351 ? -17.372 -5.367 11.828 1.00 91.50 351 LEU A CA 1
ATOM 2755 C C . LEU A 1 351 ? -17.621 -6.586 10.925 1.00 91.50 351 LEU A C 1
ATOM 2757 O O . LEU A 1 351 ? -16.665 -7.189 10.440 1.00 91.50 351 LEU A O 1
ATOM 2761 N N . VAL A 1 352 ? -18.883 -6.951 10.696 1.00 92.38 352 VAL A N 1
ATOM 2762 C CA . VAL A 1 352 ? -19.253 -8.039 9.778 1.00 92.38 352 VAL A CA 1
ATOM 2763 C C . VAL A 1 352 ? -19.058 -7.613 8.328 1.00 92.38 352 VAL A C 1
ATOM 2765 O O . VAL A 1 352 ? -18.448 -8.340 7.552 1.00 92.38 352 VAL A O 1
ATOM 2768 N N . GLU A 1 353 ? -19.538 -6.424 7.963 1.00 92.88 353 GLU A N 1
ATOM 2769 C CA . GLU A 1 353 ? -19.430 -5.904 6.601 1.00 92.88 353 GLU A CA 1
ATOM 2770 C C . GLU A 1 353 ? -17.974 -5.691 6.184 1.00 92.88 353 GLU A C 1
ATOM 2772 O O . GLU A 1 353 ? -17.642 -6.032 5.061 1.00 92.88 353 GLU A O 1
ATOM 2777 N N . LEU A 1 354 ? -17.091 -5.218 7.076 1.00 90.50 354 LEU A N 1
ATOM 2778 C CA . LEU A 1 354 ? -15.638 -5.147 6.834 1.00 90.50 354 LEU A CA 1
ATOM 2779 C C . LEU A 1 354 ? -14.936 -6.513 6.907 1.00 90.50 354 LEU A C 1
ATOM 2781 O O . LEU A 1 354 ? -13.705 -6.573 6.860 1.00 90.50 354 LEU A O 1
ATOM 2785 N N . GLU A 1 355 ? -15.675 -7.610 7.066 1.00 88.75 355 GLU A N 1
ATOM 2786 C CA . GLU A 1 355 ? -15.133 -8.968 7.166 1.00 88.75 355 GLU A CA 1
ATOM 2787 C C . GLU A 1 355 ? -14.095 -9.110 8.299 1.00 88.75 355 GLU A C 1
ATOM 2789 O O . GLU A 1 355 ? -13.103 -9.827 8.174 1.00 88.75 355 GLU A O 1
ATOM 2794 N N . ILE A 1 356 ? -14.280 -8.374 9.401 1.00 84.81 356 ILE A N 1
ATOM 2795 C CA . ILE A 1 356 ? -13.536 -8.574 10.658 1.00 84.81 356 ILE A CA 1
ATOM 2796 C C . ILE A 1 356 ? -14.172 -9.737 11.431 1.00 84.81 356 ILE A C 1
ATOM 2798 O O . ILE A 1 356 ? -13.477 -10.541 12.053 1.00 84.81 356 ILE A O 1
ATOM 2802 N N . LEU A 1 357 ? -15.504 -9.825 11.378 1.00 86.88 357 LEU A N 1
ATOM 2803 C CA . LEU A 1 357 ? -16.292 -10.959 11.853 1.00 86.88 357 LEU A CA 1
ATOM 2804 C C . LEU A 1 357 ? -16.814 -11.751 10.656 1.00 86.88 357 LEU A C 1
ATOM 2806 O O . LEU A 1 357 ? -17.400 -11.177 9.739 1.00 86.88 357 LEU A O 1
ATOM 2810 N N . ASP A 1 358 ? -16.634 -13.070 10.673 1.00 86.19 358 ASP A N 1
ATOM 2811 C CA . ASP A 1 358 ? -17.139 -13.932 9.610 1.00 86.19 358 ASP A CA 1
ATOM 2812 C C . ASP A 1 358 ? -18.594 -14.303 9.915 1.00 86.19 358 ASP A C 1
ATOM 2814 O O . ASP A 1 358 ? -18.890 -14.986 10.895 1.00 86.19 358 ASP A O 1
ATOM 2818 N N . ALA A 1 359 ? -19.518 -13.868 9.057 1.00 85.44 359 ALA A N 1
ATOM 2819 C CA . ALA A 1 359 ? -20.952 -14.074 9.258 1.00 85.44 359 ALA A CA 1
ATOM 2820 C C . ALA A 1 359 ? -21.368 -15.553 9.367 1.00 85.44 359 ALA A C 1
ATOM 2822 O O . ALA A 1 359 ? -22.399 -15.846 9.967 1.00 85.44 359 ALA A O 1
ATOM 2823 N N . LYS A 1 360 ? -20.604 -16.482 8.775 1.00 84.12 360 LYS A N 1
ATOM 2824 C CA . LYS A 1 360 ? -20.909 -17.920 8.786 1.00 84.12 360 LYS A CA 1
ATOM 2825 C C . LYS A 1 360 ? -20.200 -18.637 9.921 1.00 84.12 360 LYS A C 1
ATOM 2827 O O . LYS A 1 360 ? -20.814 -19.416 10.638 1.00 84.12 360 LYS A O 1
ATOM 2832 N N . ARG A 1 361 ? -18.896 -18.409 10.072 1.00 85.19 361 ARG A N 1
ATOM 2833 C CA . ARG A 1 361 ? -18.093 -19.052 11.118 1.00 85.19 361 ARG A CA 1
ATOM 2834 C C . ARG A 1 361 ? -18.520 -18.580 12.506 1.00 85.19 361 ARG A C 1
ATOM 2836 O O . ARG A 1 361 ? -18.509 -19.370 13.445 1.00 85.19 361 ARG A O 1
ATOM 2843 N N . ASP A 1 362 ? -18.912 -17.315 12.612 1.00 85.88 362 ASP A N 1
ATOM 2844 C CA . ASP A 1 362 ? -19.213 -16.642 13.871 1.00 85.88 362 ASP A CA 1
ATOM 2845 C C . ASP A 1 362 ? -20.720 -16.339 14.002 1.00 85.88 362 ASP A C 1
ATOM 2847 O O . ASP A 1 362 ? -21.107 -15.436 14.741 1.00 85.88 362 ASP A O 1
ATOM 2851 N N . GLU A 1 363 ? -21.572 -17.102 13.301 1.00 88.94 363 GLU A N 1
ATOM 2852 C CA . GLU A 1 363 ? -23.016 -16.860 13.132 1.00 88.94 363 GLU A CA 1
ATOM 2853 C C . GLU A 1 363 ? -23.743 -16.566 14.451 1.00 88.94 363 GLU A C 1
ATOM 2855 O O . GLU A 1 363 ? -24.476 -15.585 14.551 1.00 88.94 363 GLU A O 1
ATOM 2860 N N . GLU A 1 364 ? -23.509 -17.373 15.487 1.00 89.12 364 GLU A N 1
ATOM 2861 C CA . GLU A 1 364 ? -24.139 -17.196 16.800 1.00 89.12 364 GLU A CA 1
ATOM 2862 C C . GLU A 1 364 ? -23.737 -15.869 17.463 1.00 89.12 364 GLU A C 1
ATOM 2864 O O . GLU A 1 364 ? -24.595 -15.126 17.944 1.00 89.12 364 GLU A O 1
ATOM 2869 N N . LEU A 1 365 ? -22.439 -15.544 17.444 1.00 89.25 365 LEU A N 1
ATOM 2870 C CA . LEU A 1 365 ? -21.910 -14.297 17.996 1.00 89.25 365 LEU A CA 1
ATOM 2871 C C . LEU A 1 365 ? -22.458 -13.099 17.220 1.00 89.25 365 LEU A C 1
ATOM 2873 O O . LEU A 1 365 ? -22.907 -12.126 17.818 1.00 89.25 365 LEU A O 1
ATOM 2877 N N . VAL A 1 366 ? -22.446 -13.178 15.891 1.00 91.06 366 VAL A N 1
ATOM 2878 C CA . VAL A 1 366 ? -22.968 -12.131 15.012 1.00 91.06 366 VAL A CA 1
ATOM 2879 C C . VAL A 1 366 ? -24.459 -11.920 15.266 1.00 91.06 366 VAL A C 1
ATOM 2881 O O . VAL A 1 366 ? -24.889 -10.786 15.462 1.00 91.06 366 VAL A O 1
ATOM 2884 N N . ALA A 1 367 ? -25.251 -12.989 15.355 1.00 90.75 367 ALA A N 1
ATOM 2885 C CA . ALA A 1 367 ? -26.674 -12.901 15.661 1.00 90.75 367 ALA A CA 1
ATOM 2886 C C . ALA A 1 367 ? -26.942 -12.303 17.051 1.00 90.75 367 ALA A C 1
ATOM 2888 O O . ALA A 1 367 ? -27.933 -11.597 17.235 1.00 90.75 367 ALA A O 1
ATOM 2889 N N . GLN A 1 368 ? -26.090 -12.581 18.040 1.00 91.81 368 GLN A N 1
ATOM 2890 C CA . GLN A 1 368 ? -26.188 -11.989 19.373 1.00 91.81 368 GLN A CA 1
ATOM 2891 C C . GLN A 1 368 ? -25.860 -10.486 19.350 1.00 91.81 368 GLN A C 1
ATOM 2893 O O . GLN A 1 368 ? -26.657 -9.671 19.817 1.00 91.81 368 GLN A O 1
ATOM 2898 N N . LEU A 1 369 ? -24.737 -10.109 18.733 1.00 91.44 369 LEU A N 1
ATOM 2899 C CA . LEU A 1 369 ? -24.288 -8.720 18.606 1.00 91.44 369 LEU A CA 1
ATOM 2900 C C . LEU A 1 369 ? -25.279 -7.855 17.813 1.00 91.44 369 LEU A C 1
ATOM 2902 O O . LEU A 1 369 ? -25.544 -6.716 18.186 1.00 91.44 369 LEU A O 1
ATOM 2906 N N . LEU A 1 370 ? -25.855 -8.391 16.732 1.00 90.38 370 LEU A N 1
ATOM 2907 C CA . LEU A 1 370 ? -26.818 -7.668 15.897 1.00 90.38 370 LEU A CA 1
ATOM 2908 C C . LEU A 1 370 ? -28.202 -7.529 16.546 1.00 90.38 370 LEU A C 1
ATOM 2910 O O . LEU A 1 370 ? -28.944 -6.617 16.182 1.00 90.38 370 LEU A O 1
ATOM 2914 N N . ARG A 1 371 ? -28.552 -8.395 17.508 1.00 89.25 371 ARG A N 1
ATOM 2915 C CA . ARG A 1 371 ? -29.762 -8.239 18.333 1.00 89.25 371 ARG A CA 1
ATOM 2916 C C . ARG A 1 371 ? -29.571 -7.263 19.494 1.00 89.25 371 ARG A C 1
ATOM 2918 O O . ARG A 1 371 ? -30.552 -6.695 19.959 1.00 89.25 371 ARG A O 1
ATOM 2925 N N . GLY A 1 372 ? -28.327 -7.034 19.917 1.00 81.81 372 GLY A N 1
ATOM 2926 C CA . GLY A 1 372 ? -28.022 -6.262 21.122 1.00 81.81 372 GLY A CA 1
ATOM 2927 C C . GLY A 1 372 ? -28.284 -7.038 22.418 1.00 81.81 372 GLY A C 1
ATOM 2928 O O . GLY A 1 372 ? -28.444 -6.433 23.476 1.00 81.81 372 GLY A O 1
ATOM 2929 N N . ASP A 1 373 ? -28.341 -8.370 22.337 1.00 77.94 373 ASP A N 1
ATOM 2930 C CA . ASP A 1 373 ? -28.653 -9.256 23.461 1.00 77.94 373 ASP A CA 1
ATOM 2931 C C . ASP A 1 373 ? -27.361 -9.635 24.209 1.00 77.94 373 ASP A C 1
ATOM 2933 O O . ASP A 1 373 ? -26.815 -10.727 24.043 1.00 77.94 373 ASP A O 1
ATOM 2937 N N . TYR A 1 374 ? -26.835 -8.721 25.029 1.00 71.62 374 TYR A N 1
ATOM 2938 C CA . TYR A 1 374 ? -25.606 -8.956 25.814 1.00 71.62 374 TYR A CA 1
ATOM 2939 C C . TYR A 1 374 ? -25.864 -9.634 27.167 1.00 71.62 374 TYR A C 1
ATOM 2941 O O . TYR A 1 374 ? -24.932 -10.102 27.820 1.00 71.62 374 TYR A O 1
ATOM 2949 N N . SER A 1 375 ? -27.127 -9.729 27.591 1.00 57.44 375 SER A N 1
ATOM 2950 C CA . SER A 1 375 ? -27.512 -10.453 28.799 1.00 57.44 375 SER A CA 1
ATOM 2951 C C . SER A 1 375 ? -27.385 -11.958 28.569 1.00 57.44 375 SER A C 1
ATOM 2953 O O . SER A 1 375 ? -28.233 -12.570 27.920 1.00 57.44 375 SER A O 1
ATOM 2955 N N . GLY A 1 376 ? -26.331 -12.563 29.109 1.00 48.00 376 GLY A N 1
ATOM 2956 C CA . GLY A 1 376 ? -26.266 -14.010 29.265 1.00 48.00 376 GLY A CA 1
ATOM 2957 C C . GLY A 1 376 ? -27.333 -14.463 30.258 1.00 48.00 376 GLY A C 1
ATOM 2958 O O . GLY A 1 376 ? -27.162 -14.302 31.463 1.00 48.00 376 GLY A O 1
ATOM 2959 N N . ASP A 1 377 ? -28.428 -15.023 29.756 1.00 35.19 377 ASP A N 1
ATOM 2960 C CA . ASP A 1 377 ? -29.336 -15.839 30.555 1.00 35.19 377 ASP A CA 1
ATOM 2961 C C . ASP A 1 377 ? -28.798 -17.279 30.516 1.00 35.19 377 ASP A C 1
ATOM 2963 O O . ASP A 1 377 ? -29.209 -18.102 29.703 1.00 35.19 377 ASP A O 1
ATOM 2967 N N . GLU A 1 378 ? -27.818 -17.590 31.369 1.00 38.47 378 GLU A N 1
ATOM 2968 C CA . GLU A 1 378 ? -27.493 -18.982 31.705 1.00 38.47 378 GLU A CA 1
ATOM 2969 C C . GLU A 1 378 ? -28.211 -19.368 33.004 1.00 38.47 378 GLU A C 1
ATOM 2971 O O . GLU A 1 378 ? -27.616 -19.563 34.062 1.00 38.47 378 GLU A O 1
ATOM 2976 N N . GLN A 1 379 ? -29.531 -19.545 32.916 1.00 30.77 379 GLN A N 1
ATOM 2977 C CA . GLN A 1 379 ? -30.204 -20.562 33.723 1.00 30.77 379 GLN A CA 1
ATOM 2978 C C . GLN A 1 379 ? -29.993 -21.930 33.062 1.00 30.77 379 GLN A C 1
ATOM 2980 O O . GLN A 1 379 ? -30.881 -22.464 32.400 1.00 30.77 379 GLN A O 1
ATOM 2985 N N . ILE A 1 380 ? -28.825 -22.538 33.276 1.00 31.92 380 ILE A N 1
ATOM 2986 C CA . ILE A 1 380 ? -28.667 -23.986 33.097 1.00 31.92 380 ILE A CA 1
ATOM 2987 C C . ILE A 1 380 ? -28.964 -24.640 34.450 1.00 31.92 380 ILE A C 1
ATOM 2989 O O . ILE A 1 380 ? -28.103 -24.781 35.318 1.00 31.92 380 ILE A O 1
ATOM 2993 N N . ASN A 1 381 ? -30.224 -25.021 34.658 1.00 28.64 381 ASN A N 1
ATOM 2994 C CA . ASN A 1 381 ? -30.633 -25.807 35.819 1.00 28.64 381 ASN A CA 1
ATOM 2995 C C . ASN A 1 381 ? -30.089 -27.251 35.726 1.00 28.64 381 ASN A C 1
ATOM 2997 O O . ASN A 1 381 ? -30.660 -28.086 35.035 1.00 28.64 381 ASN A O 1
ATOM 3001 N N . GLY A 1 382 ? -29.039 -27.539 36.506 1.00 25.81 382 GLY A N 1
ATOM 3002 C CA . GLY A 1 382 ? -28.941 -28.728 37.370 1.00 25.81 382 GLY A CA 1
ATOM 3003 C C . GLY A 1 382 ? -28.324 -30.027 36.824 1.00 25.81 382 GLY A C 1
ATOM 3004 O O . GLY A 1 382 ? -29.050 -30.913 36.391 1.00 25.81 382 GLY A O 1
ATOM 3005 N N . THR A 1 383 ? -27.013 -30.234 37.010 1.00 23.44 383 THR A N 1
ATOM 3006 C CA . THR A 1 383 ? -26.386 -31.234 37.928 1.00 23.44 383 THR A CA 1
ATOM 3007 C C . THR A 1 383 ? -24.848 -31.238 37.770 1.00 23.44 383 THR A C 1
ATOM 3009 O O . THR A 1 383 ? -24.352 -30.917 36.693 1.00 23.44 383 THR A O 1
ATOM 3012 N N . PRO A 1 384 ? -24.069 -31.530 38.834 1.00 31.02 384 PRO A N 1
ATOM 3013 C CA . PRO A 1 384 ? -22.623 -31.301 38.862 1.00 31.02 384 PRO A CA 1
ATOM 3014 C C . PRO A 1 384 ? -21.803 -32.449 38.239 1.00 31.02 384 PRO A C 1
ATOM 3016 O O . PRO A 1 384 ? -22.102 -33.618 38.463 1.00 31.02 384 PRO A O 1
ATOM 3019 N N . HIS A 1 385 ? -20.711 -32.064 37.567 1.00 26.88 385 HIS A N 1
ATOM 3020 C CA . HIS A 1 385 ? -19.594 -32.864 37.031 1.00 26.88 385 HIS A CA 1
ATOM 3021 C C . HIS A 1 385 ? -19.826 -33.740 35.785 1.00 26.88 385 HIS A C 1
ATOM 3023 O O . HIS A 1 385 ? -20.415 -34.813 35.851 1.00 26.88 385 HIS A O 1
ATOM 3029 N N . ALA A 1 386 ? -19.148 -33.372 34.693 1.00 22.52 386 ALA A N 1
ATOM 3030 C CA . ALA A 1 386 ? -17.936 -34.075 34.259 1.00 22.52 386 ALA A CA 1
ATOM 3031 C C . ALA A 1 386 ? -17.098 -33.141 33.370 1.00 22.52 386 ALA A C 1
ATOM 3033 O O . ALA A 1 386 ? -17.567 -32.652 32.346 1.00 22.52 386 ALA A O 1
ATOM 3034 N N . GLU A 1 387 ? -15.865 -32.868 33.792 1.00 28.52 387 GLU A N 1
ATOM 3035 C CA . GLU A 1 387 ? -14.853 -32.179 32.996 1.00 28.52 387 GLU A CA 1
ATOM 3036 C C . GLU A 1 387 ? -14.607 -32.960 31.700 1.00 28.52 387 GLU A C 1
ATOM 3038 O O . GLU A 1 387 ? -14.114 -34.087 31.724 1.00 28.52 387 GLU A O 1
ATOM 3043 N N . SER A 1 388 ? -14.930 -32.364 30.557 1.00 25.69 388 SER A N 1
ATOM 3044 C CA . SER A 1 388 ? -14.384 -32.788 29.271 1.00 25.69 388 SER A CA 1
ATOM 3045 C C . SER A 1 388 ? -13.283 -31.810 28.880 1.00 25.69 388 SER A C 1
ATOM 3047 O O . SER A 1 388 ? -13.519 -30.773 28.262 1.00 25.69 388 SER A O 1
ATOM 3049 N N . THR A 1 389 ? -12.076 -32.151 29.315 1.00 24.62 389 THR A N 1
ATOM 3050 C CA . THR A 1 389 ? -10.792 -31.560 28.941 1.00 24.62 389 THR A CA 1
ATOM 3051 C C . THR A 1 389 ? -10.663 -31.468 27.411 1.00 24.62 389 THR A C 1
ATOM 3053 O O . THR A 1 389 ? -10.982 -32.443 26.723 1.00 24.62 389 THR A O 1
ATOM 3056 N N . PRO A 1 390 ? -10.151 -30.366 26.832 1.00 28.41 390 PRO A N 1
ATOM 3057 C CA . PRO A 1 390 ? -9.768 -30.358 25.431 1.00 28.41 390 PRO A CA 1
ATOM 3058 C C . PRO A 1 390 ? -8.495 -31.193 25.268 1.00 28.41 390 PRO A C 1
ATOM 3060 O O . PRO A 1 390 ? -7.431 -30.853 25.781 1.00 28.41 390 PRO A O 1
ATOM 3063 N N . ILE A 1 391 ? -8.615 -32.307 24.549 1.00 24.94 391 ILE A N 1
ATOM 3064 C CA . ILE A 1 391 ? -7.482 -33.110 24.092 1.00 24.94 391 ILE A CA 1
ATOM 3065 C C . ILE A 1 391 ? -6.710 -32.268 23.070 1.00 24.94 391 ILE A C 1
ATOM 3067 O O . ILE A 1 391 ? -7.151 -32.094 21.933 1.00 24.94 391 ILE A O 1
ATOM 3071 N N . ILE A 1 392 ? -5.546 -31.757 23.468 1.00 30.44 392 ILE A N 1
ATOM 3072 C CA . ILE A 1 392 ? -4.519 -31.282 22.540 1.00 30.44 392 ILE A CA 1
ATOM 3073 C C . ILE A 1 392 ? -4.031 -32.510 21.762 1.00 30.44 392 ILE A C 1
ATOM 3075 O O . ILE A 1 392 ? -3.388 -33.391 22.327 1.00 30.44 392 ILE A O 1
ATOM 3079 N N . LYS A 1 393 ? -4.347 -32.587 20.466 1.00 22.20 393 LYS A N 1
ATOM 3080 C CA . LYS A 1 393 ? -3.616 -33.435 19.517 1.00 22.20 393 LYS A CA 1
ATOM 3081 C C . LYS A 1 393 ? -2.695 -32.541 18.699 1.00 22.20 393 LYS A C 1
ATOM 3083 O O . LYS A 1 393 ? -3.113 -31.959 17.702 1.00 22.20 393 LYS A O 1
ATOM 3088 N N . THR A 1 394 ? -1.449 -32.430 19.132 1.00 27.44 394 THR A N 1
ATOM 3089 C CA . THR A 1 394 ? -0.332 -32.185 18.219 1.00 27.44 394 THR A CA 1
ATOM 3090 C C . THR A 1 394 ? 0.059 -33.522 17.596 1.00 27.44 394 THR A C 1
ATOM 3092 O O . THR A 1 394 ? 0.005 -34.554 18.263 1.00 27.44 394 THR A O 1
ATOM 3095 N N . ALA A 1 395 ? 0.381 -33.515 16.305 1.00 28.77 395 ALA A N 1
ATOM 3096 C CA . ALA A 1 395 ? 0.954 -34.670 15.627 1.00 28.77 395 ALA A CA 1
ATOM 3097 C C . ALA A 1 395 ? 2.288 -35.054 16.298 1.00 28.77 395 ALA A C 1
ATOM 3099 O O . ALA A 1 395 ? 3.083 -34.146 16.520 1.00 28.77 395 ALA A O 1
ATOM 3100 N N . GLU A 1 396 ? 2.442 -36.349 16.626 1.00 27.58 396 GLU A N 1
ATOM 3101 C CA . GLU A 1 396 ? 3.679 -37.168 16.693 1.00 27.58 396 GLU A CA 1
ATOM 3102 C C . GLU A 1 396 ? 4.926 -36.503 17.337 1.00 27.58 396 GLU A C 1
ATOM 3104 O O . GLU A 1 396 ? 5.419 -35.496 16.847 1.00 27.58 396 GLU A O 1
ATOM 3109 N N . ASP A 1 397 ? 5.612 -37.004 18.365 1.00 24.89 397 ASP A N 1
ATOM 3110 C CA . ASP A 1 397 ? 5.548 -38.202 19.203 1.00 24.89 397 ASP A CA 1
ATOM 3111 C C . ASP A 1 397 ? 6.581 -38.003 20.350 1.00 24.89 397 ASP A C 1
ATOM 3113 O O . ASP A 1 397 ? 7.531 -37.234 20.207 1.00 24.89 397 ASP A O 1
ATOM 3117 N N . GLU A 1 398 ? 6.388 -38.747 21.446 1.00 25.20 398 GLU A N 1
ATOM 3118 C CA . GLU A 1 398 ? 7.349 -39.097 22.519 1.00 25.20 398 GLU A CA 1
ATOM 3119 C C . GLU A 1 398 ? 7.680 -38.093 23.654 1.00 25.20 398 GLU A C 1
ATOM 3121 O O . GLU A 1 398 ? 8.603 -37.286 23.606 1.00 25.20 398 GLU A O 1
ATOM 3126 N N . ASP A 1 399 ? 6.904 -38.265 24.736 1.00 24.64 399 ASP A N 1
ATOM 3127 C CA . ASP A 1 399 ? 7.356 -38.657 26.086 1.00 24.64 399 ASP A CA 1
ATOM 3128 C C . ASP A 1 399 ? 8.455 -37.808 26.759 1.00 24.64 399 ASP A C 1
ATOM 3130 O O . ASP A 1 399 ? 9.620 -37.883 26.389 1.00 24.64 399 ASP A O 1
ATOM 3134 N N . HIS A 1 400 ? 8.088 -37.055 27.805 1.00 26.34 400 HIS A N 1
ATOM 3135 C CA . HIS A 1 400 ? 8.589 -37.180 29.191 1.00 26.34 400 HIS A CA 1
ATOM 3136 C C . HIS A 1 400 ? 7.786 -36.224 30.107 1.00 26.34 400 HIS A C 1
ATOM 3138 O O . HIS A 1 400 ? 7.442 -35.104 29.733 1.00 26.34 400 HIS A O 1
ATOM 3144 N N . GLY A 1 401 ? 7.422 -36.715 31.295 1.00 23.58 401 GLY A N 1
ATOM 3145 C CA . GLY A 1 401 ? 6.334 -36.221 32.148 1.00 23.58 401 GLY A CA 1
ATOM 3146 C C . GLY A 1 401 ? 6.417 -34.790 32.710 1.00 23.58 401 GLY A C 1
ATOM 3147 O O . GLY A 1 401 ? 7.443 -34.364 33.217 1.00 23.58 401 GLY A O 1
ATOM 3148 N N . GLY A 1 402 ? 5.254 -34.124 32.692 1.00 23.94 402 GLY A N 1
ATOM 3149 C CA . GLY A 1 402 ? 4.536 -33.582 33.858 1.00 23.94 402 GLY A CA 1
ATOM 3150 C C . GLY A 1 402 ? 5.096 -32.392 34.649 1.00 23.94 402 GLY A C 1
ATOM 3151 O O . GLY A 1 402 ? 5.953 -32.578 35.500 1.00 23.94 402 GLY A O 1
ATOM 3152 N N . GLU A 1 403 ? 4.431 -31.233 34.528 1.00 22.28 403 GLU A N 1
ATOM 3153 C CA . GLU A 1 403 ? 4.094 -30.343 35.658 1.00 22.28 403 GLU A CA 1
ATOM 3154 C C . GLU A 1 403 ? 2.903 -29.425 35.292 1.00 22.28 403 GLU A C 1
ATOM 3156 O O . GLU A 1 403 ? 2.779 -28.960 34.160 1.00 22.28 403 GLU A O 1
ATOM 3161 N N . ALA A 1 404 ? 1.966 -29.234 36.226 1.00 24.47 404 ALA A N 1
ATOM 3162 C CA . ALA A 1 404 ? 0.670 -28.577 36.020 1.00 24.47 404 ALA A CA 1
ATOM 3163 C C . ALA A 1 404 ? 0.762 -27.036 36.060 1.00 24.47 404 ALA A C 1
ATOM 3165 O O . ALA A 1 404 ? 1.361 -26.485 36.981 1.00 24.47 404 ALA A O 1
ATOM 3166 N N . THR A 1 405 ? 0.107 -26.322 35.132 1.00 27.59 405 THR A N 1
ATOM 3167 C CA . THR A 1 405 ? 0.039 -24.843 35.139 1.00 27.59 405 THR A CA 1
ATOM 3168 C C . THR A 1 405 ? -1.358 -24.304 35.462 1.00 27.59 405 THR A C 1
ATOM 3170 O O . THR A 1 405 ? -2.362 -24.775 34.929 1.00 27.59 405 THR A O 1
ATOM 3173 N N . ALA A 1 406 ? -1.378 -23.296 36.339 1.00 30.89 406 ALA A N 1
ATOM 3174 C CA . ALA A 1 406 ? -2.515 -22.654 36.998 1.00 30.89 406 ALA A CA 1
ATOM 3175 C C . ALA A 1 406 ? -3.495 -21.884 36.077 1.00 30.89 406 ALA A C 1
ATOM 3177 O O . ALA A 1 406 ? -3.142 -21.439 34.987 1.00 30.89 406 ALA A O 1
ATOM 3178 N N . GLY A 1 407 ? -4.738 -21.718 36.554 1.00 35.81 407 GLY A N 1
ATOM 3179 C CA . GLY A 1 407 ? -5.873 -21.115 35.841 1.00 35.81 407 GLY A CA 1
ATOM 3180 C C . GLY A 1 407 ? -5.725 -19.625 35.493 1.00 35.81 407 GLY A C 1
ATOM 3181 O O . GLY A 1 407 ? -5.158 -18.839 36.247 1.00 35.81 407 GLY A O 1
ATOM 3182 N N . HIS A 1 408 ? -6.266 -19.238 34.336 1.00 44.66 408 HIS A N 1
ATOM 3183 C CA . HIS A 1 408 ? -6.163 -17.891 33.763 1.00 44.66 408 HIS A CA 1
ATOM 3184 C C . HIS A 1 408 ? -7.246 -16.950 34.333 1.00 44.66 408 HIS A C 1
ATOM 3186 O O . HIS A 1 408 ? -8.431 -17.287 34.304 1.00 44.66 408 HIS A O 1
ATOM 3192 N N . ARG A 1 409 ? -6.861 -15.770 34.844 1.00 54.97 409 ARG A N 1
ATOM 3193 C CA . ARG A 1 409 ? -7.780 -14.741 35.377 1.00 54.97 409 ARG A CA 1
ATOM 3194 C C . ARG A 1 409 ? -8.229 -13.785 34.264 1.00 54.97 409 ARG A C 1
ATOM 3196 O O . ARG A 1 409 ? -7.510 -13.566 33.295 1.00 54.97 409 ARG A O 1
ATOM 3203 N N . THR A 1 410 ? -9.416 -13.184 34.388 1.00 60.16 410 THR A N 1
ATOM 3204 C CA . THR A 1 410 ? -9.907 -12.195 33.401 1.00 60.16 410 THR A CA 1
ATOM 3205 C C . THR A 1 410 ? -9.313 -10.801 33.644 1.00 60.16 410 THR A C 1
ATOM 3207 O O . THR A 1 410 ? -9.041 -10.441 34.790 1.00 60.16 410 THR A O 1
ATOM 3210 N N . PHE A 1 411 ? -9.169 -9.981 32.594 1.00 66.38 411 PHE A N 1
ATOM 3211 C CA . PHE A 1 411 ? -8.544 -8.652 32.686 1.00 66.38 411 PHE A CA 1
ATOM 3212 C C . PHE A 1 411 ? -9.259 -7.749 33.696 1.00 66.38 411 PHE A C 1
ATOM 3214 O O . PHE A 1 411 ? -8.623 -7.143 34.549 1.00 66.38 411 PHE A O 1
ATOM 3221 N N . SER A 1 412 ? -10.597 -7.712 33.654 1.00 61.22 412 SER A N 1
ATOM 3222 C CA . SER A 1 412 ? -11.391 -6.901 34.584 1.00 61.22 412 SER A CA 1
ATOM 3223 C C . SER A 1 412 ? -11.269 -7.396 36.026 1.00 61.22 412 SER A C 1
ATOM 3225 O O . SER A 1 412 ? -11.041 -6.583 36.923 1.00 61.22 412 SER A O 1
ATOM 3227 N N . SER A 1 413 ? -11.341 -8.720 36.248 1.00 72.06 413 SER A N 1
ATOM 3228 C CA . SER A 1 413 ? -11.130 -9.287 37.586 1.00 72.06 413 SER A CA 1
ATOM 3229 C C . SER A 1 413 ? -9.731 -8.992 38.108 1.00 72.06 413 SER A C 1
ATOM 3231 O O . SER A 1 413 ? -9.585 -8.776 39.298 1.00 72.06 413 SER A O 1
ATOM 3233 N N . LEU A 1 414 ? -8.730 -8.931 37.226 1.00 76.50 414 LEU A N 1
ATOM 3234 C CA . LEU A 1 414 ? -7.350 -8.636 37.581 1.00 76.50 414 LEU A CA 1
ATOM 3235 C C . LEU A 1 414 ? -7.167 -7.165 37.989 1.00 76.50 414 LEU A C 1
ATOM 3237 O O . LEU A 1 414 ? -6.644 -6.888 39.066 1.00 76.50 414 LEU A O 1
ATOM 3241 N N . ILE A 1 415 ? -7.630 -6.207 37.177 1.00 78.38 415 ILE A N 1
ATOM 3242 C CA . ILE A 1 415 ? -7.429 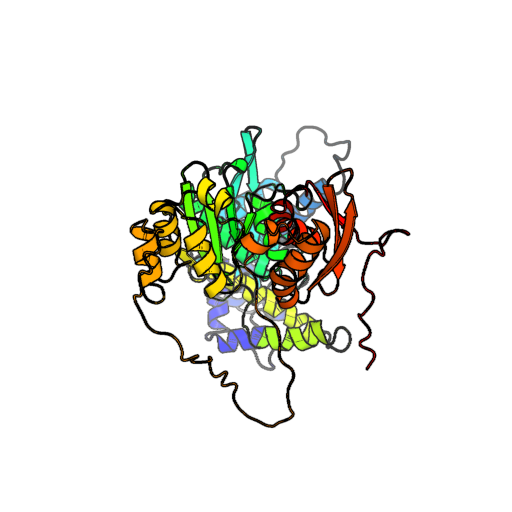-4.773 37.467 1.00 78.38 415 ILE A CA 1
ATOM 3243 C C . ILE A 1 415 ? -8.308 -4.270 38.629 1.00 78.38 415 ILE A C 1
ATOM 3245 O O . ILE A 1 415 ? -7.915 -3.345 39.348 1.00 78.38 415 ILE A O 1
ATOM 3249 N N . HIS A 1 416 ? -9.459 -4.905 38.871 1.00 78.06 416 HIS A N 1
ATOM 3250 C CA . HIS A 1 416 ? -10.350 -4.593 39.996 1.00 78.06 416 HIS A CA 1
ATOM 3251 C C . HIS A 1 416 ? -10.138 -5.494 41.218 1.00 78.06 416 HIS A C 1
ATOM 3253 O O . HIS A 1 416 ? -10.818 -5.299 42.225 1.00 78.06 416 HIS A O 1
ATOM 3259 N N . ASP A 1 417 ? -9.187 -6.433 41.174 1.00 80.75 417 ASP A N 1
ATOM 3260 C CA . ASP A 1 417 ? -8.886 -7.297 42.314 1.00 80.75 417 ASP A CA 1
ATOM 3261 C C . ASP A 1 417 ? -8.441 -6.442 43.507 1.00 80.75 417 ASP A C 1
ATOM 3263 O O . ASP A 1 417 ? -7.422 -5.751 43.451 1.00 80.75 417 ASP A O 1
ATOM 3267 N N . GLN A 1 418 ? -9.215 -6.445 44.589 1.00 80.44 418 GLN A N 1
ATOM 3268 C CA . GLN A 1 418 ? -8.878 -5.679 45.791 1.00 80.44 418 GLN A CA 1
ATOM 3269 C C . GLN A 1 418 ? -7.766 -6.345 46.611 1.00 80.44 418 GLN A C 1
ATOM 3271 O O . GLN A 1 418 ? -7.218 -5.717 47.513 1.00 80.44 418 GLN A O 1
ATOM 3276 N N . THR A 1 419 ? -7.424 -7.598 46.299 1.00 83.94 419 THR A N 1
ATOM 3277 C CA . THR A 1 419 ? -6.352 -8.342 46.970 1.00 83.94 419 THR A CA 1
ATOM 3278 C C . THR A 1 419 ? -4.969 -8.063 46.378 1.00 83.94 419 THR A C 1
ATOM 3280 O O . THR A 1 419 ? -3.967 -8.372 47.021 1.00 83.94 419 THR A O 1
ATOM 3283 N N . LEU A 1 420 ? -4.901 -7.447 45.190 1.00 85.31 420 LEU A N 1
ATOM 3284 C CA . LEU A 1 420 ? -3.655 -7.125 44.494 1.00 85.31 420 LEU A CA 1
ATOM 3285 C C . LEU A 1 420 ? -3.285 -5.647 44.631 1.00 85.31 420 LEU A C 1
ATOM 3287 O O . LEU A 1 420 ? -4.134 -4.761 44.484 1.00 85.31 420 LEU A O 1
ATOM 3291 N N . THR A 1 421 ? -1.994 -5.371 44.818 1.00 91.75 421 THR A N 1
ATOM 3292 C CA . THR A 1 421 ? -1.458 -4.006 44.712 1.00 91.75 421 THR A CA 1
ATOM 3293 C C . THR A 1 421 ? -1.455 -3.527 43.259 1.00 91.75 421 THR A C 1
ATOM 3295 O O . THR A 1 421 ? -1.525 -4.328 42.324 1.00 91.75 421 THR A O 1
ATOM 3298 N N . THR A 1 422 ? -1.350 -2.214 43.041 1.00 86.94 422 THR A N 1
ATOM 3299 C CA . THR A 1 422 ? -1.258 -1.644 41.687 1.00 86.94 422 THR A CA 1
ATOM 3300 C C . THR A 1 422 ? -0.070 -2.220 40.915 1.00 86.94 422 THR A C 1
ATOM 3302 O O . THR A 1 422 ? -0.218 -2.567 39.749 1.00 86.94 422 THR A O 1
ATOM 3305 N N . GLU A 1 423 ? 1.075 -2.430 41.563 1.00 89.75 423 GLU A N 1
ATOM 3306 C CA . GLU A 1 423 ? 2.255 -3.057 40.961 1.00 89.75 423 GLU A CA 1
ATOM 3307 C C . GLU A 1 423 ? 1.989 -4.507 40.555 1.00 89.75 423 GLU A C 1
ATOM 3309 O O . GLU A 1 423 ? 2.352 -4.914 39.456 1.00 89.75 423 GLU A O 1
ATOM 3314 N N . GLN A 1 424 ? 1.310 -5.285 41.403 1.00 88.31 424 GLN A N 1
ATOM 3315 C CA . GLN A 1 424 ? 0.948 -6.668 41.081 1.00 88.31 424 GLN A CA 1
ATOM 3316 C C . GLN A 1 424 ? -0.025 -6.738 39.901 1.00 88.31 424 GLN A C 1
ATOM 3318 O O . GLN A 1 424 ? 0.097 -7.624 39.056 1.00 88.31 424 GLN A O 1
ATOM 3323 N N . LYS A 1 425 ? -0.957 -5.783 39.807 1.00 88.19 425 LYS A N 1
ATOM 3324 C CA . LYS A 1 425 ? -1.855 -5.641 38.654 1.00 88.19 425 LYS A CA 1
ATOM 3325 C C . LYS A 1 425 ? -1.088 -5.278 37.391 1.00 88.19 425 LYS A C 1
ATOM 3327 O O . LYS A 1 425 ? -1.340 -5.877 36.355 1.00 88.19 425 LYS A O 1
ATOM 3332 N N . VAL A 1 426 ? -0.142 -4.341 37.475 1.00 90.19 426 VAL A N 1
ATOM 3333 C CA . VAL A 1 426 ? 0.714 -3.938 36.348 1.00 90.19 426 VAL A CA 1
ATOM 3334 C C . VAL A 1 426 ? 1.520 -5.127 35.834 1.00 90.19 426 VAL A C 1
ATOM 3336 O O . VAL A 1 426 ? 1.473 -5.410 34.638 1.00 90.19 426 VAL A O 1
ATOM 3339 N N . THR A 1 427 ? 2.204 -5.856 36.717 1.00 90.31 427 THR A N 1
ATOM 3340 C CA . THR A 1 427 ? 2.991 -7.037 36.338 1.00 90.31 427 THR A CA 1
ATOM 3341 C C . THR A 1 427 ? 2.112 -8.113 35.712 1.00 90.31 427 THR A C 1
ATOM 3343 O O . THR A 1 427 ? 2.434 -8.608 34.637 1.00 90.31 427 THR A O 1
ATOM 3346 N N . ALA A 1 428 ? 0.962 -8.418 36.314 1.00 83.31 428 ALA A N 1
ATOM 3347 C CA . ALA A 1 428 ? 0.049 -9.419 35.775 1.00 83.31 428 ALA A CA 1
ATOM 3348 C C . ALA A 1 428 ? -0.565 -8.991 34.430 1.00 83.31 428 ALA A C 1
ATOM 3350 O O . ALA A 1 428 ? -0.691 -9.809 33.527 1.00 83.31 428 ALA A O 1
ATOM 3351 N N . VAL A 1 429 ? -0.893 -7.707 34.240 1.00 84.12 429 VAL A N 1
ATOM 3352 C CA . VAL A 1 429 ? -1.342 -7.189 32.937 1.00 84.12 429 VAL A CA 1
ATOM 3353 C C . VAL A 1 429 ? -0.234 -7.318 31.893 1.00 84.12 429 VAL A C 1
ATOM 3355 O O . VAL A 1 429 ? -0.499 -7.725 30.761 1.00 84.12 429 VAL A O 1
ATOM 3358 N N . ILE A 1 430 ? 1.010 -7.017 32.268 1.00 87.75 430 ILE A N 1
ATOM 3359 C CA . ILE A 1 430 ? 2.159 -7.210 31.388 1.00 87.75 430 ILE A CA 1
ATOM 3360 C C . ILE A 1 430 ? 2.286 -8.680 30.987 1.00 87.75 430 ILE A C 1
ATOM 3362 O O . ILE A 1 430 ? 2.298 -8.968 29.796 1.00 87.75 430 ILE A O 1
ATOM 3366 N N . GLU A 1 431 ? 2.332 -9.601 31.941 1.00 83.38 431 GLU A N 1
ATOM 3367 C CA . GLU A 1 431 ? 2.569 -11.026 31.686 1.00 83.38 431 GLU A CA 1
ATOM 3368 C C . GLU A 1 431 ? 1.407 -11.710 30.957 1.00 83.38 431 GLU A C 1
ATOM 3370 O O . GLU A 1 431 ? 1.629 -12.478 30.022 1.00 83.38 431 GLU A O 1
ATOM 3375 N N . GLU A 1 432 ? 0.167 -11.426 31.356 1.00 80.62 432 GLU A N 1
ATOM 3376 C CA . GLU A 1 432 ? -1.014 -12.135 30.859 1.00 80.62 432 GLU A CA 1
ATOM 3377 C C . GLU A 1 432 ? -1.565 -11.520 29.554 1.00 80.62 432 GLU A C 1
ATOM 3379 O O . GLU A 1 432 ? -2.171 -12.235 28.754 1.00 80.62 432 GLU A O 1
ATOM 3384 N N . TYR A 1 433 ? -1.341 -10.220 29.291 1.00 70.88 433 TYR A N 1
ATOM 3385 C CA . TYR A 1 433 ? -1.993 -9.506 28.176 1.00 70.88 433 TYR A CA 1
ATOM 3386 C C . TYR A 1 433 ? -1.039 -8.830 27.190 1.00 70.88 433 TYR A C 1
ATOM 3388 O O . TYR A 1 433 ? -1.351 -8.774 26.000 1.00 70.88 433 TYR A O 1
ATOM 3396 N N . ILE A 1 434 ? 0.111 -8.323 27.640 1.00 77.25 434 ILE A N 1
ATOM 3397 C CA . ILE A 1 434 ? 1.027 -7.545 26.785 1.00 77.25 434 ILE A CA 1
ATOM 3398 C C . ILE A 1 434 ? 2.139 -8.441 26.223 1.00 77.25 434 ILE A C 1
ATOM 3400 O O . ILE A 1 434 ? 2.381 -8.477 25.015 1.00 77.25 434 ILE A O 1
ATOM 3404 N N . GLN A 1 435 ? 2.793 -9.201 27.098 1.00 76.81 435 GLN A N 1
ATOM 3405 C CA . GLN A 1 435 ? 3.913 -10.088 26.808 1.00 76.81 435 GLN A CA 1
ATOM 3406 C C . GLN A 1 435 ? 3.594 -11.114 25.699 1.00 76.81 435 GLN A C 1
ATOM 3408 O O . GLN A 1 435 ? 4.398 -11.214 24.771 1.00 76.81 435 GLN A O 1
ATOM 3413 N N . PRO A 1 436 ? 2.421 -11.786 25.667 1.00 71.94 436 PRO A N 1
ATOM 3414 C CA . PRO A 1 436 ? 2.118 -12.771 24.623 1.00 71.94 436 PRO A CA 1
ATOM 3415 C C . PRO A 1 436 ? 1.986 -12.164 23.218 1.00 71.94 436 PRO A C 1
ATOM 3417 O O . PRO A 1 436 ? 2.173 -12.855 22.218 1.00 71.94 436 PRO A O 1
ATOM 3420 N N . ILE A 1 437 ? 1.633 -10.878 23.126 1.00 62.22 437 ILE A N 1
ATOM 3421 C CA . ILE A 1 437 ? 1.516 -10.164 21.849 1.00 62.22 437 ILE A CA 1
ATOM 3422 C C . ILE A 1 437 ? 2.911 -9.798 21.343 1.00 62.22 437 ILE A C 1
ATOM 3424 O O . ILE A 1 437 ? 3.221 -10.035 20.181 1.00 62.22 437 ILE A O 1
ATOM 3428 N N . LEU A 1 438 ? 3.768 -9.285 22.229 1.00 67.06 438 LEU A N 1
ATOM 3429 C CA . LEU A 1 438 ? 5.135 -8.895 21.881 1.00 67.06 438 LEU A CA 1
ATOM 3430 C C . LEU A 1 438 ? 6.007 -10.095 21.505 1.00 67.06 438 LEU A C 1
ATOM 3432 O O . LEU A 1 438 ? 6.825 -9.988 20.593 1.00 67.06 438 LEU A O 1
ATOM 3436 N N . GLU A 1 439 ? 5.819 -11.239 22.163 1.00 67.38 439 GLU A N 1
ATOM 3437 C CA . GLU A 1 439 ? 6.591 -12.454 21.882 1.00 67.38 439 GLU A CA 1
ATOM 3438 C C . GLU A 1 439 ? 6.340 -12.996 20.471 1.00 67.38 439 GLU A C 1
ATOM 3440 O O . GLU A 1 439 ? 7.276 -13.473 19.827 1.00 67.38 439 GLU A O 1
ATOM 3445 N N . ASN A 1 440 ? 5.121 -12.842 19.941 1.00 53.56 440 ASN A N 1
ATOM 3446 C CA . ASN A 1 440 ? 4.819 -13.176 18.546 1.00 53.56 440 ASN A CA 1
ATOM 3447 C C . ASN A 1 440 ? 5.627 -12.332 17.544 1.00 53.56 440 ASN A C 1
ATOM 3449 O O . ASN A 1 440 ? 5.926 -12.813 16.451 1.00 53.56 440 ASN A O 1
ATOM 3453 N N . ASP A 1 441 ? 6.022 -11.118 17.935 1.00 51.69 441 ASP A N 1
ATOM 3454 C CA . ASP A 1 441 ? 6.836 -10.198 17.135 1.00 51.69 441 ASP A CA 1
ATOM 3455 C C . ASP A 1 441 ? 8.342 -10.291 17.491 1.00 51.69 441 ASP A C 1
ATOM 3457 O O . ASP A 1 441 ? 9.168 -9.492 17.038 1.00 51.69 441 ASP A O 1
ATOM 3461 N N . GLY A 1 442 ? 8.734 -11.283 18.306 1.00 52.97 442 GLY A N 1
ATOM 3462 C CA . GLY A 1 442 ? 10.109 -11.475 18.787 1.00 52.97 442 GLY A CA 1
ATOM 3463 C C . GLY A 1 442 ? 10.580 -10.396 19.771 1.00 52.97 442 GLY A C 1
ATOM 3464 O O . GLY A 1 442 ? 11.785 -10.218 19.986 1.00 52.97 442 GLY A O 1
ATOM 3465 N N . GLY A 1 443 ? 9.639 -9.643 20.333 1.00 66.50 443 GLY A N 1
ATOM 3466 C CA . GLY A 1 443 ? 9.842 -8.631 21.356 1.00 66.50 443 GLY A CA 1
ATOM 3467 C C . GLY A 1 443 ? 9.527 -9.139 22.757 1.00 66.50 443 GLY A C 1
ATOM 3468 O O . GLY A 1 443 ? 8.891 -10.169 22.954 1.00 66.50 443 GLY A O 1
ATOM 3469 N N . ARG A 1 444 ? 9.965 -8.385 23.760 1.00 72.88 444 ARG A N 1
ATOM 3470 C CA . ARG A 1 444 ? 9.613 -8.599 25.167 1.00 72.88 444 ARG A CA 1
ATOM 3471 C C . ARG A 1 444 ? 9.506 -7.253 25.859 1.00 72.88 444 ARG A C 1
ATOM 3473 O O . ARG A 1 444 ? 10.256 -6.345 25.513 1.00 72.88 444 ARG A O 1
ATOM 3480 N N . VAL A 1 445 ? 8.618 -7.122 26.837 1.00 81.75 445 VAL A N 1
ATOM 3481 C CA . VAL A 1 445 ? 8.577 -5.951 27.717 1.00 81.75 445 VAL A CA 1
ATOM 3482 C C . VAL A 1 445 ? 8.964 -6.374 29.124 1.00 81.75 445 VAL A C 1
ATOM 3484 O O . VAL A 1 445 ? 8.626 -7.452 29.599 1.00 81.75 445 VAL A O 1
ATOM 3487 N N . GLU A 1 446 ? 9.729 -5.527 29.781 1.00 83.75 446 GLU A N 1
ATOM 3488 C CA . GLU A 1 446 ? 10.174 -5.705 31.147 1.00 83.75 446 GLU A CA 1
ATOM 3489 C C . GLU A 1 446 ? 9.616 -4.558 31.981 1.00 83.75 446 GLU A C 1
ATOM 3491 O O . GLU A 1 446 ? 9.762 -3.384 31.632 1.00 83.75 446 GLU A O 1
ATOM 3496 N N . TYR A 1 447 ? 8.967 -4.903 33.085 1.00 90.06 447 TYR A N 1
ATOM 3497 C CA . TYR A 1 447 ? 8.546 -3.939 34.088 1.00 90.06 447 TYR A CA 1
ATOM 3498 C C . TYR A 1 447 ? 9.760 -3.464 34.896 1.00 90.06 447 TYR A C 1
ATOM 3500 O O . TYR A 1 447 ? 10.528 -4.283 35.397 1.00 90.06 447 TYR A O 1
ATOM 3508 N N . LEU A 1 448 ? 9.941 -2.146 35.011 1.00 86.12 448 LEU A N 1
ATOM 3509 C CA . LEU A 1 448 ? 11.049 -1.542 35.758 1.00 86.12 448 LEU A CA 1
ATOM 3510 C C . LEU A 1 448 ? 10.624 -1.005 37.128 1.00 86.12 448 LEU A C 1
ATOM 3512 O O . LEU A 1 448 ? 11.435 -0.955 38.050 1.00 86.12 448 LEU A O 1
ATOM 3516 N N . GLY A 1 449 ? 9.375 -0.563 37.265 1.00 88.31 449 GLY A N 1
ATOM 3517 C CA . GLY A 1 449 ? 8.872 -0.021 38.523 1.00 88.31 449 GLY A CA 1
ATOM 3518 C C . GLY A 1 449 ? 7.633 0.851 38.361 1.00 88.31 449 GLY A C 1
ATOM 3519 O O . GLY A 1 449 ? 7.247 1.213 37.248 1.00 88.31 449 GLY A O 1
ATOM 3520 N N . PHE A 1 450 ? 7.036 1.203 39.496 1.00 91.88 450 PHE A N 1
ATOM 3521 C CA . PHE A 1 450 ? 5.878 2.081 39.602 1.00 91.88 450 PHE A CA 1
ATOM 3522 C C . PHE A 1 450 ? 6.160 3.154 40.652 1.00 91.88 450 PHE A C 1
ATOM 3524 O O . PHE A 1 450 ? 6.543 2.841 41.780 1.00 91.88 450 PHE A O 1
ATOM 3531 N N . ASP A 1 451 ? 5.989 4.415 40.270 1.00 86.56 451 ASP A N 1
ATOM 3532 C CA . ASP A 1 451 ? 6.059 5.552 41.177 1.00 86.56 451 ASP A CA 1
ATOM 3533 C C . ASP A 1 451 ? 4.647 5.892 41.660 1.00 86.56 451 ASP A C 1
ATOM 3535 O O . ASP A 1 451 ? 3.838 6.471 40.932 1.00 86.56 451 ASP A O 1
ATOM 3539 N N . THR A 1 452 ? 4.358 5.532 42.909 1.00 86.81 452 THR A N 1
ATOM 3540 C CA . THR A 1 452 ? 3.055 5.751 43.546 1.00 86.81 452 THR A CA 1
ATOM 3541 C C . THR A 1 452 ? 2.727 7.229 43.765 1.00 86.81 452 THR A C 1
ATOM 3543 O O . THR A 1 452 ? 1.551 7.561 43.892 1.00 86.81 452 THR A O 1
ATOM 3546 N N . ALA A 1 453 ? 3.719 8.128 43.798 1.00 84.69 453 ALA A N 1
ATOM 3547 C CA . ALA A 1 453 ? 3.486 9.552 44.042 1.00 84.69 453 ALA A CA 1
ATOM 3548 C C . ALA A 1 453 ? 2.892 10.262 42.819 1.00 84.69 453 ALA A C 1
ATOM 3550 O O . ALA A 1 453 ? 2.112 11.203 42.971 1.00 84.69 453 ALA A O 1
ATOM 3551 N N . VAL A 1 454 ? 3.255 9.811 41.616 1.00 85.88 454 VAL A N 1
ATOM 3552 C CA . VAL A 1 454 ? 2.792 10.386 40.339 1.00 85.88 454 VAL A CA 1
ATOM 3553 C C . VAL A 1 454 ? 1.955 9.415 39.500 1.00 85.88 454 VAL A C 1
ATOM 3555 O O . VAL A 1 454 ? 1.414 9.808 38.469 1.00 85.88 454 VAL A O 1
ATOM 3558 N N . GLY A 1 455 ? 1.824 8.156 39.924 1.00 87.12 455 GLY A N 1
ATOM 3559 C CA . GLY A 1 455 ? 1.132 7.111 39.171 1.00 87.12 455 GLY A CA 1
ATOM 3560 C C . GLY A 1 455 ? 1.860 6.725 37.879 1.00 87.12 455 GLY A C 1
ATOM 3561 O O . GL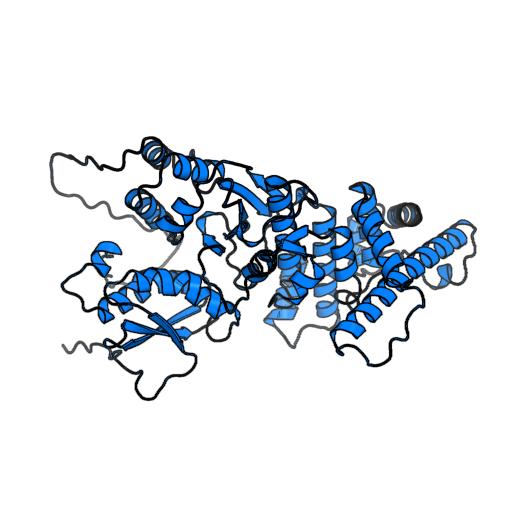Y A 1 455 ? 1.207 6.425 36.879 1.00 87.12 455 GLY A O 1
ATOM 3562 N N . GLU A 1 456 ? 3.197 6.772 37.857 1.00 90.88 456 GLU A N 1
ATOM 3563 C CA . GLU A 1 456 ? 4.004 6.482 36.662 1.00 90.88 456 GLU A CA 1
ATOM 3564 C C . GLU A 1 456 ? 4.503 5.033 36.659 1.00 90.88 456 GLU A C 1
ATOM 3566 O O . GLU A 1 456 ? 5.241 4.623 37.551 1.00 90.88 456 GLU A O 1
ATOM 3571 N N . VAL A 1 457 ? 4.172 4.270 35.616 1.00 91.06 457 VAL A N 1
ATOM 3572 C CA . VAL A 1 457 ? 4.754 2.950 35.339 1.00 91.06 457 VAL A CA 1
ATOM 3573 C C . VAL A 1 457 ? 5.943 3.100 34.390 1.00 91.06 457 VAL A C 1
ATOM 3575 O O . VAL A 1 457 ? 5.817 3.644 33.293 1.00 91.06 457 VAL A O 1
ATOM 3578 N N . SER A 1 458 ? 7.098 2.569 34.780 1.00 88.56 458 SER A N 1
ATOM 3579 C CA . SER A 1 458 ? 8.295 2.490 33.941 1.00 88.56 458 SER A CA 1
ATOM 3580 C C . SER A 1 458 ? 8.458 1.089 33.356 1.00 88.56 458 SER A C 1
ATOM 3582 O O . SER A 1 458 ? 8.441 0.096 34.084 1.00 88.56 458 SER A O 1
ATOM 3584 N N . VAL A 1 459 ? 8.668 1.006 32.042 1.00 87.81 459 VAL A N 1
ATOM 3585 C CA . VAL A 1 459 ? 8.908 -0.249 31.312 1.00 87.81 459 VAL A CA 1
ATOM 3586 C C . VAL A 1 459 ? 10.121 -0.141 30.390 1.00 87.81 459 VAL A C 1
ATOM 3588 O O . VAL A 1 459 ? 10.535 0.954 30.003 1.00 87.81 459 VAL A O 1
ATOM 3591 N N . ARG A 1 460 ? 10.680 -1.282 29.995 1.00 82.38 460 ARG A N 1
ATOM 3592 C CA . ARG A 1 460 ? 11.768 -1.392 29.019 1.00 82.38 460 ARG A CA 1
ATOM 3593 C C . ARG A 1 460 ? 11.469 -2.483 28.008 1.00 82.38 460 ARG A C 1
ATOM 3595 O O . ARG A 1 460 ? 11.107 -3.587 28.393 1.00 82.38 460 ARG A O 1
ATOM 3602 N N . PHE A 1 461 ? 11.676 -2.213 26.726 1.00 79.31 461 PHE A N 1
ATOM 3603 C CA . PHE A 1 461 ? 11.633 -3.269 25.723 1.00 79.31 461 PHE A CA 1
ATOM 3604 C C . PHE A 1 461 ? 12.954 -4.030 25.626 1.00 79.31 461 PHE A C 1
ATOM 3606 O O . PHE A 1 461 ? 14.045 -3.466 25.708 1.00 79.31 461 PHE A O 1
ATOM 3613 N N . LEU A 1 462 ? 12.829 -5.334 25.407 1.00 68.06 462 LEU A N 1
ATOM 3614 C CA . LEU A 1 462 ? 13.893 -6.298 25.168 1.00 68.06 462 LEU A CA 1
ATOM 3615 C C . LEU A 1 462 ? 13.636 -7.016 23.825 1.00 68.06 462 LEU A C 1
ATOM 3617 O O . LEU A 1 462 ? 12.537 -6.965 23.268 1.00 68.06 462 LEU A O 1
ATOM 3621 N N . GLY A 1 463 ? 14.653 -7.698 23.291 1.00 65.06 463 GLY A N 1
ATOM 3622 C CA . GLY A 1 463 ? 14.543 -8.451 22.032 1.00 65.06 463 GLY A CA 1
ATOM 3623 C C . GLY A 1 463 ? 14.488 -7.555 20.789 1.00 65.06 463 GLY A C 1
ATOM 3624 O O . GLY A 1 463 ? 15.118 -6.496 20.759 1.00 65.06 463 GLY A O 1
ATOM 3625 N N . SER A 1 464 ? 13.727 -7.962 19.768 1.00 56.25 464 SER A N 1
ATOM 3626 C CA . SER A 1 464 ? 13.550 -7.206 18.512 1.00 56.25 464 SER A CA 1
ATOM 3627 C C . SER A 1 464 ? 12.997 -5.789 18.732 1.00 56.25 464 SER A C 1
ATOM 3629 O O . SER A 1 464 ? 13.227 -4.896 17.919 1.00 56.25 464 SER A O 1
ATOM 3631 N N . CYS A 1 465 ? 12.331 -5.559 19.867 1.00 56.06 465 CYS A N 1
ATOM 3632 C CA . CYS A 1 465 ? 11.779 -4.266 20.265 1.00 56.06 465 CYS A CA 1
ATOM 3633 C C . CYS A 1 465 ? 12.777 -3.354 21.001 1.00 56.06 465 CYS A C 1
ATOM 3635 O O . CYS A 1 465 ? 12.480 -2.181 21.182 1.00 56.06 465 CYS A O 1
ATOM 3637 N N . ALA A 1 466 ? 13.953 -3.837 21.423 1.00 48.50 466 ALA A N 1
ATOM 3638 C CA . ALA A 1 466 ? 14.866 -3.058 22.271 1.00 48.50 466 ALA A CA 1
ATOM 3639 C C . ALA A 1 466 ? 15.469 -1.823 21.571 1.00 48.50 466 ALA A C 1
ATOM 3641 O O . ALA A 1 466 ? 15.689 -0.798 22.210 1.00 48.50 466 ALA A O 1
ATOM 3642 N N . ASN A 1 467 ? 15.723 -1.922 20.258 1.00 46.94 467 ASN A N 1
ATOM 3643 C CA . ASN A 1 467 ? 16.429 -0.904 19.465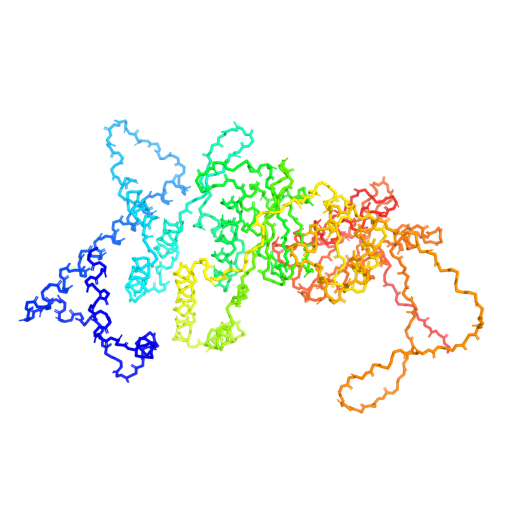 1.00 46.94 467 ASN A CA 1
ATOM 3644 C C . ASN A 1 467 ? 15.689 -0.519 18.169 1.00 46.94 467 ASN A C 1
ATOM 3646 O O . ASN A 1 467 ? 16.291 0.050 17.259 1.00 46.94 467 ASN A O 1
ATOM 3650 N N . CYS A 1 468 ? 14.398 -0.837 18.053 1.00 47.34 468 CYS A N 1
ATOM 3651 C CA . CYS A 1 468 ? 13.606 -0.428 16.896 1.00 47.34 468 CYS A CA 1
ATOM 3652 C C . CYS A 1 468 ? 13.098 1.015 17.101 1.00 47.34 468 CYS A C 1
ATOM 3654 O O . CYS A 1 468 ? 12.487 1.277 18.137 1.00 47.34 468 CYS A O 1
ATOM 3656 N N . PRO A 1 469 ? 13.275 1.958 16.158 1.00 46.34 469 PRO A N 1
ATOM 3657 C CA . PRO A 1 469 ? 12.648 3.285 16.229 1.00 46.34 469 PRO A CA 1
ATOM 3658 C C . PRO A 1 469 ? 11.114 3.205 16.335 1.00 46.34 469 PRO A C 1
ATOM 3660 O O . PRO A 1 469 ? 10.502 4.014 17.026 1.00 46.34 469 PRO A O 1
ATOM 3663 N N . ALA A 1 470 ? 10.511 2.154 15.761 1.00 47.56 470 ALA A N 1
ATOM 3664 C CA . ALA A 1 470 ? 9.091 1.827 15.896 1.00 47.56 470 ALA A CA 1
ATOM 3665 C C . ALA A 1 470 ? 8.732 1.111 17.218 1.00 47.56 470 ALA A C 1
ATOM 3667 O O . ALA A 1 470 ? 7.571 0.812 17.457 1.00 47.56 470 ALA A O 1
ATOM 3668 N N . SER A 1 471 ? 9.675 0.856 18.130 1.00 52.47 471 SER A N 1
ATOM 3669 C CA . SER A 1 471 ? 9.338 0.325 19.465 1.00 52.47 471 SER A CA 1
ATOM 3670 C C . SER A 1 471 ? 8.486 1.308 20.268 1.00 52.47 471 SER A C 1
ATOM 3672 O O . SER A 1 471 ? 7.614 0.890 21.020 1.00 52.47 471 SER A O 1
ATOM 3674 N N . ILE A 1 472 ? 8.655 2.616 20.040 1.00 55.38 472 ILE A N 1
ATOM 3675 C CA . ILE A 1 472 ? 7.805 3.664 20.621 1.00 55.38 472 ILE A CA 1
ATOM 3676 C C . ILE A 1 472 ? 6.340 3.458 20.203 1.00 55.38 472 ILE A C 1
ATOM 3678 O O . ILE A 1 472 ? 5.457 3.548 21.051 1.00 55.38 472 ILE A O 1
ATOM 3682 N N . LEU A 1 473 ? 6.084 3.068 18.946 1.00 54.28 473 LEU A N 1
ATOM 3683 C CA . LEU A 1 473 ? 4.744 2.706 18.465 1.00 54.28 473 LEU A CA 1
ATOM 3684 C C . LEU A 1 473 ? 4.159 1.538 19.267 1.00 54.28 473 LEU A C 1
ATOM 3686 O O . LEU A 1 473 ? 2.996 1.593 19.666 1.00 54.28 473 LEU A O 1
ATOM 3690 N N . SER A 1 474 ? 4.958 0.503 19.547 1.00 59.50 474 SER A N 1
ATOM 3691 C CA . SER A 1 474 ? 4.533 -0.620 20.389 1.00 59.50 474 SER A CA 1
ATOM 3692 C C . SER A 1 474 ? 4.213 -0.170 21.820 1.00 59.50 474 SER A C 1
ATOM 3694 O O . SER A 1 474 ? 3.254 -0.677 22.399 1.00 59.50 474 SER A O 1
ATOM 3696 N N . VAL A 1 475 ? 4.942 0.807 22.390 1.00 57.59 475 VAL A N 1
ATOM 3697 C CA . VAL A 1 475 ? 4.576 1.387 23.700 1.00 57.59 475 VAL A CA 1
ATOM 3698 C C . VAL A 1 475 ? 3.187 2.018 23.618 1.00 57.59 475 VAL A C 1
ATOM 3700 O O . VAL A 1 475 ? 2.311 1.655 24.398 1.00 57.59 475 VAL A O 1
ATOM 3703 N N . GLU A 1 476 ? 2.988 2.951 22.683 1.00 58.66 476 GLU A N 1
ATOM 3704 C CA . GLU A 1 476 ? 1.772 3.773 22.594 1.00 58.66 476 GLU A CA 1
ATOM 3705 C C . GLU A 1 476 ? 0.519 2.949 22.286 1.00 58.66 476 GLU A C 1
ATOM 3707 O O . GLU A 1 476 ? -0.550 3.238 22.814 1.00 58.66 476 GLU A O 1
ATOM 3712 N N . THR A 1 477 ? 0.645 1.913 21.455 1.00 58.16 477 THR A N 1
ATOM 3713 C CA . THR A 1 477 ? -0.511 1.160 20.943 1.00 58.16 477 THR A CA 1
ATOM 3714 C C . THR A 1 477 ? -0.780 -0.148 21.684 1.00 58.16 477 THR A C 1
ATOM 3716 O O . THR A 1 477 ? -1.935 -0.560 21.769 1.00 58.16 477 THR A O 1
ATOM 3719 N N . LEU A 1 478 ? 0.244 -0.799 22.251 1.00 66.44 478 LEU A N 1
ATOM 3720 C CA . LEU A 1 478 ? 0.096 -2.110 22.902 1.00 66.44 478 LEU A CA 1
ATOM 3721 C C . LEU A 1 478 ? 0.293 -2.056 24.418 1.00 66.44 478 LEU A C 1
ATOM 3723 O O . LEU A 1 478 ? -0.363 -2.805 25.138 1.00 66.44 478 LEU A O 1
ATOM 3727 N N . VAL A 1 479 ? 1.184 -1.191 24.915 1.00 75.25 479 VAL A N 1
ATOM 3728 C CA . VAL A 1 479 ? 1.579 -1.189 26.335 1.00 75.25 479 VAL A CA 1
ATOM 3729 C C . VAL A 1 479 ? 0.794 -0.167 27.151 1.00 75.25 479 VAL A C 1
ATOM 3731 O O . VAL A 1 479 ? 0.255 -0.512 28.201 1.00 75.25 479 VAL A O 1
ATOM 3734 N N . LYS A 1 480 ? 0.693 1.088 26.692 1.00 76.38 480 LYS A N 1
ATOM 3735 C CA . LYS A 1 480 ? 0.003 2.140 27.458 1.00 76.38 480 LYS A CA 1
ATOM 3736 C C . LYS A 1 480 ? -1.493 1.879 27.644 1.00 76.38 480 LYS A C 1
ATOM 3738 O O . LYS A 1 480 ? -1.938 1.999 28.783 1.00 76.38 480 LYS A O 1
ATOM 3743 N N . PRO A 1 481 ? -2.277 1.516 26.608 1.00 77.56 481 PRO A N 1
ATOM 3744 C CA . PRO A 1 481 ? -3.728 1.413 26.750 1.00 77.56 481 PRO A CA 1
ATOM 3745 C C . PRO A 1 481 ? -4.195 0.438 27.849 1.00 77.56 481 PRO A C 1
ATOM 3747 O O . PRO A 1 481 ? -5.025 0.839 28.666 1.00 77.56 481 PRO A O 1
ATOM 3750 N N . PRO A 1 482 ? -3.677 -0.805 27.960 1.00 75.00 482 PRO A N 1
ATOM 3751 C CA . PRO A 1 482 ? -4.084 -1.695 29.048 1.00 75.00 482 PRO A CA 1
ATOM 3752 C C . PRO A 1 482 ? -3.573 -1.233 30.422 1.00 75.00 482 PRO A C 1
ATOM 3754 O O . PRO A 1 482 ? -4.298 -1.359 31.404 1.00 75.00 482 PRO A O 1
ATOM 3757 N N . LEU A 1 483 ? -2.370 -0.656 30.514 1.00 85.00 483 LEU A N 1
ATOM 3758 C CA . LEU A 1 483 ? -1.815 -0.198 31.794 1.00 85.00 483 LEU A CA 1
ATOM 3759 C C . LEU A 1 483 ? -2.529 1.038 32.351 1.00 85.00 483 LEU A C 1
ATOM 3761 O O . LEU A 1 483 ? -2.749 1.115 33.555 1.00 85.00 483 LEU A O 1
ATOM 3765 N N . LEU A 1 484 ? -2.941 1.971 31.490 1.00 82.81 484 LEU A N 1
ATOM 3766 C CA . LEU A 1 484 ? -3.698 3.165 31.887 1.00 82.81 484 LEU A CA 1
ATOM 3767 C C . LEU A 1 484 ? -5.124 2.843 32.367 1.00 82.81 484 LEU A C 1
ATOM 3769 O O . LEU A 1 484 ? -5.745 3.670 33.026 1.00 82.81 484 LEU A O 1
ATOM 3773 N N . ASN A 1 485 ? -5.638 1.644 32.074 1.00 81.31 485 ASN A N 1
ATOM 3774 C CA . ASN A 1 485 ? -6.913 1.168 32.614 1.00 81.31 485 ASN A CA 1
ATOM 3775 C C . ASN A 1 485 ? -6.797 0.616 34.046 1.00 81.31 485 ASN A C 1
ATOM 3777 O O . ASN A 1 485 ? -7.816 0.306 34.662 1.00 81.31 485 ASN A O 1
ATOM 3781 N N . ILE A 1 486 ? -5.587 0.484 34.598 1.00 84.38 486 ILE A N 1
ATOM 3782 C CA . ILE A 1 486 ? -5.389 0.058 35.986 1.00 84.38 486 ILE A CA 1
ATOM 3783 C C . ILE A 1 486 ? -5.633 1.262 36.910 1.00 84.38 486 ILE A C 1
ATOM 3785 O O . ILE A 1 486 ? -4.954 2.284 36.770 1.00 84.38 486 ILE A O 1
ATOM 3789 N N . PRO A 1 487 ? -6.543 1.165 37.898 1.00 83.69 487 PRO A N 1
ATOM 3790 C CA . PRO A 1 487 ? -6.765 2.247 38.851 1.00 83.69 487 PRO A CA 1
ATOM 3791 C C . PRO A 1 487 ? -5.468 2.681 39.554 1.00 83.69 487 PRO A C 1
ATOM 3793 O O . PRO A 1 487 ? -4.776 1.866 40.168 1.00 83.69 487 PRO A O 1
ATOM 3796 N N . GLY A 1 488 ? -5.155 3.978 39.474 1.00 82.81 488 GLY A N 1
ATOM 3797 C CA . GLY A 1 488 ? -3.951 4.580 40.059 1.00 82.81 488 GLY A CA 1
ATOM 3798 C C . GLY A 1 488 ? -2.762 4.722 39.103 1.00 82.81 488 GLY A C 1
ATOM 3799 O O . GLY A 1 488 ? -1.762 5.324 39.485 1.00 82.81 488 GLY A O 1
ATOM 3800 N N . VAL A 1 489 ? -2.859 4.222 37.867 1.00 88.50 489 VAL A N 1
ATOM 3801 C CA . VAL A 1 489 ? -1.859 4.469 36.819 1.00 88.50 489 VAL A CA 1
ATOM 3802 C C . VAL A 1 489 ? -2.283 5.679 35.984 1.00 88.50 489 VAL A C 1
ATOM 3804 O O . VAL A 1 489 ? -3.383 5.723 35.439 1.00 88.50 489 VAL A O 1
ATOM 3807 N N . HIS A 1 490 ? -1.404 6.673 35.879 1.00 80.94 490 HIS A N 1
ATOM 3808 C CA . HIS A 1 490 ? -1.637 7.923 35.147 1.00 80.94 490 HIS A CA 1
ATOM 3809 C C . HIS A 1 490 ? -0.688 8.094 33.962 1.00 80.94 490 HIS A C 1
ATOM 3811 O O . HIS A 1 490 ? -1.061 8.675 32.942 1.00 80.94 490 HIS A O 1
ATOM 3817 N N . HIS A 1 491 ? 0.531 7.569 34.081 1.00 82.25 491 HIS A N 1
ATOM 3818 C CA . HIS A 1 491 ? 1.568 7.700 33.068 1.00 82.25 491 HIS A CA 1
ATOM 3819 C C . HIS A 1 491 ? 2.283 6.370 32.851 1.00 82.25 491 HIS A C 1
ATOM 3821 O O . HIS A 1 491 ? 2.464 5.582 33.776 1.00 82.25 491 HIS A O 1
ATOM 3827 N N . VAL A 1 492 ? 2.716 6.131 31.615 1.00 83.88 492 VAL A N 1
ATOM 3828 C CA . VAL A 1 492 ? 3.533 4.972 31.250 1.00 83.88 492 VAL A CA 1
ATOM 3829 C C . VAL A 1 492 ? 4.706 5.476 30.424 1.00 83.88 492 VAL A C 1
ATOM 3831 O O . VAL A 1 492 ? 4.503 6.138 29.404 1.00 83.88 492 VAL A O 1
ATOM 3834 N N . VAL A 1 493 ? 5.928 5.170 30.856 1.00 81.69 493 VAL A N 1
ATOM 3835 C CA . VAL A 1 493 ? 7.162 5.638 30.216 1.00 81.69 493 VAL A CA 1
ATOM 3836 C C . VAL A 1 493 ? 8.066 4.474 29.829 1.00 81.69 493 VAL A C 1
ATOM 3838 O O . VAL A 1 493 ? 8.238 3.514 30.580 1.00 81.69 493 VAL A O 1
ATOM 3841 N N . HIS A 1 494 ? 8.678 4.577 28.651 1.00 80.50 494 HIS A N 1
ATOM 3842 C CA . HIS A 1 494 ? 9.684 3.627 28.189 1.00 80.50 494 HIS A CA 1
ATOM 3843 C C . HIS A 1 494 ? 11.094 4.132 28.509 1.00 80.50 494 HIS A C 1
ATOM 3845 O O . HIS A 1 494 ? 11.438 5.270 28.182 1.00 80.50 494 HIS A O 1
ATOM 3851 N N . ARG A 1 495 ? 11.926 3.286 29.125 1.00 79.00 495 ARG A N 1
ATOM 3852 C CA . ARG A 1 495 ? 13.321 3.602 29.462 1.00 79.00 495 ARG A CA 1
ATOM 3853 C C . ARG A 1 495 ? 14.277 2.624 28.785 1.00 79.00 495 ARG A C 1
ATOM 3855 O O . ARG A 1 495 ? 14.252 1.425 29.041 1.00 79.00 495 ARG A O 1
ATOM 3862 N N . THR A 1 496 ? 15.188 3.155 27.974 1.00 63.78 496 THR A N 1
ATOM 3863 C CA . THR A 1 496 ? 16.254 2.385 27.309 1.00 63.78 496 THR A CA 1
ATOM 3864 C C . THR A 1 496 ? 17.423 2.036 28.236 1.00 63.78 496 THR A C 1
ATOM 3866 O O . THR A 1 496 ? 18.158 1.090 27.962 1.00 63.78 496 THR A O 1
ATOM 3869 N N . GLN A 1 497 ? 17.602 2.755 29.350 1.00 59.88 497 GLN A N 1
ATOM 3870 C CA . GLN A 1 497 ? 18.655 2.505 30.343 1.00 59.88 497 GLN A CA 1
ATOM 3871 C C . GLN A 1 497 ? 18.061 2.399 31.752 1.00 59.88 497 GLN A C 1
ATOM 3873 O O . GLN A 1 497 ? 17.210 3.203 32.127 1.00 59.88 497 GLN A O 1
ATOM 3878 N N . LEU A 1 498 ? 18.537 1.423 32.533 1.00 55.62 498 LEU A N 1
ATOM 3879 C CA . LEU A 1 498 ? 18.169 1.260 33.944 1.00 55.62 498 LEU A CA 1
ATOM 3880 C C . LEU A 1 498 ? 18.807 2.375 34.776 1.00 55.62 498 LEU A C 1
ATOM 3882 O O . LEU A 1 498 ? 20.025 2.565 34.709 1.00 55.62 498 LEU A O 1
ATOM 3886 N N . ARG A 1 499 ? 18.026 3.078 35.601 1.00 55.47 499 ARG A N 1
ATOM 3887 C CA . ARG A 1 499 ? 18.588 3.929 36.659 1.00 55.47 499 ARG A CA 1
ATOM 3888 C C . ARG A 1 499 ? 18.997 3.069 37.855 1.00 55.47 499 ARG A C 1
ATOM 3890 O O . ARG A 1 499 ? 18.419 2.012 38.116 1.00 55.47 499 ARG A O 1
ATOM 3897 N N . ASN A 1 500 ? 19.973 3.546 38.627 1.00 42.44 500 ASN A N 1
ATOM 3898 C CA . ASN A 1 500 ? 20.248 3.001 39.957 1.00 42.44 500 ASN A CA 1
ATOM 3899 C C . ASN A 1 500 ? 19.016 3.252 40.845 1.00 42.44 500 ASN A C 1
ATOM 3901 O O . ASN A 1 500 ? 18.830 4.361 41.334 1.00 42.44 500 ASN A O 1
ATOM 3905 N N . GLY A 1 501 ? 18.158 2.238 40.978 1.00 53.09 501 GLY A N 1
ATOM 3906 C CA . GLY A 1 501 ? 16.868 2.309 41.677 1.00 53.09 501 GLY A CA 1
ATOM 3907 C C . GLY A 1 501 ? 15.772 1.445 41.039 1.00 53.09 501 GLY A C 1
ATOM 3908 O O . GLY A 1 501 ? 14.905 0.962 41.753 1.00 53.09 501 GLY A O 1
ATOM 3909 N N . ASP A 1 502 ? 15.868 1.148 39.738 1.00 48.91 502 ASP A N 1
ATOM 3910 C CA . ASP A 1 502 ? 14.839 0.423 38.961 1.00 48.91 502 ASP A CA 1
ATOM 3911 C C . ASP A 1 502 ? 14.857 -1.118 39.178 1.00 48.91 502 ASP A C 1
ATOM 3913 O O . ASP A 1 502 ? 14.310 -1.876 38.383 1.00 48.91 502 ASP A O 1
ATOM 3917 N N . ARG A 1 503 ? 15.525 -1.633 40.225 1.00 45.22 503 ARG A N 1
ATOM 3918 C CA . ARG A 1 503 ? 15.494 -3.070 40.580 1.00 45.22 503 ARG A CA 1
ATOM 3919 C C . ARG A 1 503 ? 14.561 -3.299 41.765 1.00 45.22 503 ARG A C 1
ATOM 3921 O O . ARG A 1 503 ? 15.021 -3.462 42.893 1.00 45.22 503 ARG A O 1
ATOM 3928 N N . GLY A 1 504 ? 13.262 -3.332 41.496 1.00 41.72 504 GLY A N 1
ATOM 3929 C CA . GLY A 1 504 ? 12.245 -3.795 42.437 1.00 41.72 504 GLY A CA 1
ATOM 3930 C C . GLY A 1 504 ? 11.605 -5.097 41.956 1.00 41.72 504 GLY A C 1
ATOM 3931 O O . GLY A 1 504 ? 10.840 -5.076 41.005 1.00 41.72 504 GLY A O 1
ATOM 3932 N N . ALA A 1 505 ? 11.902 -6.201 42.650 1.00 39.00 505 ALA A N 1
ATOM 3933 C CA . ALA A 1 505 ? 11.198 -7.492 42.619 1.00 39.00 505 ALA A CA 1
ATOM 3934 C C . ALA A 1 505 ? 11.307 -8.380 41.355 1.00 39.00 505 ALA A C 1
ATOM 3936 O O . ALA A 1 505 ? 10.333 -8.635 40.661 1.00 39.00 505 ALA A O 1
ATOM 3937 N N . THR A 1 506 ? 12.467 -9.015 41.170 1.00 33.38 506 THR A N 1
ATOM 3938 C CA . THR A 1 506 ? 12.531 -10.420 40.716 1.00 33.38 506 THR A CA 1
ATOM 3939 C C . THR A 1 506 ? 13.571 -11.154 41.564 1.00 33.38 506 THR A C 1
ATOM 3941 O O . THR A 1 506 ? 14.751 -11.218 41.230 1.00 33.38 506 THR A O 1
ATOM 3944 N N . GLN A 1 507 ? 13.154 -11.673 42.720 1.00 28.80 507 GLN A N 1
ATOM 3945 C CA . GLN A 1 507 ? 13.859 -12.793 43.346 1.00 28.80 507 GLN A CA 1
ATOM 3946 C C . GLN A 1 507 ? 13.026 -14.057 43.107 1.00 28.80 507 GLN A C 1
ATOM 3948 O O . GLN A 1 507 ? 11.814 -14.014 43.323 1.00 28.80 507 GLN A O 1
ATOM 3953 N N . PRO A 1 508 ? 13.636 -15.161 42.644 1.00 30.88 508 PRO A N 1
ATOM 3954 C CA . PRO A 1 508 ? 12.937 -16.430 42.518 1.00 30.88 508 PRO A CA 1
ATOM 3955 C C . PRO A 1 508 ? 12.571 -16.941 43.915 1.00 30.88 508 PRO A C 1
ATOM 3957 O O . PRO A 1 508 ? 13.405 -16.941 44.821 1.00 30.88 508 PRO A O 1
ATOM 3960 N N . ILE A 1 509 ? 11.322 -17.370 44.089 1.00 29.67 509 ILE A N 1
ATOM 3961 C CA . ILE A 1 509 ? 10.876 -18.082 45.287 1.00 29.67 509 ILE A CA 1
ATOM 3962 C C . ILE A 1 509 ? 11.627 -19.418 45.308 1.00 29.67 509 ILE A C 1
ATOM 3964 O O . ILE A 1 509 ? 11.367 -20.294 44.487 1.00 29.67 509 ILE A O 1
ATOM 3968 N N . ALA A 1 510 ? 12.593 -19.552 46.214 1.00 28.73 510 ALA A N 1
ATOM 3969 C CA . ALA A 1 510 ? 13.204 -20.833 46.529 1.00 28.73 510 ALA A CA 1
ATOM 3970 C C . ALA A 1 510 ? 12.190 -21.663 47.328 1.00 28.73 510 ALA A C 1
ATOM 3972 O O . ALA A 1 510 ? 11.795 -21.271 48.425 1.00 28.73 510 ALA A O 1
ATOM 3973 N N . LEU A 1 511 ? 11.755 -22.792 46.771 1.00 29.92 511 LEU A N 1
ATOM 3974 C CA . LEU A 1 511 ? 11.087 -23.840 47.536 1.00 29.92 511 LEU A CA 1
ATOM 3975 C C . LEU A 1 511 ? 12.182 -24.683 48.205 1.00 29.92 511 LEU A C 1
ATOM 3977 O O . LEU A 1 511 ? 12.887 -25.436 47.537 1.00 29.92 511 LEU A O 1
ATOM 3981 N N . GLU A 1 512 ? 12.365 -24.499 49.512 1.00 27.92 512 GLU A N 1
ATOM 3982 C CA . GLU A 1 512 ? 13.055 -25.461 50.376 1.00 27.92 512 GLU A CA 1
ATOM 3983 C C . GLU A 1 512 ? 12.058 -26.547 50.805 1.00 27.92 512 GLU A C 1
ATOM 3985 O O . GLU A 1 512 ? 10.982 -26.218 51.311 1.00 27.92 512 GLU A O 1
ATOM 3990 N N . GLY A 1 513 ? 12.444 -27.820 50.653 1.00 30.48 513 GLY A N 1
ATOM 3991 C CA . GLY A 1 513 ? 11.757 -28.979 51.236 1.00 30.48 513 GLY A CA 1
ATOM 3992 C C . GLY A 1 513 ? 11.496 -30.104 50.257 1.00 30.48 513 GLY A C 1
ATOM 3993 O O . GLY A 1 513 ? 10.342 -30.176 49.787 1.00 30.48 513 GLY A O 1
#

Secondary structure (DSSP, 8-state):
-HHHHHHHHHHHH--SHHHHHHHHHT-TT---SS-HHHHHS--SHHHHHHHHHHHHHHHHHHHHHHHHHHHHHHHHS---S---S-S---HHHHHHHHHHHHHT--HHHHHHHHHHHHHHS-GGGIIIIIHHHHHHHH--EEEE-TTS-EEEE-HHHHHHHS---TT-HHHHHHHHHHHHHHHHHHH-TT--EEGGGEEEEE----GGGGHHHHHHHT--TT---TTSEEE-GGG-TTEEEEEETTTTEEEEEEETTTTTT--HHHHHHHIIIIISTTSS-HHHHHHHHHHHHHHHHHHHHHGGGGEEEEEEEE--HHHHHHHSSS--SSHHHHHHHHHHH---HHHHHHHHHTTSS-TTTTHHHHHHHHHT----------------------SS---------PPPPPHHHHHT-TTS-HHHHHHHHIIIIIHHHHHHTTEEEEEEEEETTTTEEEEEEEETTSS-TTHHHHIIIIIHHHHHTSTT--EEEE-SS--TT------------

Radius of gyration: 28.04 Å; chains: 1; bounding box: 60×77×93 Å

pLDDT: mean 76.05, std 20.58, range [22.2, 98.0]

Sequence (513 aa):
QVVALLAEHYRRVYPTAEEEADFARGEAGAPDWLPLTRLQQPQTVSEQQLAINVGAFAAFLQRIADDTIMNNAKTVHGPVYGAETGQNNVHGTYRQAAAQLMQGFTAQERDQFLTILLPLLKKLDYDALMLPILSDLIGPIPLRCADGTVTQANLHDAHQSAVIELKEEVVAVQLFMAMKHGLELLYGKGVPVPQEEIAVISGIRIPCAADIPAYYMGISPAHMEATRLIHCAQLGAYAITVVDRKSNRAVKIETTTGILPRDRELLRLRKTVIMEKRVAPRAEHRRFFERLTELICQFVRLDEQNFSVVGPIPFPWQEFSGKLAFMPGRWQSFRDFLLRTEPSTQLAGGLVELEILDAKRDEELVAQLLRGDYSGDEQINGTPHAESTPIIKTAEDEDHGGEATAGHRTFSSLIHDQTLTTEQKVTAVIEEYIQPILENDGGRVEYLGFDTAVGEVSVRFLGSCANCPASILSVETLVKPPLLNIPGVHHVVHRTQLRNGDRGATQPIALEG